Protein AF-0000000083597968 (afdb_homodimer)

Nearest PDB structures (foldseek):
  4hes-assembly3_E  TM=9.213E-01  e=9.669E-23  Veillonella parvula DSM 2008
  2j7v-assembly1_A  TM=9.230E-01  e=4.876E-22  Synechococcus elongatus
  2jbf-assembly1_A  TM=9.226E-01  e=5.523E-21  Synechococcus elongatus
  4ewf-assembly3_C  TM=8.899E-01  e=1.859E-20  Sphaerobacter thermophilus DSM 20745
  5gla-assembly2_B  TM=8.780E-01  e=5.356E-18  Burkholderia thailandensis

Structure (mmCIF, N/CA/C/O backbone):
data_AF-0000000083597968-model_v1
#
loop_
_entity.id
_entity.type
_entity.pdbx_description
1 polymer 'Serine hydrolase'
#
loop_
_atom_site.group_PDB
_atom_site.id
_atom_site.type_symbol
_atom_site.label_atom_id
_atom_site.label_alt_id
_atom_site.label_comp_id
_atom_site.label_asym_id
_atom_site.label_entity_id
_atom_site.label_seq_id
_atom_site.pdbx_PDB_ins_code
_atom_site.Cartn_x
_atom_site.Cartn_y
_atom_site.Cartn_z
_atom_site.occupancy
_atom_site.B_iso_or_equiv
_atom_site.auth_seq_id
_atom_site.auth_comp_id
_atom_site.auth_asym_id
_atom_site.auth_atom_id
_atom_site.pdbx_PDB_model_num
ATOM 1 N N . MET A 1 1 ? -32.344 -10.227 7.578 1 42.09 1 MET A N 1
ATOM 2 C CA . MET A 1 1 ? -30.906 -9.992 7.363 1 42.09 1 MET A CA 1
ATOM 3 C C . MET A 1 1 ? -30.484 -10.469 5.977 1 42.09 1 MET A C 1
ATOM 5 O O . MET A 1 1 ? -30.688 -11.633 5.625 1 42.09 1 MET A O 1
ATOM 9 N N . GLU A 1 2 ? -30.406 -9.609 5.129 1 62 2 GLU A N 1
ATOM 10 C CA . GLU A 1 2 ? -30.141 -10.039 3.76 1 62 2 GLU A CA 1
ATOM 11 C C . GLU A 1 2 ? -28.969 -11.008 3.705 1 62 2 GLU A C 1
ATOM 13 O O . GLU A 1 2 ? -27.969 -10.828 4.406 1 62 2 GLU A O 1
ATOM 18 N N . TYR A 1 3 ? -29.141 -12.18 3.092 1 85.06 3 TYR A N 1
ATOM 19 C CA . TYR A 1 3 ? -28.156 -13.25 2.932 1 85.06 3 TYR A CA 1
ATOM 20 C C . TYR A 1 3 ? -26.922 -12.75 2.197 1 85.06 3 TYR A C 1
ATOM 22 O O . TYR A 1 3 ? -27.016 -11.859 1.347 1 85.06 3 TYR A O 1
ATOM 30 N N . LEU A 1 4 ? -25.797 -13.07 2.734 1 93.44 4 LEU A N 1
ATOM 31 C CA . LEU A 1 4 ? -24.516 -12.75 2.117 1 93.44 4 LEU A CA 1
ATOM 32 C C . LEU A 1 4 ? -24.578 -12.891 0.601 1 93.44 4 LEU A C 1
ATOM 34 O O . LEU A 1 4 ? -24.109 -12.023 -0.13 1 93.44 4 LEU A O 1
ATOM 38 N N . GLN A 1 5 ? -25.297 -13.875 0.113 1 95 5 GLN A N 1
ATOM 39 C CA . GLN A 1 5 ? -25.422 -14.164 -1.312 1 95 5 GLN A CA 1
ATOM 40 C C . GLN A 1 5 ? -26.156 -13.039 -2.039 1 95 5 GLN A C 1
ATOM 42 O O . GLN A 1 5 ? -25.734 -12.617 -3.117 1 95 5 GLN A O 1
ATOM 47 N N . ASP A 1 6 ? -27.25 -12.594 -1.46 1 95.69 6 ASP A N 1
ATOM 48 C CA . ASP A 1 6 ? -28.031 -11.539 -2.082 1 95.69 6 ASP A CA 1
ATOM 49 C C . ASP A 1 6 ? -27.266 -10.227 -2.123 1 95.69 6 ASP A C 1
ATOM 51 O O . ASP A 1 6 ? -27.328 -9.484 -3.109 1 95.69 6 ASP A O 1
ATOM 55 N N . ARG A 1 7 ? -26.547 -9.977 -1.073 1 96.38 7 ARG A N 1
ATOM 56 C CA . ARG A 1 7 ? -25.797 -8.734 -0.992 1 96.38 7 ARG A CA 1
ATOM 57 C C . ARG A 1 7 ? -24.672 -8.703 -2.021 1 96.38 7 ARG A C 1
ATOM 59 O O . ARG A 1 7 ? -24.484 -7.699 -2.711 1 96.38 7 ARG A O 1
ATOM 66 N N . ILE A 1 8 ? -23.938 -9.797 -2.141 1 98 8 ILE A N 1
ATOM 67 C CA . ILE A 1 8 ? -22.844 -9.867 -3.104 1 98 8 ILE A CA 1
ATOM 68 C C . ILE A 1 8 ? -23.391 -9.797 -4.523 1 98 8 ILE A C 1
ATOM 70 O O . ILE A 1 8 ? -22.859 -9.07 -5.367 1 98 8 ILE A O 1
ATOM 74 N N . SER A 1 9 ? -24.5 -10.5 -4.785 1 97.25 9 SER A N 1
ATOM 75 C CA . SER A 1 9 ? -25.094 -10.531 -6.121 1 97.25 9 SER A CA 1
ATOM 76 C C . SER A 1 9 ? -25.578 -9.141 -6.539 1 97.25 9 SER A C 1
ATOM 78 O O . SER A 1 9 ? -25.453 -8.766 -7.707 1 97.25 9 SER A O 1
ATOM 80 N N . ARG A 1 10 ? -26.125 -8.414 -5.625 1 96.88 10 ARG A N 1
ATOM 81 C CA . ARG A 1 10 ? -26.578 -7.062 -5.918 1 96.88 10 ARG A CA 1
ATOM 82 C C . ARG A 1 10 ? -25.406 -6.164 -6.324 1 96.88 10 ARG A C 1
ATOM 84 O O . ARG A 1 10 ? -25.516 -5.379 -7.266 1 96.88 10 ARG A O 1
ATOM 91 N N . LEU A 1 11 ? -24.344 -6.273 -5.586 1 97.88 11 LEU A N 1
ATOM 92 C CA . LEU A 1 11 ? -23.156 -5.48 -5.914 1 97.88 11 LEU A CA 1
ATOM 93 C C . LEU A 1 11 ? -22.656 -5.809 -7.316 1 97.88 11 LEU A C 1
ATOM 95 O O . LEU A 1 11 ? -22.312 -4.906 -8.078 1 97.88 11 LEU A O 1
ATOM 99 N N . ILE A 1 12 ? -22.594 -7.082 -7.645 1 97.94 12 ILE A N 1
ATOM 100 C CA . ILE A 1 12 ? -22.109 -7.531 -8.945 1 97.94 12 ILE A CA 1
ATOM 101 C C . ILE A 1 12 ? -23.016 -6.996 -10.047 1 97.94 12 ILE A C 1
ATOM 103 O O . ILE A 1 12 ? -22.531 -6.551 -11.094 1 97.94 12 ILE A O 1
ATOM 107 N N . ASP A 1 13 ? -24.297 -6.922 -9.805 1 96.75 13 ASP A N 1
ATOM 108 C CA . ASP A 1 13 ? -25.281 -6.539 -10.797 1 96.75 13 ASP A CA 1
ATOM 109 C C . ASP A 1 13 ? -25.266 -5.031 -11.047 1 96.75 13 ASP A C 1
ATOM 111 O O . ASP A 1 13 ? -25.812 -4.555 -12.039 1 96.75 13 ASP A O 1
ATOM 115 N N . GLU A 1 14 ? -24.672 -4.328 -10.18 1 95.56 14 GLU A N 1
ATOM 116 C CA . GLU A 1 14 ? -24.578 -2.881 -10.336 1 95.56 14 GLU A CA 1
ATOM 117 C C . GLU A 1 14 ? -23.594 -2.506 -11.438 1 95.56 14 GLU A C 1
ATOM 119 O O . GLU A 1 14 ? -23.578 -1.366 -11.906 1 95.56 14 GLU A O 1
ATOM 124 N N . GLU A 1 15 ? -22.75 -3.459 -11.828 1 95.69 15 GLU A N 1
ATOM 125 C CA . GLU A 1 15 ? 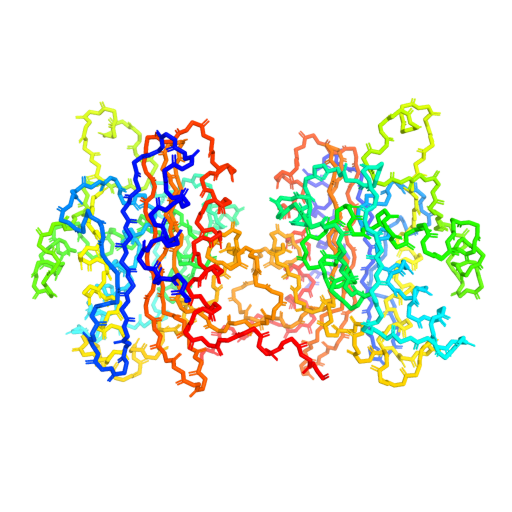-21.75 -3.209 -12.852 1 95.69 15 GLU A CA 1
ATOM 126 C C . GLU A 1 15 ? -21.953 -4.121 -14.062 1 95.69 15 GLU A C 1
ATOM 128 O O . GLU A 1 15 ? -22.594 -5.164 -13.953 1 95.69 15 GLU A O 1
ATOM 133 N N . SER A 1 16 ? -21.406 -3.691 -15.172 1 95.44 16 SER A N 1
ATOM 134 C CA . SER A 1 16 ? -21.484 -4.496 -16.391 1 95.44 16 SER A CA 1
ATOM 135 C C . SER A 1 16 ? -20.203 -5.293 -16.609 1 95.44 16 SER A C 1
ATOM 137 O O . SER A 1 16 ? -19.797 -5.531 -17.75 1 95.44 16 SER A O 1
ATOM 139 N N . PHE A 1 17 ? -19.547 -5.656 -15.57 1 97.75 17 PHE A N 1
ATOM 140 C CA . PHE A 1 17 ? -18.297 -6.41 -15.609 1 97.75 17 PHE A CA 1
ATOM 141 C C . PHE A 1 17 ? -18.562 -7.906 -15.523 1 97.75 17 PHE A C 1
ATOM 143 O O . PHE A 1 17 ? -19.656 -8.32 -15.117 1 97.75 17 PHE A O 1
ATOM 150 N N . ASP A 1 18 ? -17.688 -8.75 -16.016 1 98.44 18 ASP A N 1
ATOM 151 C CA . ASP A 1 18 ? -17.688 -10.18 -15.703 1 98.44 18 ASP A CA 1
ATOM 152 C C . ASP A 1 18 ? -16.984 -10.453 -14.375 1 98.44 18 ASP A C 1
ATOM 154 O O . ASP A 1 18 ? -15.781 -10.203 -14.234 1 98.44 18 ASP A O 1
ATOM 158 N N . VAL A 1 19 ? -17.734 -10.945 -13.414 1 98.81 19 VAL A N 1
ATOM 159 C CA . VAL A 1 19 ? -17.203 -11.055 -12.055 1 98.81 19 VAL A CA 1
ATOM 160 C C . VAL A 1 19 ? -17.312 -12.5 -11.578 1 98.81 19 VAL A C 1
ATOM 162 O O . VAL A 1 19 ? -18.359 -13.125 -11.695 1 98.81 19 VAL A O 1
ATOM 165 N N . LYS A 1 20 ? -16.25 -13.102 -11.148 1 98.88 20 LYS A N 1
ATOM 166 C CA . LYS A 1 20 ? -16.203 -14.367 -10.43 1 98.88 20 LYS A CA 1
ATOM 167 C C . LYS A 1 20 ? -15.82 -14.148 -8.961 1 98.88 20 LYS A C 1
ATOM 169 O O . LYS A 1 20 ? -15.008 -13.281 -8.648 1 98.88 20 LYS A O 1
ATOM 174 N N . VAL A 1 21 ? -16.453 -14.898 -8.07 1 98.88 21 VAL A N 1
ATOM 175 C CA . VAL A 1 21 ? -16.219 -14.711 -6.641 1 98.88 21 VAL A CA 1
ATOM 176 C C . VAL A 1 21 ? -16.172 -16.062 -5.949 1 98.88 21 VAL A C 1
ATOM 178 O O . VAL A 1 21 ? -16.922 -16.969 -6.289 1 98.88 21 VAL A O 1
ATOM 181 N N . VAL A 1 22 ? -15.305 -16.203 -5.062 1 98.88 22 VAL A N 1
ATOM 182 C CA . VAL A 1 22 ? -15.297 -17.359 -4.16 1 98.88 22 VAL A CA 1
ATOM 183 C C . VAL A 1 22 ? -15.039 -16.891 -2.73 1 98.88 22 VAL A C 1
ATOM 185 O O . VAL A 1 22 ? -14.172 -16.047 -2.496 1 98.88 22 VAL A O 1
ATOM 188 N N . VAL A 1 23 ? -15.828 -17.25 -1.798 1 98.81 23 VAL A N 1
ATOM 189 C CA . VAL A 1 23 ? -15.664 -17.047 -0.363 1 98.81 23 VAL A CA 1
ATOM 190 C C . VAL A 1 23 ? -15.742 -18.391 0.36 1 98.81 23 VAL A C 1
ATOM 192 O O . VAL A 1 23 ? -16.688 -19.156 0.16 1 98.81 23 VAL A O 1
ATOM 195 N N . LYS A 1 24 ? -14.781 -18.641 1.146 1 98.69 24 LYS A N 1
ATOM 196 C CA . LYS A 1 24 ? -14.68 -19.938 1.81 1 98.69 24 LYS A CA 1
ATOM 197 C C . LYS A 1 24 ? -14.297 -19.781 3.277 1 98.69 24 LYS A C 1
ATOM 199 O O . LYS A 1 24 ? -13.406 -18.984 3.605 1 98.69 24 LYS A O 1
ATOM 204 N N . ASP A 1 25 ? -14.977 -20.484 4.156 1 98.06 25 ASP A N 1
ATOM 205 C CA . ASP A 1 25 ? -14.57 -20.609 5.551 1 98.06 25 ASP A CA 1
ATOM 206 C C . ASP A 1 25 ? -13.359 -21.531 5.691 1 98.06 25 ASP A C 1
ATOM 208 O O . ASP A 1 25 ? -13.453 -22.734 5.422 1 98.06 25 ASP A O 1
ATOM 212 N N . MET A 1 26 ? -12.289 -21 6.172 1 98 26 MET A N 1
ATOM 213 C CA . MET A 1 26 ? -11.055 -21.781 6.172 1 98 26 MET A CA 1
ATOM 214 C C . MET A 1 26 ? -10.977 -22.672 7.402 1 98 26 MET A C 1
ATOM 216 O O . MET A 1 26 ? -10.164 -23.609 7.449 1 98 26 MET A O 1
ATOM 220 N N . ASP A 1 27 ? -11.805 -22.422 8.367 1 95.06 27 ASP A N 1
ATOM 221 C CA . ASP A 1 27 ? -11.852 -23.266 9.562 1 95.06 27 ASP A CA 1
ATOM 222 C C . ASP A 1 27 ? -12.672 -24.531 9.312 1 95.06 27 ASP A C 1
ATOM 224 O O . ASP A 1 27 ? -12.297 -25.609 9.758 1 95.06 27 ASP A O 1
ATOM 228 N N . THR A 1 28 ? -13.711 -24.438 8.555 1 95.19 28 THR A N 1
ATOM 229 C CA . THR A 1 28 ? -14.609 -25.562 8.32 1 95.19 28 THR A CA 1
ATOM 230 C C . THR A 1 28 ? -14.469 -26.062 6.891 1 95.19 28 THR A C 1
ATOM 232 O O . THR A 1 28 ? -14.961 -27.141 6.555 1 95.19 28 THR A O 1
ATOM 235 N N . ASP A 1 29 ? -13.93 -25.312 6.02 1 95 29 ASP A N 1
ATOM 236 C CA . ASP A 1 29 ? -13.734 -25.609 4.605 1 95 29 ASP A CA 1
ATOM 237 C C . ASP A 1 29 ? -15.047 -25.484 3.83 1 95 29 ASP A C 1
ATOM 239 O O . ASP A 1 29 ? -15.141 -25.922 2.682 1 95 29 ASP A O 1
ATOM 243 N N . ASN A 1 30 ? -16 -24.828 4.387 1 96.62 30 ASN A N 1
ATOM 244 C CA . ASN A 1 30 ? -17.266 -24.609 3.711 1 96.62 30 ASN A CA 1
ATOM 245 C C . ASN A 1 30 ? -17.203 -23.438 2.738 1 96.62 30 ASN A C 1
ATOM 247 O O . ASN A 1 30 ? -16.656 -22.391 3.068 1 96.62 30 ASN A O 1
ATOM 251 N N . ILE A 1 31 ? -17.734 -23.688 1.584 1 97.5 31 ILE A N 1
ATOM 252 C CA . ILE A 1 31 ? -17.891 -22.594 0.635 1 97.5 31 ILE A CA 1
ATOM 253 C C . ILE A 1 31 ? -19.094 -21.734 1.036 1 97.5 31 ILE A C 1
ATOM 255 O O . ILE A 1 31 ? -20.219 -22.25 1.156 1 97.5 31 ILE A O 1
ATOM 259 N N . LEU A 1 32 ? -18.875 -20.453 1.203 1 97.44 32 LEU A N 1
ATOM 260 C CA . LEU A 1 32 ? -19.922 -19.547 1.671 1 97.44 32 LEU A CA 1
ATOM 261 C C . LEU A 1 32 ? -20.578 -18.812 0.501 1 97.44 32 LEU A C 1
ATOM 263 O O . LEU A 1 32 ? -21.734 -18.391 0.592 1 97.44 32 LEU A O 1
ATOM 267 N N . PHE A 1 33 ? -19.859 -18.578 -0.57 1 97.94 33 PHE A N 1
ATOM 268 C CA . PHE A 1 33 ? -20.359 -17.969 -1.796 1 97.94 33 PHE A CA 1
ATOM 269 C C . PHE A 1 33 ? -19.484 -18.359 -2.984 1 97.94 33 PHE A C 1
ATOM 271 O O . PHE A 1 33 ? -18.266 -18.422 -2.867 1 97.94 33 PHE A O 1
ATOM 278 N N . GLU A 1 34 ? -20.016 -18.688 -4.062 1 98.12 34 GLU A N 1
ATOM 279 C CA . GLU A 1 34 ? -19.281 -18.938 -5.297 1 98.12 34 GLU A CA 1
ATOM 280 C C . GLU A 1 34 ? -20.062 -18.453 -6.512 1 98.12 34 GLU A C 1
ATOM 282 O O . GLU A 1 34 ? -21.297 -18.578 -6.551 1 98.12 34 GLU A O 1
ATOM 287 N N . LYS A 1 35 ? -19.422 -17.906 -7.383 1 98.31 35 LYS A N 1
ATOM 288 C CA . LYS A 1 35 ? -19.938 -17.5 -8.688 1 98.31 35 LYS A CA 1
ATOM 289 C C . LYS A 1 35 ? -18.891 -17.656 -9.773 1 98.31 35 LYS A C 1
ATOM 291 O O . LYS A 1 35 ? -17.781 -17.125 -9.641 1 98.31 35 LYS A O 1
ATOM 296 N N . GLY A 1 36 ? -19.188 -18.422 -10.773 1 98.31 36 GLY A N 1
ATOM 297 C CA . GLY A 1 36 ? -18.312 -18.531 -11.938 1 98.31 36 GLY A CA 1
ATOM 298 C C . GLY A 1 36 ? -16.969 -19.156 -11.617 1 98.31 36 GLY A C 1
ATOM 299 O O . GLY A 1 36 ? -15.953 -18.781 -12.211 1 98.31 36 GLY A O 1
ATOM 300 N N . ILE A 1 37 ? -16.906 -20.078 -10.742 1 98.12 37 ILE A N 1
ATOM 301 C CA . ILE A 1 37 ? -15.625 -20.5 -10.164 1 98.12 37 ILE A CA 1
ATOM 302 C C . ILE A 1 37 ? -14.875 -21.391 -11.156 1 98.12 37 ILE A C 1
ATOM 304 O O . ILE A 1 37 ? -13.664 -21.578 -11.039 1 98.12 37 ILE A O 1
ATOM 308 N N . TYR A 1 38 ? -15.555 -21.922 -12.25 1 98.5 38 TYR A N 1
ATOM 309 C CA . TYR A 1 38 ? -14.906 -22.844 -13.188 1 98.5 38 TYR A CA 1
ATOM 310 C C . TYR A 1 38 ? -14.469 -22.109 -14.445 1 98.5 38 TYR A C 1
ATOM 312 O O . TYR A 1 38 ? -13.789 -22.672 -15.297 1 98.5 38 TYR A O 1
ATOM 320 N N . ASP A 1 39 ? -14.852 -20.844 -14.625 1 98.69 39 ASP A N 1
ATOM 321 C CA . ASP A 1 39 ? -14.484 -20.062 -15.805 1 98.69 39 ASP A CA 1
ATOM 322 C C . ASP A 1 39 ? -12.969 -19.844 -15.875 1 98.69 39 ASP A C 1
ATOM 324 O O . ASP A 1 39 ? -12.344 -19.5 -14.875 1 98.69 39 ASP A O 1
ATOM 328 N N . VAL A 1 40 ? -12.414 -20.109 -17.031 1 98.69 40 VAL A N 1
ATOM 329 C CA . VAL A 1 40 ? -11.008 -19.812 -17.266 1 98.69 40 VAL A CA 1
ATOM 330 C C . VAL A 1 40 ? -10.844 -18.359 -17.703 1 98.69 40 VAL A C 1
ATOM 332 O O . VAL A 1 40 ? -11.602 -17.875 -18.547 1 98.69 40 VAL A O 1
ATOM 335 N N . PHE A 1 41 ? -9.961 -17.641 -17.156 1 98.56 41 PHE A N 1
ATOM 336 C CA . PHE A 1 41 ? -9.711 -16.234 -17.484 1 98.56 41 PHE A CA 1
ATOM 337 C C . PHE A 1 41 ? -8.227 -15.914 -17.375 1 98.56 41 PHE A C 1
ATOM 339 O O . PHE A 1 41 ? -7.449 -16.719 -16.859 1 98.56 41 PHE A O 1
ATOM 346 N N . SER A 1 42 ? -7.82 -14.727 -17.906 1 98.19 42 SER A N 1
ATOM 347 C CA . SER A 1 42 ? -6.449 -14.258 -17.75 1 98.19 42 SER A CA 1
ATOM 348 C C . SER A 1 42 ? -6.074 -14.109 -16.281 1 98.19 42 SER A C 1
ATOM 350 O O . SER A 1 42 ? -6.809 -13.5 -15.5 1 98.19 42 SER A O 1
ATOM 352 N N . SER A 1 43 ? -4.965 -14.648 -15.906 1 98.69 43 SER A N 1
ATOM 353 C CA . SER A 1 43 ? -4.582 -14.648 -14.492 1 98.69 43 SER A CA 1
ATOM 354 C C . SER A 1 43 ? -4.023 -13.297 -14.07 1 98.69 43 SER A C 1
ATOM 356 O O . SER A 1 43 ? -4.012 -12.969 -12.883 1 98.69 43 SER A O 1
ATOM 358 N N . ALA A 1 44 ? -3.615 -12.57 -15.117 1 98 44 ALA A N 1
ATOM 359 C CA . ALA A 1 44 ? -2.748 -11.453 -14.766 1 98 44 ALA A CA 1
ATOM 360 C C . ALA A 1 44 ? -1.679 -11.883 -13.766 1 98 44 ALA A C 1
ATOM 362 O O . ALA A 1 44 ? -1.069 -12.945 -13.914 1 98 44 ALA A O 1
ATOM 363 N N . SER A 1 45 ? -1.404 -11.109 -12.734 1 98.75 45 SER A N 1
ATOM 364 C CA . SER A 1 45 ? -0.285 -11.383 -11.836 1 98.75 45 SER A CA 1
ATOM 365 C C . SER A 1 45 ? -0.655 -12.438 -10.797 1 98.75 45 SER A C 1
ATOM 367 O O . SER A 1 45 ? 0.181 -12.828 -9.984 1 98.75 45 SER A O 1
ATOM 369 N N . LEU A 1 46 ? -1.805 -12.969 -10.805 1 98.94 46 LEU A N 1
ATOM 370 C CA . LEU A 1 46 ? -2.148 -14.047 -9.883 1 98.94 46 LEU A CA 1
ATOM 371 C C . LEU A 1 46 ? -1.294 -15.281 -10.148 1 98.94 46 LEU A C 1
ATOM 373 O O . LEU A 1 46 ? -1.075 -16.094 -9.242 1 98.94 46 LEU A O 1
ATOM 377 N N . ILE A 1 47 ? -0.821 -15.422 -11.359 1 98.94 47 ILE A N 1
ATOM 378 C CA . ILE A 1 47 ? -0.005 -16.578 -11.734 1 98.94 47 ILE A CA 1
ATOM 379 C C . ILE A 1 47 ? 1.251 -16.625 -10.867 1 98.94 47 ILE A C 1
ATOM 381 O O . ILE A 1 47 ? 1.905 -17.672 -10.773 1 98.94 47 ILE A O 1
ATOM 385 N N . LYS A 1 48 ? 1.569 -15.547 -10.234 1 98.94 48 LYS A N 1
ATOM 386 C CA . LYS A 1 48 ? 2.789 -15.453 -9.438 1 98.94 48 LYS A CA 1
ATOM 387 C C . LYS A 1 48 ? 2.66 -16.25 -8.141 1 98.94 48 LYS A C 1
ATOM 389 O O . LYS A 1 48 ? 3.666 -16.641 -7.543 1 98.94 48 LYS A O 1
ATOM 394 N N . VAL A 1 49 ? 1.453 -16.516 -7.688 1 99 49 VAL A N 1
ATOM 395 C CA . VAL A 1 49 ? 1.284 -17.266 -6.445 1 99 49 VAL A CA 1
ATOM 396 C C . VAL A 1 49 ? 1.641 -18.734 -6.672 1 99 49 VAL A C 1
ATOM 398 O O . VAL A 1 49 ? 2.449 -19.312 -5.938 1 99 49 VAL A O 1
ATOM 401 N N . PRO A 1 50 ? 1.072 -19.406 -7.699 1 98.94 50 PRO A N 1
ATOM 402 C CA . PRO A 1 50 ? 1.524 -20.781 -7.906 1 98.94 50 PRO A CA 1
ATOM 403 C C . PRO A 1 50 ? 3.002 -20.859 -8.281 1 98.94 50 PRO A C 1
ATOM 405 O O . PRO A 1 50 ? 3.672 -21.844 -7.945 1 98.94 50 PRO A O 1
ATOM 408 N N . ILE A 1 51 ? 3.541 -19.859 -8.922 1 99 51 ILE A N 1
ATOM 409 C CA . ILE A 1 51 ? 4.973 -19.844 -9.203 1 99 51 ILE A CA 1
ATOM 410 C C . ILE A 1 51 ? 5.754 -19.781 -7.891 1 99 51 ILE A C 1
ATOM 412 O O . ILE A 1 51 ? 6.746 -20.484 -7.719 1 99 51 ILE A O 1
ATOM 416 N N . LEU A 1 52 ? 5.312 -18.938 -6.957 1 99 52 LEU A N 1
ATOM 417 C CA . LEU A 1 52 ? 5.938 -18.859 -5.637 1 99 52 LEU A CA 1
ATOM 418 C C . LEU A 1 52 ? 6.031 -20.25 -5.004 1 99 52 LEU A C 1
ATOM 420 O O . LEU A 1 52 ? 7.109 -20.656 -4.574 1 99 52 LEU A O 1
ATOM 424 N N . ILE A 1 53 ? 4.949 -20.984 -5 1 99 53 ILE A N 1
ATOM 425 C CA . ILE A 1 53 ? 4.887 -22.297 -4.359 1 99 53 ILE A CA 1
ATOM 426 C C . ILE A 1 53 ? 5.738 -23.297 -5.137 1 99 53 ILE A C 1
ATOM 428 O O . ILE A 1 53 ? 6.465 -24.094 -4.543 1 99 53 ILE A O 1
ATOM 432 N N . ALA A 1 54 ? 5.676 -23.25 -6.434 1 98.94 54 ALA A N 1
ATOM 433 C CA . ALA A 1 54 ? 6.441 -24.156 -7.277 1 98.94 54 ALA A CA 1
ATOM 434 C C . ALA A 1 54 ? 7.941 -23.969 -7.07 1 98.94 54 ALA A C 1
ATOM 436 O O . ALA A 1 54 ? 8.695 -24.938 -6.996 1 98.94 54 ALA A O 1
ATOM 437 N N . VAL A 1 55 ? 8.414 -22.75 -7.016 1 98.94 55 VAL A N 1
ATOM 438 C CA . VAL A 1 55 ? 9.836 -22.469 -6.836 1 98.94 55 VAL A CA 1
ATOM 439 C C . VAL A 1 55 ? 10.297 -22.984 -5.473 1 98.94 55 VAL A C 1
ATOM 441 O O . VAL A 1 55 ? 11.359 -23.594 -5.363 1 98.94 55 VAL A O 1
ATOM 444 N N . LEU A 1 56 ? 9.516 -22.75 -4.461 1 98.88 56 LEU A N 1
ATOM 445 C CA . LEU A 1 56 ? 9.867 -23.219 -3.127 1 98.88 56 LEU A CA 1
ATOM 446 C C . LEU A 1 56 ? 9.906 -24.75 -3.086 1 98.88 56 LEU A C 1
ATOM 448 O O . LEU A 1 56 ? 10.805 -25.328 -2.484 1 98.88 56 LEU A O 1
ATOM 452 N N . ASP A 1 57 ? 8.93 -25.375 -3.727 1 98.75 57 ASP A N 1
ATOM 453 C CA . ASP A 1 57 ? 8.945 -26.828 -3.824 1 98.75 57 ASP A CA 1
ATOM 454 C C . ASP A 1 57 ? 10.18 -27.328 -4.578 1 98.75 57 ASP A C 1
ATOM 456 O O . ASP A 1 57 ? 10.805 -28.312 -4.18 1 98.75 57 ASP A O 1
ATOM 460 N N . TYR A 1 58 ? 10.492 -26.672 -5.633 1 98.44 58 TYR A N 1
ATOM 461 C CA . TYR A 1 58 ? 11.617 -27.016 -6.492 1 98.44 58 TYR A CA 1
ATOM 462 C C . TYR A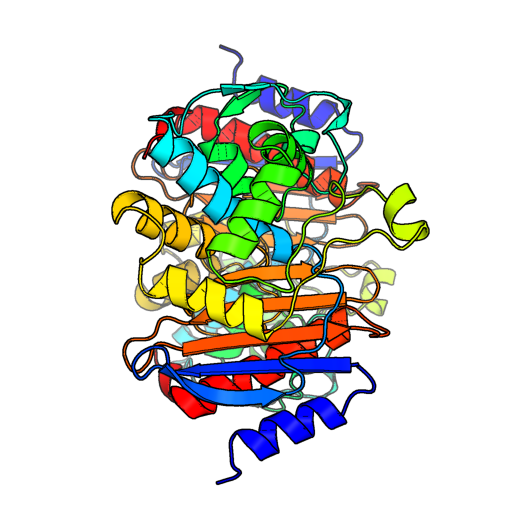 1 58 ? 12.922 -27.016 -5.707 1 98.44 58 TYR A C 1
ATOM 464 O O . TYR A 1 58 ? 13.719 -27.953 -5.82 1 98.44 58 TYR A O 1
ATOM 472 N N . ILE A 1 59 ? 13.172 -26.062 -4.883 1 97.44 59 ILE A N 1
ATOM 473 C CA . ILE A 1 59 ? 14.43 -25.984 -4.156 1 97.44 59 ILE A CA 1
ATOM 474 C C . ILE A 1 59 ? 14.398 -26.938 -2.967 1 97.44 59 ILE A C 1
ATOM 476 O O . ILE A 1 59 ? 15.43 -27.5 -2.586 1 97.44 59 ILE A O 1
ATOM 480 N N . GLU A 1 60 ? 13.25 -27.094 -2.418 1 96.38 60 GLU A N 1
ATOM 481 C CA . GLU A 1 60 ? 13.141 -28.047 -1.314 1 96.38 60 GLU A CA 1
ATOM 482 C C . GLU A 1 60 ? 13.453 -29.469 -1.773 1 96.38 60 GLU A C 1
ATOM 484 O O . GLU A 1 60 ? 14.133 -30.219 -1.067 1 96.38 60 GLU A O 1
ATOM 489 N N . GLN A 1 61 ? 13.062 -29.828 -2.932 1 96.25 61 GLN A N 1
ATOM 490 C CA . GLN A 1 61 ? 13.25 -31.172 -3.465 1 96.25 61 GLN A CA 1
ATOM 491 C C . GLN A 1 61 ? 14.68 -31.375 -3.939 1 96.25 61 GLN A C 1
ATOM 493 O O . GLN A 1 61 ? 15.141 -32.5 -4.082 1 96.25 61 GLN A O 1
ATOM 498 N N . ARG A 1 62 ? 15.383 -30.375 -4.129 1 96 62 ARG A N 1
ATOM 499 C CA . ARG A 1 62 ? 16.719 -30.469 -4.703 1 96 62 ARG A CA 1
ATOM 500 C C . ARG A 1 62 ? 17.781 -29.953 -3.729 1 96 62 ARG A C 1
ATOM 502 O O . ARG A 1 62 ? 18.922 -29.719 -4.113 1 96 62 ARG A O 1
ATOM 509 N N . ASP A 1 63 ? 17.344 -29.703 -2.52 1 93.12 63 ASP A N 1
ATOM 510 C CA . ASP A 1 63 ? 18.203 -29.172 -1.464 1 93.12 63 ASP A CA 1
ATOM 511 C C . ASP A 1 63 ? 18.875 -27.875 -1.902 1 93.12 63 ASP A C 1
ATOM 513 O O . ASP A 1 63 ? 20.078 -27.688 -1.686 1 93.12 63 ASP A O 1
ATOM 517 N N . GLY A 1 64 ? 18.125 -27.141 -2.609 1 92.5 64 GLY A N 1
ATOM 518 C CA . GLY A 1 64 ? 18.594 -25.844 -3.029 1 92.5 64 GLY A CA 1
ATOM 519 C C . GLY A 1 64 ? 18.594 -24.812 -1.911 1 92.5 64 GLY A C 1
ATOM 520 O O . GLY A 1 64 ? 17.969 -25.016 -0.869 1 92.5 64 GLY A O 1
ATOM 521 N N . LEU A 1 65 ? 19.312 -23.672 -2.229 1 94.38 65 LEU A N 1
ATOM 522 C CA . LEU A 1 65 ? 19.453 -22.641 -1.212 1 94.38 65 LEU A CA 1
ATOM 523 C C . LEU A 1 65 ? 18.594 -21.422 -1.545 1 94.38 65 LEU A C 1
ATOM 525 O O . LEU A 1 65 ? 18.609 -20.938 -2.68 1 94.38 65 LEU A O 1
ATOM 529 N N . LEU A 1 66 ? 17.891 -20.984 -0.559 1 96.38 66 LEU A N 1
ATOM 530 C CA . LEU A 1 66 ? 17.031 -19.812 -0.683 1 96.38 66 LEU A CA 1
ATOM 531 C C . LEU A 1 66 ? 17.859 -18.562 -0.998 1 96.38 66 LEU A C 1
ATOM 533 O O . LEU A 1 66 ? 17.375 -17.656 -1.669 1 96.38 66 LEU A O 1
ATOM 537 N N . TYR A 1 67 ? 19.109 -18.578 -0.611 1 96.31 67 TYR A N 1
ATOM 538 C CA . TYR A 1 67 ? 19.906 -17.375 -0.76 1 96.31 67 TYR A CA 1
ATOM 539 C C . TYR A 1 67 ? 20.953 -17.547 -1.847 1 96.31 67 TYR A C 1
ATOM 541 O O . TYR A 1 67 ? 21.906 -16.75 -1.942 1 96.31 67 TYR A O 1
ATOM 549 N N . GLN A 1 68 ? 20.766 -18.578 -2.686 1 97.19 68 GLN A N 1
ATOM 550 C CA . GLN A 1 68 ? 21.625 -18.672 -3.869 1 97.19 68 GLN A CA 1
ATOM 551 C C . GLN A 1 68 ? 21.391 -17.5 -4.812 1 97.19 68 GLN A C 1
ATOM 553 O O . GLN A 1 68 ? 20.266 -17 -4.93 1 97.19 68 GLN A O 1
ATOM 558 N N . GLU A 1 69 ? 22.453 -17.094 -5.496 1 97.38 69 GLU A N 1
ATOM 559 C CA . GLU A 1 69 ? 22.359 -15.969 -6.422 1 97.38 69 GLU A CA 1
ATOM 560 C C . GLU A 1 69 ? 22 -16.438 -7.828 1 97.38 69 GLU A C 1
ATOM 562 O O . GLU A 1 69 ? 22.516 -17.453 -8.305 1 97.38 69 GLU A O 1
ATOM 567 N N . LEU A 1 70 ? 21.094 -15.773 -8.406 1 98.19 70 LEU A N 1
ATOM 568 C CA . LEU A 1 70 ? 20.719 -15.984 -9.797 1 98.19 70 LEU A CA 1
ATOM 569 C C . LEU A 1 70 ? 21.078 -14.766 -10.648 1 98.19 70 LEU A C 1
ATOM 571 O O . LEU A 1 70 ? 20.953 -13.633 -10.188 1 98.19 70 LEU A O 1
ATOM 575 N N . THR A 1 71 ? 21.484 -15.039 -11.844 1 98.31 71 THR A N 1
ATOM 576 C CA . THR A 1 71 ? 21.781 -13.977 -12.797 1 98.31 71 THR A CA 1
ATOM 577 C C . THR A 1 71 ? 20.5 -13.422 -13.406 1 98.31 71 THR A C 1
ATOM 579 O O . THR A 1 71 ? 19.578 -14.18 -13.734 1 98.31 71 THR A O 1
ATOM 582 N N . ILE A 1 72 ? 20.469 -12.172 -13.539 1 98.56 72 ILE A N 1
ATOM 583 C CA . ILE A 1 72 ? 19.359 -11.5 -14.219 1 98.56 72 ILE A CA 1
ATOM 584 C C . ILE A 1 72 ? 19.797 -11.109 -15.633 1 98.56 72 ILE A C 1
ATOM 586 O O . ILE A 1 72 ? 20.5 -10.117 -15.82 1 98.56 72 ILE A O 1
ATOM 590 N N . THR A 1 73 ? 19.312 -11.836 -16.562 1 98.06 73 THR A N 1
ATOM 591 C CA . THR A 1 73 ? 19.672 -11.562 -17.938 1 98.06 73 THR A CA 1
ATOM 592 C C . THR A 1 73 ? 18.875 -10.383 -18.484 1 98.06 73 THR A C 1
ATOM 594 O O . THR A 1 73 ? 17.766 -10.109 -18.031 1 98.06 73 THR A O 1
ATOM 597 N N . LYS A 1 74 ? 19.391 -9.734 -19.484 1 97.25 74 LYS A N 1
ATOM 598 C CA . LYS A 1 74 ? 18.75 -8.57 -20.094 1 97.25 74 LYS A CA 1
ATOM 599 C C . LYS A 1 74 ? 17.375 -8.938 -20.641 1 97.25 74 LYS A C 1
ATOM 601 O O . LYS A 1 74 ? 16.453 -8.117 -20.609 1 97.25 74 LYS A O 1
ATOM 606 N N . GLY A 1 75 ? 17.25 -10.102 -21.172 1 97.19 75 GLY A N 1
ATOM 607 C CA . GLY A 1 75 ? 16 -10.555 -21.766 1 97.19 75 GLY A CA 1
ATOM 608 C C . GLY A 1 75 ? 14.883 -10.688 -20.75 1 97.19 75 GLY A C 1
ATOM 609 O O . GLY A 1 75 ? 13.703 -10.688 -21.125 1 97.19 75 GLY A O 1
ATOM 610 N N . ASN A 1 76 ? 15.242 -10.789 -19.484 1 98.19 76 ASN A N 1
ATOM 611 C CA . ASN A 1 76 ? 14.25 -10.938 -18.422 1 98.19 76 ASN A CA 1
ATOM 612 C C . ASN A 1 76 ? 13.82 -9.586 -17.875 1 98.19 76 ASN A C 1
ATOM 614 O O . ASN A 1 76 ? 12.828 -9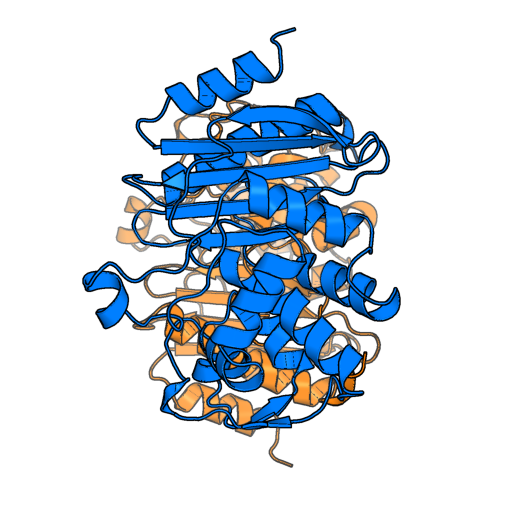.492 -17.141 1 98.19 76 ASN A O 1
ATOM 618 N N . CYS A 1 77 ? 14.57 -8.516 -18.141 1 98.31 77 CYS A N 1
ATOM 619 C CA . CYS A 1 77 ? 14.312 -7.195 -17.578 1 98.31 77 CYS A CA 1
ATOM 620 C C . CYS A 1 77 ? 13.156 -6.512 -18.297 1 98.31 77 CYS A C 1
ATOM 622 O O . CYS A 1 77 ? 13.219 -6.293 -19.516 1 98.31 77 CYS A O 1
ATOM 624 N N . VAL A 1 78 ? 12.164 -6.234 -17.625 1 98.06 78 VAL A N 1
ATOM 625 C CA . VAL A 1 78 ? 10.984 -5.574 -18.188 1 98.06 78 VAL A CA 1
ATOM 626 C C . VAL A 1 78 ? 10.508 -4.484 -17.234 1 98.06 78 VAL A C 1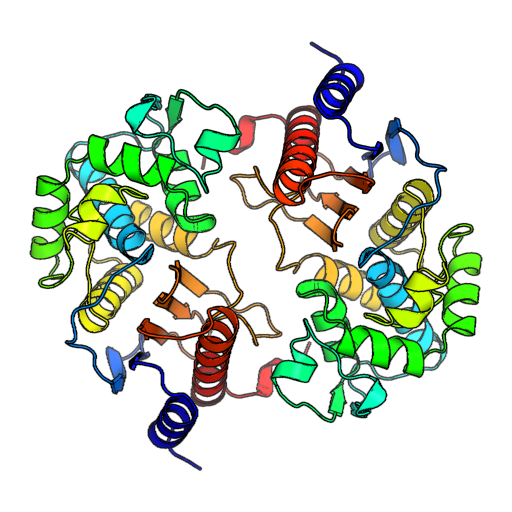
ATOM 628 O O . VAL A 1 78 ? 11.047 -4.332 -16.125 1 98.06 78 VAL A O 1
ATOM 631 N N . ASP A 1 79 ? 9.5 -3.678 -17.672 1 94.44 79 ASP A N 1
ATOM 632 C CA . ASP A 1 79 ? 8.953 -2.584 -16.875 1 94.44 79 ASP A CA 1
ATOM 633 C C . ASP A 1 79 ? 8.172 -3.115 -15.672 1 94.44 79 ASP A C 1
ATOM 635 O O . ASP A 1 79 ? 7.918 -4.316 -15.57 1 94.44 79 ASP A O 1
ATOM 639 N N . PHE A 1 80 ? 7.82 -2.158 -14.727 1 93.5 80 PHE A N 1
ATOM 640 C CA . PHE A 1 80 ? 7.039 -2.461 -13.539 1 93.5 80 PHE A CA 1
ATOM 641 C C . PHE A 1 80 ? 7.75 -3.49 -12.672 1 93.5 80 PHE A C 1
ATOM 643 O O . PHE A 1 80 ? 7.152 -4.496 -12.273 1 93.5 80 PHE A O 1
ATOM 650 N N . SER A 1 81 ? 9.023 -3.207 -12.516 1 98.12 81 SER A N 1
ATOM 651 C CA . SER A 1 81 ? 9.883 -4.109 -11.758 1 98.12 81 SER A CA 1
ATOM 652 C C . SER A 1 81 ? 10.938 -3.336 -10.977 1 98.12 81 SER A C 1
ATOM 654 O O . SER A 1 81 ? 11.766 -2.635 -11.562 1 98.12 81 SER A O 1
ATOM 656 N N . VAL A 1 82 ? 10.922 -3.553 -9.719 1 97.44 82 VAL A N 1
ATOM 657 C CA . VAL A 1 82 ? 11.914 -2.953 -8.836 1 97.44 82 VAL A CA 1
ATOM 658 C C . VAL A 1 82 ? 13.312 -3.414 -9.242 1 97.44 82 VAL A C 1
ATOM 660 O O . VAL A 1 82 ? 14.258 -2.623 -9.242 1 97.44 82 VAL A O 1
ATOM 663 N N . ILE A 1 83 ? 13.445 -4.625 -9.594 1 97.88 83 ILE A N 1
ATOM 664 C CA . ILE A 1 83 ? 14.711 -5.223 -10 1 97.88 83 ILE A CA 1
ATOM 665 C C . ILE A 1 83 ? 15.281 -4.461 -11.195 1 97.88 83 ILE A C 1
ATOM 667 O O . ILE A 1 83 ? 16.453 -4.105 -11.211 1 97.88 83 ILE A O 1
ATOM 671 N N . THR A 1 84 ? 14.477 -4.242 -12.172 1 98.25 84 THR A N 1
ATOM 672 C CA . THR A 1 84 ? 14.891 -3.508 -13.367 1 98.25 84 THR A CA 1
ATOM 673 C C . THR A 1 84 ? 15.227 -2.061 -13.023 1 98.25 84 THR A C 1
ATOM 675 O O . THR A 1 84 ? 16.234 -1.526 -13.484 1 98.25 84 THR A O 1
ATOM 678 N N . GLU A 1 85 ? 14.398 -1.439 -12.18 1 97.31 85 GLU A N 1
ATOM 679 C CA . GLU A 1 85 ? 14.594 -0.048 -11.789 1 97.31 85 GLU A CA 1
ATOM 680 C C . GLU A 1 85 ? 15.969 0.155 -11.148 1 97.31 85 GLU A C 1
ATOM 682 O O . GLU A 1 85 ? 16.578 1.21 -11.312 1 97.31 85 GLU A O 1
ATOM 687 N N . GLN A 1 86 ? 16.391 -0.863 -10.461 1 95.81 86 GLN A N 1
ATOM 688 C CA . GLN A 1 86 ? 17.625 -0.739 -9.688 1 95.81 86 GLN A CA 1
ATOM 689 C C . GLN A 1 86 ? 18.844 -1.194 -10.508 1 95.81 86 GLN A C 1
ATOM 691 O O . GLN A 1 86 ? 19.969 -1.156 -10.031 1 95.81 86 GLN A O 1
ATOM 696 N N . GLY A 1 87 ? 18.594 -1.688 -11.664 1 96.75 87 GLY A N 1
ATOM 697 C CA . GLY A 1 87 ? 19.672 -2.143 -12.523 1 96.75 87 GLY A CA 1
ATOM 698 C C . GLY A 1 87 ? 20.406 -3.344 -11.961 1 96.75 87 GLY A C 1
ATOM 699 O O . GLY A 1 87 ? 21.625 -3.486 -12.164 1 96.75 87 GLY A O 1
ATOM 700 N N . GLN A 1 88 ? 19.672 -4.164 -11.289 1 96.81 88 GLN A N 1
ATOM 701 C CA . GLN A 1 88 ? 20.297 -5.332 -10.688 1 96.81 88 GLN A CA 1
ATOM 702 C C . GLN A 1 88 ? 20.656 -6.371 -11.75 1 96.81 88 GLN A C 1
ATOM 704 O O . GLN A 1 88 ? 19.875 -6.602 -12.68 1 96.81 88 GLN A O 1
ATOM 709 N N . THR A 1 89 ? 21.828 -6.965 -11.602 1 97.88 89 THR A N 1
ATOM 710 C CA . THR A 1 89 ? 22.234 -8 -12.539 1 97.88 89 THR A CA 1
ATOM 711 C C . THR A 1 89 ? 22.281 -9.359 -11.859 1 97.88 89 THR A C 1
ATOM 713 O O . THR A 1 89 ? 22.422 -10.391 -12.523 1 97.88 89 THR A O 1
ATOM 716 N N . LYS A 1 90 ? 22.219 -9.391 -10.586 1 98.25 90 LYS A N 1
ATOM 717 C CA . LYS A 1 90 ? 22.125 -10.594 -9.766 1 98.25 90 LYS A CA 1
ATOM 718 C C . LYS A 1 90 ? 21.188 -10.375 -8.578 1 98.25 90 LYS A C 1
ATOM 720 O O . LYS A 1 90 ? 20.938 -9.234 -8.172 1 98.25 90 LYS A O 1
ATOM 725 N N . SER A 1 91 ? 20.656 -11.406 -8.086 1 98 91 SER A N 1
ATOM 726 C CA . SER A 1 91 ? 19.781 -11.367 -6.914 1 98 91 SER A CA 1
ATOM 727 C C . SER A 1 91 ? 19.672 -12.75 -6.273 1 98 91 SER A C 1
ATOM 729 O O . SER A 1 91 ? 19.844 -13.766 -6.949 1 98 91 SER A O 1
ATOM 731 N N . THR A 1 92 ? 19.391 -12.773 -4.984 1 98.19 92 THR A N 1
ATOM 732 C CA . THR A 1 92 ? 19.125 -14.062 -4.348 1 98.19 92 THR A CA 1
ATOM 733 C C . THR A 1 92 ? 17.734 -14.57 -4.719 1 98.19 92 THR A C 1
ATOM 735 O O . THR A 1 92 ? 16.859 -13.789 -5.102 1 98.19 92 THR A O 1
ATOM 738 N N . LEU A 1 93 ? 17.609 -15.836 -4.645 1 98.56 93 LEU A N 1
ATOM 739 C CA . LEU A 1 93 ? 16.312 -16.438 -4.875 1 98.56 93 LEU A CA 1
ATOM 740 C C . LEU A 1 93 ? 15.266 -15.852 -3.922 1 98.56 93 LEU A C 1
ATOM 742 O O . LEU A 1 93 ? 14.141 -15.555 -4.328 1 98.56 93 LEU A O 1
ATOM 746 N N . TYR A 1 94 ? 15.602 -15.656 -2.686 1 98.5 94 TYR A N 1
ATOM 747 C CA . TYR A 1 94 ? 14.711 -15.07 -1.687 1 98.5 94 TYR A CA 1
ATOM 748 C C . TYR A 1 94 ? 14.219 -13.703 -2.131 1 98.5 94 TYR A C 1
ATOM 750 O O . TYR A 1 94 ? 13.016 -13.43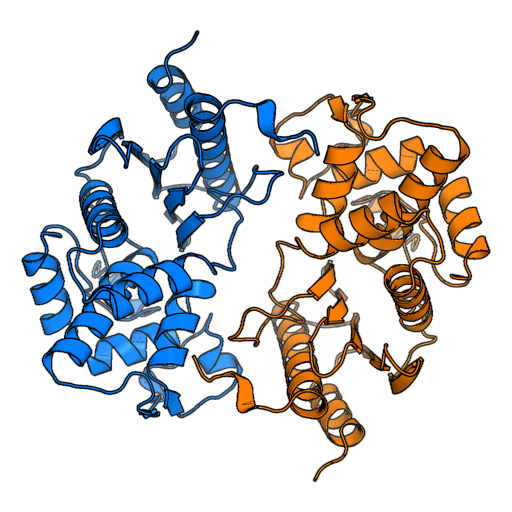 -2.105 1 98.5 94 TYR A O 1
ATOM 758 N N . GLU A 1 95 ? 15.125 -12.867 -2.49 1 98.19 95 GLU A N 1
ATOM 759 C CA . GLU A 1 95 ? 14.781 -11.508 -2.902 1 98.19 95 GLU A CA 1
ATOM 760 C C . GLU A 1 95 ? 13.844 -11.523 -4.105 1 98.19 95 GLU A C 1
ATOM 762 O O . GLU A 1 95 ? 12.891 -10.742 -4.164 1 98.19 95 GLU A O 1
ATOM 767 N N . LEU A 1 96 ? 14.133 -12.398 -5.066 1 98.88 96 LEU A N 1
ATOM 768 C CA . LEU A 1 96 ? 13.289 -12.508 -6.25 1 98.88 96 LEU A CA 1
ATOM 769 C C . LEU A 1 96 ? 11.867 -12.914 -5.863 1 98.88 96 LEU A C 1
ATOM 771 O O . LEU A 1 96 ? 10.898 -12.344 -6.367 1 98.88 96 LEU A O 1
ATOM 775 N N . LEU A 1 97 ? 11.75 -13.883 -4.953 1 98.88 97 LEU A N 1
ATOM 776 C CA . LEU A 1 97 ? 10.438 -14.344 -4.52 1 98.88 97 LEU A CA 1
ATOM 777 C C . LEU A 1 97 ? 9.664 -13.227 -3.832 1 98.88 97 LEU A C 1
ATOM 779 O O . LEU A 1 97 ? 8.477 -13.031 -4.094 1 98.88 97 LEU A O 1
ATOM 783 N N . VAL A 1 98 ? 10.312 -12.484 -2.982 1 98.75 98 VAL A N 1
ATOM 784 C CA . VAL A 1 98 ? 9.664 -11.422 -2.223 1 98.75 98 VAL A CA 1
ATOM 785 C C . VAL A 1 98 ? 9.195 -10.328 -3.174 1 98.75 98 VAL A C 1
ATOM 787 O O . VAL A 1 98 ? 8.016 -9.953 -3.164 1 98.75 98 VAL A O 1
ATOM 790 N N . TRP A 1 99 ? 10.031 -9.836 -4.051 1 98.69 99 TRP A N 1
ATOM 791 C CA . TRP A 1 99 ? 9.672 -8.758 -4.969 1 98.69 99 TRP A CA 1
ATOM 792 C C . TRP A 1 99 ? 8.562 -9.195 -5.918 1 98.69 99 TRP A C 1
ATOM 794 O O . TRP A 1 99 ? 7.676 -8.406 -6.25 1 98.69 99 TRP A O 1
ATOM 804 N N . MET A 1 100 ? 8.633 -10.477 -6.371 1 98.94 100 MET A N 1
ATOM 805 C CA . MET A 1 100 ? 7.594 -11.008 -7.25 1 98.94 100 MET A CA 1
ATOM 806 C C . MET A 1 100 ? 6.211 -10.836 -6.625 1 98.94 100 MET A C 1
ATOM 808 O O . MET A 1 100 ? 5.254 -10.484 -7.316 1 98.94 100 MET A O 1
ATOM 812 N N . ILE A 1 101 ? 6.207 -11.008 -5.359 1 98.88 101 ILE A N 1
ATOM 813 C CA . ILE A 1 101 ? 4.895 -11.07 -4.723 1 98.88 101 ILE A CA 1
ATOM 814 C C . ILE A 1 101 ? 4.516 -9.688 -4.195 1 98.88 101 ILE A C 1
ATOM 816 O O . ILE A 1 101 ? 3.439 -9.172 -4.504 1 98.88 101 ILE A O 1
ATOM 820 N N . ILE A 1 102 ? 5.371 -8.977 -3.486 1 98.31 102 ILE A N 1
ATOM 821 C CA . ILE A 1 102 ? 4.926 -7.852 -2.67 1 98.31 102 ILE A CA 1
ATOM 822 C C . ILE A 1 102 ? 4.727 -6.621 -3.551 1 98.31 102 ILE A C 1
ATOM 824 O O . ILE A 1 102 ? 3.969 -5.715 -3.201 1 98.31 102 ILE A O 1
ATOM 828 N N . THR A 1 103 ? 5.43 -6.559 -4.688 1 98.06 103 THR A N 1
ATOM 829 C CA . THR A 1 103 ? 5.254 -5.445 -5.613 1 98.06 103 THR A CA 1
ATOM 830 C C . THR A 1 103 ? 4.914 -5.953 -7.012 1 98.06 103 THR A C 1
ATOM 832 O O . THR A 1 103 ? 4.992 -5.199 -7.984 1 98.06 103 THR A O 1
ATOM 835 N N . SER A 1 104 ? 4.676 -7.262 -7.109 1 98.56 104 SER A N 1
ATOM 836 C CA . SER A 1 104 ? 4.336 -7.887 -8.383 1 98.56 104 SER A CA 1
ATOM 837 C C . SER A 1 104 ? 5.449 -7.684 -9.406 1 98.56 104 SER A C 1
ATOM 839 O O . SER A 1 104 ? 5.176 -7.477 -10.594 1 98.56 104 SER A O 1
ATOM 841 N N . ASP A 1 105 ? 6.652 -7.809 -9.094 1 98.81 105 ASP A N 1
ATOM 842 C CA . ASP A 1 105 ? 7.812 -7.57 -9.945 1 98.81 105 ASP A CA 1
ATOM 843 C C . ASP A 1 105 ? 7.848 -8.547 -11.117 1 98.81 105 ASP A C 1
ATOM 845 O O . ASP A 1 105 ? 7.992 -9.758 -10.914 1 98.81 105 ASP A O 1
ATOM 849 N N . ASN A 1 106 ? 7.812 -8.023 -12.312 1 98.81 106 ASN A N 1
ATOM 850 C CA . ASN A 1 106 ? 7.754 -8.844 -13.516 1 98.81 106 ASN A CA 1
ATOM 851 C C . ASN A 1 106 ? 9.125 -9.422 -13.867 1 98.81 106 ASN A C 1
ATOM 853 O O . ASN A 1 106 ? 9.227 -10.562 -14.32 1 98.81 106 ASN A O 1
ATOM 857 N N . THR A 1 107 ? 10.156 -8.664 -13.711 1 98.88 107 THR A N 1
ATOM 858 C CA . THR A 1 107 ? 11.508 -9.148 -13.969 1 98.88 107 THR A CA 1
ATOM 859 C C . THR A 1 107 ? 11.852 -10.32 -13.047 1 98.88 107 THR A C 1
ATOM 861 O O . THR A 1 107 ? 12.336 -11.359 -13.5 1 98.88 107 THR A O 1
ATOM 864 N N . ALA A 1 108 ? 11.555 -10.148 -11.773 1 98.94 108 ALA A N 1
ATOM 865 C CA . ALA A 1 108 ? 11.766 -11.25 -10.828 1 98.94 108 ALA A CA 1
ATOM 866 C C . ALA A 1 108 ? 11.031 -12.508 -11.281 1 98.94 108 ALA A C 1
ATOM 868 O O . ALA A 1 108 ? 11.586 -13.609 -11.234 1 98.94 108 ALA A O 1
ATOM 869 N N . THR A 1 109 ? 9.828 -12.32 -11.734 1 98.94 109 THR A N 1
ATOM 870 C CA . THR A 1 109 ? 9.008 -13.438 -12.18 1 98.94 109 THR A CA 1
ATOM 871 C C . THR A 1 109 ? 9.648 -14.141 -13.375 1 98.94 109 THR A C 1
ATOM 873 O O . THR A 1 109 ? 9.742 -15.367 -13.398 1 98.94 109 THR A O 1
ATOM 876 N N . ASN A 1 110 ? 10.055 -13.352 -14.328 1 98.94 110 ASN A N 1
ATOM 877 C CA . ASN A 1 110 ? 10.68 -13.914 -15.516 1 98.94 110 ASN A CA 1
ATOM 878 C C . ASN A 1 110 ? 11.922 -14.727 -15.164 1 98.94 110 ASN A C 1
ATOM 880 O O . ASN A 1 110 ? 12.148 -15.805 -15.719 1 98.94 110 ASN A O 1
ATOM 884 N N . VAL A 1 111 ? 12.742 -14.242 -14.266 1 98.94 111 VAL A N 1
ATOM 885 C CA . VAL A 1 111 ? 13.938 -14.945 -13.82 1 98.94 111 VAL A CA 1
ATOM 886 C C . VAL A 1 111 ? 13.547 -16.281 -13.172 1 98.94 111 VAL A C 1
ATOM 888 O O . VAL A 1 111 ? 14.18 -17.312 -13.43 1 98.94 111 VAL A O 1
ATOM 891 N N . LEU A 1 112 ? 12.484 -16.266 -12.406 1 98.94 112 LEU A N 1
ATOM 892 C CA . LEU A 1 112 ? 12.055 -17.469 -11.688 1 98.94 112 LEU A CA 1
ATOM 893 C C . LEU A 1 112 ? 11.445 -18.484 -12.641 1 98.94 112 LEU A C 1
ATOM 895 O O . LEU A 1 112 ? 11.586 -19.688 -12.438 1 98.94 112 LEU A O 1
ATOM 899 N N . ILE A 1 113 ? 10.75 -17.984 -13.672 1 98.94 113 ILE A N 1
ATOM 900 C CA . ILE A 1 113 ? 10.25 -18.875 -14.719 1 98.94 113 ILE A CA 1
ATOM 901 C C . ILE A 1 113 ? 11.414 -19.594 -15.398 1 98.94 113 ILE A C 1
ATOM 903 O O . ILE A 1 113 ? 11.367 -20.797 -15.625 1 98.94 113 ILE A O 1
ATOM 907 N N . ASP A 1 114 ? 12.477 -18.891 -15.688 1 98.75 114 ASP A N 1
ATOM 908 C CA . ASP A 1 114 ? 13.664 -19.484 -16.297 1 98.75 114 ASP A CA 1
ATOM 909 C C . ASP A 1 114 ? 14.328 -20.469 -15.344 1 98.75 114 ASP A C 1
ATOM 911 O O . ASP A 1 114 ? 14.812 -21.531 -15.773 1 98.75 114 ASP A O 1
ATOM 915 N N . PHE A 1 115 ? 14.383 -20.172 -14.125 1 98.69 115 PHE A N 1
ATOM 916 C CA . PHE A 1 115 ? 15.062 -20.969 -13.109 1 98.69 115 PHE A CA 1
ATOM 917 C C . PHE A 1 115 ? 14.43 -22.359 -13.008 1 98.69 115 PHE A C 1
ATOM 919 O O . PHE A 1 115 ? 15.141 -23.359 -12.945 1 98.69 115 PHE A O 1
ATOM 926 N N . VAL A 1 116 ? 13.086 -22.469 -13.062 1 98.56 116 VAL A N 1
ATOM 927 C CA . VAL A 1 116 ? 12.383 -23.734 -12.867 1 98.56 116 VAL A CA 1
ATOM 928 C C . VAL A 1 116 ? 12.055 -24.344 -14.227 1 98.56 116 VAL A C 1
ATOM 930 O O . VAL A 1 116 ? 12.047 -25.578 -14.367 1 98.56 116 VAL A O 1
ATOM 933 N N . GLY A 1 117 ? 11.797 -23.5 -15.203 1 98.62 117 GLY A N 1
ATOM 934 C CA . GLY A 1 117 ? 11.273 -23.938 -16.484 1 98.62 117 GLY A CA 1
ATOM 935 C C . GLY A 1 117 ? 9.758 -23.938 -16.547 1 98.62 117 GLY A C 1
ATOM 936 O O . GLY A 1 117 ? 9.102 -24.453 -15.641 1 98.62 117 GLY A O 1
ATOM 937 N N . MET A 1 118 ? 9.242 -23.406 -17.641 1 98.44 118 MET A N 1
ATOM 938 C CA . MET A 1 118 ? 7.801 -23.234 -17.797 1 98.44 118 MET A CA 1
ATOM 939 C C . MET A 1 118 ? 7.094 -24.578 -17.766 1 98.44 118 MET A C 1
ATOM 941 O O . MET A 1 118 ? 6.051 -24.734 -17.125 1 98.44 118 MET A O 1
ATOM 945 N N . ASP A 1 119 ? 7.641 -25.578 -18.422 1 98.56 119 ASP A N 1
ATOM 946 C CA . ASP A 1 119 ? 7.043 -26.922 -18.453 1 98.56 119 ASP A CA 1
ATOM 947 C C . ASP A 1 119 ? 6.992 -27.516 -17.047 1 98.56 119 ASP A C 1
ATOM 949 O O . ASP A 1 119 ? 5.996 -28.141 -16.672 1 98.56 119 ASP A O 1
ATOM 953 N N . ASN A 1 120 ? 8.062 -27.359 -16.359 1 98.69 120 ASN A N 1
ATOM 954 C CA . ASN A 1 120 ? 8.109 -27.875 -14.992 1 98.69 120 ASN A CA 1
ATOM 955 C C . ASN A 1 120 ? 7.09 -27.172 -14.094 1 98.69 120 ASN A C 1
ATOM 957 O O . ASN A 1 120 ? 6.473 -27.812 -13.234 1 98.69 120 ASN A O 1
ATOM 961 N N . LEU A 1 121 ? 6.953 -25.891 -14.273 1 98.94 121 LEU A N 1
ATOM 962 C CA . LEU A 1 121 ? 5.941 -25.156 -13.523 1 98.94 121 LEU A CA 1
ATOM 963 C C . LEU A 1 121 ? 4.551 -25.719 -13.789 1 98.94 121 LEU A C 1
ATOM 965 O O . LEU A 1 121 ? 3.812 -26.031 -12.852 1 98.94 121 LEU A O 1
ATOM 969 N N . ASN A 1 122 ? 4.23 -25.859 -15.008 1 98.88 122 ASN A N 1
ATOM 970 C CA . ASN A 1 122 ? 2.902 -26.344 -15.383 1 98.88 122 ASN A CA 1
ATOM 971 C C . ASN A 1 122 ? 2.664 -27.766 -14.914 1 98.88 122 ASN A C 1
ATOM 973 O O . ASN A 1 122 ? 1.553 -28.125 -14.516 1 98.88 122 ASN A O 1
ATOM 977 N N . ARG A 1 123 ? 3.68 -28.578 -15 1 98.69 123 ARG A N 1
ATOM 978 C CA . ARG A 1 123 ? 3.561 -29.938 -14.461 1 98.69 123 ARG A CA 1
ATOM 979 C C . ARG A 1 123 ? 3.264 -29.906 -12.961 1 98.69 123 ARG A C 1
ATOM 981 O O . ARG A 1 123 ? 2.443 -30.688 -12.477 1 98.69 123 ARG A O 1
ATOM 988 N N . TYR A 1 124 ? 3.943 -29.062 -12.289 1 98.88 124 TYR A N 1
ATOM 989 C CA . TYR A 1 124 ? 3.713 -28.938 -10.859 1 98.88 124 TYR A CA 1
ATOM 990 C C . TYR A 1 124 ? 2.299 -28.438 -10.578 1 98.88 124 TYR A C 1
ATOM 992 O O . TYR A 1 124 ? 1.635 -28.938 -9.656 1 98.88 124 TYR A O 1
ATOM 1000 N N . PHE A 1 125 ? 1.849 -27.375 -11.328 1 98.94 125 PHE A N 1
ATOM 1001 C CA . PHE A 1 125 ? 0.488 -26.875 -11.164 1 98.94 125 PHE A CA 1
ATOM 1002 C C . PHE A 1 125 ? -0.521 -28.016 -11.242 1 98.94 125 PHE A C 1
ATOM 1004 O O . PHE A 1 125 ? -1.384 -28.156 -10.375 1 98.94 125 PHE A O 1
ATOM 1011 N N . LYS A 1 126 ? -0.365 -28.844 -12.203 1 98.75 126 LYS A N 1
ATOM 1012 C CA . LYS A 1 126 ? -1.265 -29.969 -12.391 1 98.75 126 LYS A CA 1
ATOM 1013 C C . LYS A 1 126 ? -1.149 -30.953 -11.227 1 98.75 126 LYS A C 1
ATOM 1015 O O . LYS A 1 126 ? -2.158 -31.469 -10.734 1 98.75 126 LYS A O 1
ATOM 1020 N N . LYS A 1 127 ? 0.038 -31.219 -10.852 1 98.62 127 LYS A N 1
ATOM 1021 C CA . LYS A 1 127 ? 0.309 -32.156 -9.773 1 98.62 127 LYS A CA 1
ATOM 1022 C C . LYS A 1 127 ? -0.428 -31.766 -8.492 1 98.62 127 LYS A C 1
ATOM 1024 O O . LYS A 1 127 ? -0.916 -32.625 -7.762 1 98.62 127 LYS A O 1
ATOM 1029 N N . ILE A 1 128 ? -0.535 -30.516 -8.242 1 98.69 128 ILE A N 1
ATOM 1030 C CA . ILE A 1 128 ? -1.108 -30.094 -6.973 1 98.69 128 ILE A CA 1
ATOM 1031 C C . ILE A 1 128 ? -2.586 -29.75 -7.156 1 98.69 128 ILE A C 1
ATOM 1033 O O . ILE A 1 128 ? -3.205 -29.141 -6.281 1 98.69 128 ILE A O 1
ATOM 1037 N N . GLY A 1 129 ? -3.113 -30 -8.32 1 98.69 129 GLY A N 1
ATOM 1038 C CA . GLY A 1 129 ? -4.555 -29.953 -8.5 1 98.69 129 GLY A CA 1
ATOM 1039 C C . GLY A 1 129 ? -5.027 -28.688 -9.203 1 98.69 129 GLY A C 1
ATOM 1040 O O . GLY A 1 129 ? -6.23 -28.438 -9.289 1 98.69 129 GLY A O 1
ATOM 1041 N N . LEU A 1 130 ? -4.133 -27.844 -9.68 1 98.88 130 LEU A N 1
ATOM 1042 C CA . LEU A 1 130 ? -4.516 -26.672 -10.445 1 98.88 130 LEU A CA 1
ATOM 1043 C C . LEU A 1 130 ? -4.66 -27 -11.93 1 98.88 130 LEU A C 1
ATOM 1045 O O . LEU A 1 130 ? -3.836 -26.594 -12.742 1 98.88 130 LEU A O 1
ATOM 1049 N N . THR A 1 131 ? -5.746 -27.609 -12.273 1 97.94 131 THR A N 1
ATOM 1050 C CA . THR A 1 131 ? -5.867 -28.266 -13.57 1 97.94 131 THR A CA 1
ATOM 1051 C C . THR A 1 131 ? -6.199 -27.25 -14.664 1 97.94 131 THR A C 1
ATOM 1053 O O . THR A 1 131 ? -6.062 -27.547 -15.852 1 97.94 131 THR A O 1
ATOM 1056 N N . GLU A 1 132 ? -6.633 -26.047 -14.273 1 98.81 132 GLU A N 1
ATOM 1057 C CA . GLU A 1 132 ? -6.965 -25.031 -15.266 1 98.81 132 GLU A CA 1
ATOM 1058 C C . GLU A 1 132 ? -6.066 -23.797 -15.125 1 98.81 132 GLU A C 1
ATOM 1060 O O . GLU A 1 132 ? -6.414 -22.719 -15.594 1 98.81 132 GLU A O 1
ATOM 1065 N N . THR A 1 133 ? -4.992 -23.938 -14.43 1 98.94 133 THR A N 1
ATOM 1066 C CA . THR A 1 133 ? -3.977 -22.891 -14.297 1 98.94 133 THR A CA 1
ATOM 1067 C C . THR A 1 133 ? -2.736 -23.234 -15.109 1 98.94 133 THR A C 1
ATOM 1069 O O . THR A 1 133 ? -2.234 -24.359 -15.039 1 98.94 133 THR A O 1
ATOM 1072 N N . SER A 1 134 ? -2.297 -22.312 -15.906 1 98.81 134 SER A N 1
ATOM 1073 C CA . SER A 1 134 ? -1.092 -22.547 -16.688 1 98.81 134 SER A CA 1
ATOM 1074 C C . SER A 1 134 ? -0.333 -21.25 -16.953 1 98.81 134 SER A C 1
ATOM 1076 O O . SER A 1 134 ? -0.942 -20.203 -17.141 1 98.81 134 SER A O 1
ATOM 1078 N N . VAL A 1 135 ? 0.91 -21.328 -16.875 1 98.81 135 VAL A N 1
ATOM 1079 C CA . VAL A 1 135 ? 1.803 -20.266 -17.328 1 98.81 135 VAL A CA 1
ATOM 1080 C C . VAL A 1 135 ? 2.279 -20.562 -18.75 1 98.81 135 VAL A C 1
ATOM 1082 O O . VAL A 1 135 ? 2.859 -21.625 -19 1 98.81 135 VAL A O 1
ATOM 1085 N N . ASN A 1 136 ? 2.02 -19.656 -19.656 1 98.44 136 ASN A N 1
ATOM 1086 C CA . ASN A 1 136 ? 2.266 -19.922 -21.062 1 98.44 136 ASN A CA 1
ATOM 1087 C C . ASN A 1 136 ? 3.152 -18.859 -21.703 1 98.44 136 ASN A C 1
ATOM 1089 O O . ASN A 1 136 ? 3.523 -18.969 -22.875 1 98.44 136 ASN A O 1
ATOM 1093 N N . ARG A 1 137 ? 3.482 -17.859 -20.969 1 98.06 137 ARG A N 1
ATOM 1094 C CA . ARG A 1 137 ? 4.352 -16.766 -21.406 1 98.06 137 ARG A CA 1
ATOM 1095 C C . ARG A 1 137 ? 5.031 -16.109 -20.219 1 98.06 137 ARG A C 1
ATOM 1097 O O . ARG A 1 137 ? 4.559 -16.203 -19.094 1 98.06 137 ARG A O 1
ATOM 1104 N N . LYS A 1 138 ? 6.113 -15.469 -20.547 1 98.19 138 LYS A N 1
ATOM 1105 C CA . LYS A 1 138 ? 6.734 -14.586 -19.562 1 98.19 138 LYS A CA 1
ATOM 1106 C C . LYS A 1 138 ? 5.926 -13.305 -19.391 1 98.19 138 LYS A C 1
ATOM 1108 O O . LYS A 1 138 ? 5.008 -13.031 -20.172 1 98.19 138 LYS A O 1
ATOM 1113 N N . MET A 1 139 ? 6.234 -12.641 -18.297 1 98.06 139 MET A N 1
ATOM 1114 C CA . MET A 1 139 ? 5.57 -11.367 -18.031 1 98.06 139 MET A CA 1
ATOM 1115 C C . MET A 1 139 ? 5.926 -10.344 -19.109 1 98.06 139 MET A C 1
ATOM 1117 O O . MET A 1 139 ? 7.059 -10.305 -19.594 1 98.06 139 MET A O 1
ATOM 1121 N N . MET A 1 140 ? 4.945 -9.547 -19.484 1 95.75 140 MET A N 1
ATOM 1122 C CA . MET A 1 140 ? 5.07 -8.422 -20.391 1 95.75 140 MET A CA 1
ATOM 1123 C C . MET A 1 140 ? 5.422 -8.898 -21.797 1 95.75 140 MET A C 1
ATOM 1125 O O . MET A 1 140 ? 5.949 -8.133 -22.609 1 95.75 140 MET A O 1
ATOM 1129 N N . ASP A 1 141 ? 5.227 -10.188 -22.047 1 95.81 141 ASP A N 1
ATOM 1130 C CA . ASP A 1 141 ? 5.316 -10.688 -23.422 1 95.81 141 ASP A CA 1
ATOM 1131 C C . ASP A 1 141 ? 4.035 -10.383 -24.203 1 95.81 141 ASP A C 1
ATOM 1133 O O . ASP A 1 141 ? 3.176 -11.258 -24.344 1 95.81 141 ASP A O 1
ATOM 1137 N N . PHE A 1 142 ? 3.963 -9.266 -24.734 1 89.5 142 PHE A N 1
ATOM 1138 C CA . PHE A 1 142 ? 2.75 -8.773 -25.375 1 89.5 142 PHE A CA 1
ATOM 1139 C C . PHE A 1 142 ? 2.576 -9.414 -26.75 1 89.5 142 PHE A C 1
ATOM 1141 O O . PHE A 1 142 ? 1.456 -9.508 -27.25 1 89.5 142 PHE A O 1
ATOM 1148 N N . ILE A 1 143 ? 3.666 -9.812 -27.297 1 92.44 143 ILE A N 1
ATOM 1149 C CA . ILE A 1 143 ? 3.602 -10.469 -28.594 1 92.44 143 ILE A CA 1
ATOM 1150 C C . ILE A 1 143 ? 2.812 -11.773 -28.484 1 92.44 143 ILE A C 1
ATOM 1152 O O . ILE A 1 143 ? 1.893 -12.023 -29.266 1 92.44 143 ILE A O 1
ATOM 1156 N N . ARG A 1 144 ? 3.145 -12.516 -27.516 1 92.88 144 ARG A N 1
ATOM 1157 C CA . ARG A 1 144 ? 2.42 -13.766 -27.312 1 92.88 144 ARG A CA 1
ATOM 1158 C C . AR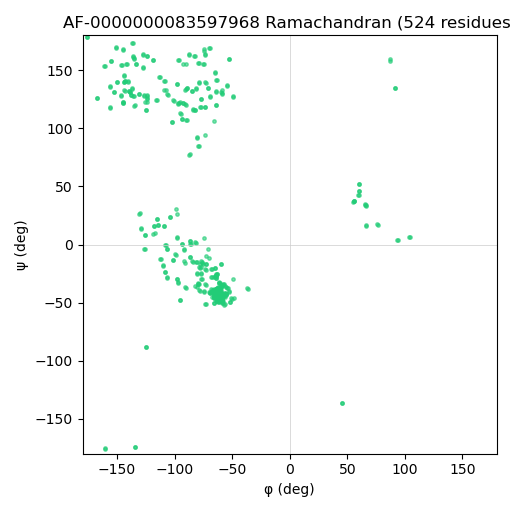G A 1 144 ? 0.979 -13.5 -26.891 1 92.88 144 ARG A C 1
ATOM 1160 O O . ARG A 1 144 ? 0.062 -14.195 -27.312 1 92.88 144 ARG A O 1
ATOM 1167 N N . MET A 1 145 ? 0.787 -12.547 -26.094 1 90.62 145 MET A N 1
ATOM 1168 C CA . MET A 1 145 ? -0.56 -12.211 -25.641 1 90.62 145 MET A CA 1
ATOM 1169 C C . MET A 1 145 ? -1.458 -11.852 -26.828 1 90.62 145 MET A C 1
ATOM 1171 O O . MET A 1 145 ? -2.631 -12.227 -26.859 1 90.62 145 MET A O 1
ATOM 1175 N N . GLU A 1 146 ? -0.92 -11.125 -27.719 1 91.62 146 GLU A N 1
ATOM 1176 C CA . GLU A 1 146 ? -1.673 -10.711 -28.906 1 91.62 146 GLU A CA 1
ATOM 1177 C C . GLU A 1 146 ? -2.062 -11.914 -29.766 1 91.62 146 GLU A C 1
ATOM 1179 O O . GLU A 1 146 ? -3.053 -11.867 -30.5 1 91.62 146 GLU A O 1
ATOM 1184 N N . LYS A 1 147 ? -1.265 -12.945 -29.656 1 94.94 147 LYS A N 1
ATOM 1185 C CA . LYS A 1 147 ? -1.547 -14.156 -30.406 1 94.94 147 LYS A CA 1
ATOM 1186 C C . LYS A 1 147 ? -2.502 -15.07 -29.656 1 94.94 147 LYS A C 1
ATOM 1188 O O . LYS A 1 147 ? -2.734 -16.219 -30.047 1 94.94 147 LYS A O 1
ATOM 1193 N N . GLY A 1 148 ? -2.932 -14.625 -28.469 1 93.5 148 GLY A N 1
ATOM 1194 C CA . GLY A 1 148 ? -3.9 -15.383 -27.688 1 93.5 148 GLY A CA 1
ATOM 1195 C C . GLY A 1 148 ? -3.258 -16.312 -26.672 1 93.5 148 GLY A C 1
ATOM 1196 O O . GLY A 1 148 ? -3.947 -17.094 -26.016 1 93.5 148 GLY A O 1
ATOM 1197 N N . ILE A 1 149 ? -1.936 -16.266 -26.562 1 96.94 149 ILE A N 1
ATOM 1198 C CA . ILE A 1 149 ? -1.206 -17.062 -25.594 1 96.94 149 ILE A CA 1
ATOM 1199 C C . ILE A 1 149 ? -1.064 -16.297 -24.281 1 96.94 149 ILE A C 1
ATOM 1201 O O . ILE A 1 149 ? -0.277 -15.352 -24.188 1 96.94 149 ILE A O 1
ATOM 1205 N N . ASP A 1 150 ? -1.83 -16.75 -23.266 1 97.75 150 ASP A N 1
ATOM 1206 C CA . ASP A 1 150 ? -1.871 -16.016 -22 1 97.75 150 ASP A CA 1
ATOM 1207 C C . ASP A 1 150 ? -1.711 -16.953 -20.812 1 97.75 150 ASP A C 1
ATOM 1209 O O . ASP A 1 150 ? -1.768 -18.172 -20.969 1 97.75 150 ASP A O 1
ATOM 1213 N N . ASN A 1 151 ? -1.245 -16.422 -19.719 1 98.69 151 ASN A N 1
ATOM 1214 C CA . ASN A 1 151 ? -1.359 -17.109 -18.438 1 98.69 151 ASN A CA 1
ATOM 1215 C C . ASN A 1 151 ? -2.799 -17.125 -17.938 1 98.69 151 ASN A C 1
ATOM 1217 O O . ASN A 1 151 ? -3.475 -16.094 -17.953 1 98.69 151 ASN A O 1
ATOM 1221 N N . VAL A 1 152 ? -3.266 -18.312 -17.453 1 98.88 152 VAL A N 1
ATOM 1222 C CA . VAL A 1 152 ? -4.688 -18.406 -17.141 1 98.88 152 VAL A CA 1
ATOM 1223 C C . VAL A 1 152 ? -4.871 -19.125 -15.805 1 98.88 152 VAL A C 1
ATOM 1225 O O . VAL A 1 152 ? -3.963 -19.828 -15.336 1 98.88 152 VAL A O 1
ATOM 1228 N N . THR A 1 153 ? -5.988 -18.984 -15.234 1 98.94 153 THR A N 1
ATOM 1229 C CA . THR A 1 153 ? -6.406 -19.672 -14.016 1 98.94 153 THR A CA 1
ATOM 1230 C C . THR A 1 153 ? -7.926 -19.656 -13.883 1 98.94 153 THR A C 1
ATOM 1232 O O . THR A 1 153 ? -8.633 -19.312 -14.828 1 98.94 153 THR A O 1
ATOM 1235 N N . THR A 1 154 ? -8.438 -20.172 -12.766 1 98.94 154 THR A N 1
ATOM 1236 C CA . THR A 1 154 ? -9.836 -20.094 -12.359 1 98.94 154 THR A CA 1
ATOM 1237 C C . THR A 1 154 ? -9.953 -19.719 -10.883 1 98.94 154 THR A C 1
ATOM 1239 O O . THR A 1 154 ? -8.984 -19.828 -10.133 1 98.94 154 THR A O 1
ATOM 1242 N N . ALA A 1 155 ? -11.133 -19.234 -10.555 1 98.94 155 ALA A N 1
ATOM 1243 C CA . ALA A 1 155 ? -11.383 -18.969 -9.148 1 98.94 155 ALA A CA 1
ATOM 1244 C C . ALA A 1 155 ? -11.258 -20.234 -8.305 1 98.94 155 ALA A C 1
ATOM 1246 O O . ALA A 1 155 ? -10.75 -20.188 -7.184 1 98.94 155 ALA A O 1
ATOM 1247 N N . LYS A 1 156 ? -11.68 -21.328 -8.883 1 98.81 156 LYS A N 1
ATOM 1248 C CA . LYS A 1 156 ? -11.594 -22.609 -8.195 1 98.81 156 LYS A CA 1
ATOM 1249 C C . LYS A 1 156 ? -10.141 -23 -7.93 1 98.81 156 LYS A C 1
ATOM 1251 O O . LYS A 1 156 ? -9.797 -23.406 -6.812 1 98.81 156 LYS A O 1
ATOM 1256 N N . ASP A 1 157 ? -9.297 -22.906 -8.945 1 98.94 157 ASP A N 1
ATOM 1257 C CA . ASP A 1 157 ? -7.887 -23.25 -8.781 1 98.94 157 ASP A CA 1
ATOM 1258 C C . ASP A 1 157 ? -7.227 -22.359 -7.73 1 98.94 157 ASP A C 1
ATOM 1260 O O . ASP A 1 157 ? -6.43 -22.828 -6.918 1 98.94 157 ASP A O 1
ATOM 1264 N N . MET A 1 158 ? -7.57 -21.078 -7.758 1 98.94 158 MET A N 1
ATOM 1265 C CA . MET A 1 158 ? -6.996 -20.156 -6.781 1 98.94 158 MET A CA 1
ATOM 1266 C C . MET A 1 158 ? -7.457 -20.5 -5.371 1 98.94 158 MET A C 1
ATOM 1268 O O . MET A 1 158 ? -6.668 -20.469 -4.426 1 98.94 158 MET A O 1
ATOM 1272 N N . ALA A 1 159 ? -8.727 -20.828 -5.242 1 98.88 159 ALA A N 1
ATOM 1273 C CA . ALA A 1 159 ? -9.219 -21.25 -3.932 1 98.88 159 ALA A CA 1
ATOM 1274 C C . ALA A 1 159 ? -8.492 -22.5 -3.447 1 98.88 159 ALA A C 1
ATOM 1276 O O . ALA A 1 159 ? -8.117 -22.594 -2.275 1 98.88 159 ALA A O 1
ATOM 1277 N N . THR A 1 160 ? -8.289 -23.422 -4.34 1 98.81 160 THR A N 1
ATOM 1278 C CA . THR A 1 160 ? -7.562 -24.656 -4.02 1 98.81 160 THR A CA 1
ATOM 1279 C C . THR A 1 160 ? -6.141 -24.328 -3.564 1 98.81 160 THR A C 1
ATOM 1281 O O . THR A 1 160 ? -5.688 -24.828 -2.527 1 98.81 160 THR A O 1
ATOM 1284 N N . LEU A 1 161 ? -5.504 -23.516 -4.297 1 98.94 161 LEU A N 1
ATOM 1285 C CA . LEU A 1 161 ? -4.121 -23.156 -3.994 1 98.94 161 LEU A CA 1
ATOM 1286 C C . LEU A 1 161 ? -4.02 -22.484 -2.629 1 98.94 161 LEU A C 1
ATOM 1288 O O . LEU A 1 161 ? -3.189 -22.875 -1.804 1 98.94 161 LEU A O 1
ATOM 1292 N N . PHE A 1 162 ? -4.852 -21.5 -2.359 1 98.94 162 PHE A N 1
ATOM 1293 C CA . PHE A 1 162 ? -4.785 -20.75 -1.105 1 98.94 162 PHE A CA 1
ATOM 1294 C C . PHE A 1 162 ? -5.199 -21.641 0.066 1 98.94 162 PHE A C 1
ATOM 1296 O O . PHE A 1 162 ? -4.73 -21.453 1.189 1 98.94 162 PHE A O 1
ATOM 1303 N N . THR A 1 163 ? -6.055 -22.641 -0.188 1 98.81 163 THR A N 1
ATOM 1304 C CA . THR A 1 163 ? -6.371 -23.609 0.852 1 98.81 163 THR A CA 1
ATOM 1305 C C . THR A 1 163 ? -5.137 -24.438 1.222 1 98.81 163 THR A C 1
ATOM 1307 O O . THR A 1 163 ? -4.844 -24.625 2.404 1 98.81 163 THR A O 1
ATOM 1310 N N . HIS A 1 164 ? -4.406 -24.891 0.221 1 98.81 164 HIS A N 1
ATOM 1311 C CA . HIS A 1 164 ? -3.168 -25.609 0.472 1 98.81 164 HIS A CA 1
ATOM 1312 C C . HIS A 1 164 ? -2.17 -24.766 1.245 1 98.81 164 HIS A C 1
ATOM 1314 O O . HIS A 1 164 ? -1.478 -25.25 2.137 1 98.81 164 HIS A O 1
ATOM 1320 N N . ILE A 1 165 ? -2.084 -23.516 0.903 1 98.88 165 ILE A N 1
ATOM 1321 C CA . ILE A 1 165 ? -1.167 -22.594 1.566 1 98.88 165 ILE A CA 1
ATOM 1322 C C . ILE A 1 165 ? -1.565 -22.438 3.031 1 98.88 165 ILE A C 1
ATOM 1324 O O . ILE A 1 165 ? -0.722 -22.547 3.926 1 98.88 165 ILE A O 1
ATOM 1328 N N . TYR A 1 166 ? -2.828 -22.266 3.232 1 98.75 166 TYR A N 1
ATOM 1329 C CA . TYR A 1 166 ? -3.355 -22.094 4.582 1 98.75 166 TYR A CA 1
ATOM 1330 C C . TYR A 1 166 ? -3.098 -23.328 5.438 1 98.75 166 TYR A C 1
ATOM 1332 O O . TYR A 1 166 ? -2.693 -23.203 6.594 1 98.75 166 TYR A O 1
ATOM 1340 N N . ARG A 1 167 ? -3.275 -24.5 4.82 1 98.5 167 ARG A N 1
ATOM 1341 C CA . ARG A 1 167 ? -3.164 -25.766 5.539 1 98.5 167 ARG A CA 1
ATOM 1342 C C . ARG A 1 167 ? -1.717 -26.25 5.574 1 98.5 167 ARG A C 1
ATOM 1344 O O . ARG A 1 167 ? -1.399 -27.219 6.262 1 98.5 167 ARG A O 1
ATOM 1351 N N . LYS A 1 168 ? -0.888 -25.672 4.855 1 98.56 168 LYS A N 1
ATOM 1352 C CA . LYS A 1 168 ? 0.53 -26.016 4.801 1 98.56 168 LYS A CA 1
ATOM 1353 C C . LYS A 1 168 ? 0.731 -27.469 4.34 1 98.56 168 LYS A C 1
ATOM 1355 O O . LYS A 1 168 ? 1.497 -28.219 4.949 1 98.56 168 LYS A O 1
ATOM 1360 N N . THR A 1 169 ? 0.114 -27.766 3.232 1 98.62 169 THR A N 1
ATOM 1361 C CA . THR A 1 169 ? 0.104 -29.172 2.836 1 98.62 169 THR A CA 1
ATOM 1362 C C . THR A 1 169 ? 1.042 -29.406 1.654 1 98.62 169 THR A C 1
ATOM 1364 O O . THR A 1 169 ? 1.281 -30.547 1.263 1 98.62 169 THR A O 1
ATOM 1367 N N . LEU A 1 170 ? 1.651 -28.359 1.116 1 98.75 170 LEU A N 1
ATOM 1368 C CA . LEU A 1 170 ? 2.418 -28.531 -0.113 1 98.75 170 LEU A CA 1
ATOM 1369 C C . LEU A 1 170 ? 3.916 -28.469 0.166 1 98.75 170 LEU A C 1
ATOM 1371 O O . LEU A 1 170 ? 4.719 -29.016 -0.592 1 98.75 170 LEU A O 1
ATOM 1375 N N . LEU A 1 171 ? 4.312 -27.75 1.19 1 98.69 171 LEU A N 1
ATOM 1376 C CA . LEU A 1 171 ? 5.703 -27.484 1.523 1 98.69 171 LEU A CA 1
ATOM 1377 C C . LEU A 1 171 ? 5.996 -27.844 2.975 1 98.69 171 LEU A C 1
ATOM 1379 O O . LEU A 1 171 ? 5.078 -28.094 3.756 1 98.69 171 LEU A O 1
ATOM 1383 N N . SER A 1 172 ? 7.285 -27.969 3.314 1 98.31 172 SER A N 1
ATOM 1384 C CA . SER A 1 172 ? 7.652 -28.047 4.723 1 98.31 172 SER A CA 1
ATOM 1385 C C . SER A 1 172 ? 7.059 -26.891 5.52 1 98.31 172 SER A C 1
ATOM 1387 O O . SER A 1 172 ? 6.672 -25.875 4.941 1 98.31 172 SER A O 1
ATOM 1389 N N . GLU A 1 173 ? 6.965 -27.047 6.812 1 98.31 173 GLU A N 1
ATOM 1390 C CA . GLU A 1 173 ? 6.438 -26 7.676 1 98.31 173 GLU A CA 1
ATOM 1391 C C . GLU A 1 173 ? 7.199 -24.688 7.488 1 98.31 173 GLU A C 1
ATOM 1393 O O . GLU A 1 173 ? 6.598 -23.625 7.43 1 98.31 173 GLU A O 1
ATOM 1398 N N . THR A 1 174 ? 8.469 -24.797 7.398 1 97.88 174 THR A N 1
ATOM 1399 C CA . THR A 1 174 ? 9.328 -23.625 7.25 1 97.88 174 THR A CA 1
ATOM 1400 C C . THR A 1 174 ? 8.992 -22.859 5.969 1 97.88 174 THR A C 1
ATOM 1402 O O . THR A 1 174 ? 8.797 -21.641 5.996 1 97.88 174 THR A O 1
ATOM 1405 N N . TYR A 1 175 ? 8.891 -23.531 4.867 1 98.44 175 TYR A N 1
ATOM 1406 C CA . TYR A 1 175 ? 8.641 -22.875 3.588 1 98.44 175 TYR A CA 1
ATOM 1407 C C . TYR A 1 175 ? 7.176 -22.453 3.465 1 98.44 175 TYR A C 1
ATOM 1409 O O . TYR A 1 175 ? 6.855 -21.469 2.809 1 98.44 175 TYR A O 1
ATOM 1417 N N . SER A 1 176 ? 6.285 -23.234 4.133 1 98.81 176 SER A N 1
ATOM 1418 C CA . SER A 1 176 ? 4.895 -22.812 4.191 1 98.81 176 SER A CA 1
ATOM 1419 C C . SER A 1 176 ? 4.754 -21.469 4.922 1 98.81 176 SER A C 1
ATOM 1421 O O . SER A 1 176 ? 4.043 -20.578 4.461 1 98.81 176 SER A O 1
ATOM 1423 N N . ASP A 1 177 ? 5.438 -21.375 6.016 1 98.75 177 ASP A N 1
ATOM 1424 C CA . ASP A 1 177 ? 5.41 -20.125 6.781 1 98.75 177 ASP A CA 1
ATOM 1425 C C . ASP A 1 177 ? 6.016 -18.984 5.984 1 98.75 177 ASP A C 1
ATOM 1427 O O . ASP A 1 177 ? 5.535 -17.844 6.051 1 98.75 177 ASP A O 1
ATOM 1431 N N . LEU A 1 178 ? 7.078 -19.266 5.242 1 98.62 178 LEU A N 1
ATOM 1432 C CA . LEU A 1 178 ? 7.707 -18.25 4.406 1 98.62 178 LEU A CA 1
ATOM 1433 C C . LEU A 1 178 ? 6.746 -17.75 3.332 1 98.62 178 LEU A C 1
ATOM 1435 O O . LEU A 1 178 ? 6.637 -16.547 3.096 1 98.62 178 LEU A O 1
ATOM 1439 N N . ALA A 1 179 ? 6.047 -18.672 2.678 1 98.94 179 ALA A N 1
ATOM 1440 C CA . ALA A 1 179 ? 5.086 -18.297 1.643 1 98.94 179 ALA A CA 1
ATOM 1441 C C . ALA A 1 179 ? 3.994 -17.406 2.209 1 98.94 179 ALA A C 1
ATOM 1443 O O . ALA A 1 179 ? 3.666 -16.375 1.618 1 98.94 179 ALA A O 1
ATOM 1444 N N . ILE A 1 180 ? 3.477 -17.766 3.344 1 98.94 180 ILE A N 1
ATOM 1445 C CA . ILE A 1 180 ? 2.424 -16.984 3.982 1 98.94 180 ILE A CA 1
ATOM 1446 C C . ILE A 1 180 ? 2.967 -15.609 4.367 1 98.94 180 ILE A C 1
ATOM 1448 O O . ILE A 1 180 ? 2.295 -14.594 4.176 1 98.94 180 ILE A O 1
ATOM 1452 N N . ASN A 1 181 ? 4.133 -15.602 4.895 1 98.62 181 ASN A N 1
ATOM 1453 C CA . ASN A 1 181 ? 4.758 -14.336 5.266 1 98.62 181 ASN A CA 1
ATOM 1454 C C . ASN A 1 181 ? 4.902 -13.406 4.059 1 98.62 181 ASN A C 1
ATOM 1456 O O . ASN A 1 181 ? 4.547 -12.227 4.133 1 98.62 181 ASN A O 1
ATOM 1460 N N . ILE A 1 182 ? 5.418 -13.93 2.98 1 98.75 182 ILE A N 1
ATOM 1461 C CA . ILE A 1 182 ? 5.633 -13.125 1.78 1 98.75 182 ILE A CA 1
ATOM 1462 C C . ILE A 1 182 ? 4.297 -12.602 1.26 1 98.75 182 ILE A C 1
ATOM 1464 O O . ILE A 1 182 ? 4.156 -11.414 0.967 1 98.75 182 ILE A O 1
ATOM 1468 N N . LEU A 1 183 ? 3.299 -13.438 1.234 1 98.94 183 LEU A N 1
ATOM 1469 C CA . LEU A 1 183 ? 1.98 -13.07 0.729 1 98.94 183 LEU A CA 1
ATOM 1470 C C . LEU A 1 183 ? 1.312 -12.055 1.646 1 98.94 183 LEU A C 1
ATOM 1472 O O . LEU A 1 183 ? 0.375 -11.359 1.235 1 98.94 183 LEU A O 1
ATOM 1476 N N . SER A 1 184 ? 1.74 -11.984 2.881 1 98.56 184 SER A N 1
ATOM 1477 C CA . SER A 1 184 ? 1.146 -11.086 3.865 1 98.56 184 SER A CA 1
ATOM 1478 C C . SER A 1 184 ? 1.787 -9.703 3.807 1 98.56 184 SER A C 1
ATOM 1480 O O . SER A 1 184 ? 1.403 -8.797 4.559 1 98.56 184 SER A O 1
ATOM 1482 N N . ARG A 1 185 ? 2.691 -9.461 2.908 1 97.44 185 ARG A N 1
ATOM 1483 C CA . ARG A 1 185 ? 3.451 -8.211 2.85 1 97.44 185 ARG A CA 1
ATOM 1484 C C . ARG A 1 185 ? 3.141 -7.441 1.569 1 97.44 185 ARG A C 1
ATOM 1486 O O . ARG A 1 185 ? 3.934 -6.605 1.137 1 97.44 185 ARG A O 1
ATOM 1493 N N . GLN A 1 186 ? 2 -7.754 1.014 1 97.25 186 GLN A N 1
ATOM 1494 C CA . GLN A 1 186 ? 1.587 -7.086 -0.216 1 97.25 186 GLN A CA 1
ATOM 1495 C C . GLN A 1 186 ? 1.608 -5.57 -0.053 1 97.25 186 GLN A C 1
ATOM 1497 O O . GLN A 1 186 ? 1.146 -5.043 0.96 1 97.25 186 GLN A O 1
ATOM 1502 N N . ARG A 1 187 ? 2.117 -4.859 -1.05 1 96.56 187 ARG A N 1
ATOM 1503 C CA . ARG A 1 187 ? 2.184 -3.404 -0.974 1 96.56 187 ARG A CA 1
ATOM 1504 C C . ARG A 1 187 ? 1.065 -2.764 -1.788 1 96.56 187 ARG A C 1
ATOM 1506 O O . ARG A 1 187 ? 0.82 -1.56 -1.675 1 96.56 187 ARG A O 1
ATOM 1513 N N . ILE A 1 188 ? 0.458 -3.525 -2.582 1 96.62 188 ILE A N 1
ATOM 1514 C CA . ILE A 1 188 ? -0.734 -3.074 -3.291 1 96.62 188 ILE A CA 1
ATOM 1515 C C . ILE A 1 188 ? -1.983 -3.492 -2.518 1 96.62 188 ILE A C 1
ATOM 1517 O O . ILE A 1 188 ? -2.322 -4.676 -2.465 1 96.62 188 ILE A O 1
ATOM 1521 N N . GLN A 1 189 ? -2.693 -2.504 -1.988 1 96.56 189 GLN A N 1
ATOM 1522 C CA . GLN A 1 189 ? -3.766 -2.812 -1.049 1 96.56 189 GLN A CA 1
ATOM 1523 C C . GLN A 1 189 ? -5.055 -2.092 -1.43 1 96.56 189 GLN A C 1
ATOM 1525 O O . GLN A 1 189 ? -5.91 -1.845 -0.576 1 96.56 189 GLN A O 1
ATOM 1530 N N . ASP A 1 190 ? -5.27 -1.773 -2.664 1 97.5 190 ASP A N 1
ATOM 1531 C CA . ASP A 1 190 ? -6.367 -0.883 -3.027 1 97.5 190 ASP A CA 1
ATOM 1532 C C . ASP A 1 190 ? -7.527 -1.664 -3.641 1 97.5 190 ASP A C 1
ATOM 1534 O O . ASP A 1 190 ? -8.297 -1.118 -4.43 1 97.5 190 ASP A O 1
ATOM 1538 N N . SER A 1 191 ? -7.66 -2.998 -3.354 1 98.38 191 SER A N 1
ATOM 1539 C CA . SER A 1 191 ? -8.781 -3.826 -3.793 1 98.38 191 SER A CA 1
ATOM 1540 C C . SER A 1 191 ? -9.461 -4.508 -2.611 1 98.38 191 SER A C 1
ATOM 1542 O O . SER A 1 191 ? -10.266 -3.893 -1.914 1 98.38 191 SER A O 1
ATOM 1544 N N . LEU A 1 192 ? -9.023 -5.691 -2.199 1 98.81 192 LEU A N 1
ATOM 1545 C CA . LEU A 1 192 ? -9.688 -6.383 -1.103 1 98.81 192 LEU A CA 1
ATOM 1546 C C . LEU A 1 192 ? -9.617 -5.562 0.181 1 98.81 192 LEU A C 1
ATOM 1548 O O . LEU A 1 192 ? -10.555 -5.574 0.984 1 98.81 192 LEU A O 1
ATOM 1552 N N . LYS A 1 193 ? -8.531 -4.84 0.349 1 98.06 193 LYS A N 1
ATOM 1553 C CA . LYS A 1 193 ? -8.32 -4.105 1.594 1 98.06 193 LYS A CA 1
ATOM 1554 C C . LYS A 1 193 ? -8.828 -2.67 1.477 1 98.06 193 LYS A C 1
ATOM 1556 O O . LYS A 1 193 ? -8.758 -1.901 2.438 1 98.06 193 LYS A O 1
ATOM 1561 N N . ARG A 1 194 ? -9.359 -2.311 0.356 1 97.94 194 ARG A N 1
ATOM 1562 C CA . ARG A 1 194 ? -9.617 -0.929 -0.038 1 97.94 194 ARG A CA 1
ATOM 1563 C C . ARG A 1 194 ? -10.422 -0.197 1.033 1 97.94 194 ARG A C 1
ATOM 1565 O O . ARG A 1 194 ? -10.125 0.956 1.356 1 97.94 194 ARG A O 1
ATOM 1572 N N . TYR A 1 195 ? -11.391 -0.844 1.623 1 97.69 195 TYR A N 1
ATOM 1573 C CA . TYR A 1 195 ? -12.32 -0.142 2.504 1 97.69 195 TYR A CA 1
ATOM 1574 C C . TYR A 1 195 ? -12.18 -0.63 3.941 1 97.69 195 TYR A C 1
ATOM 1576 O O . TYR A 1 195 ? -13.078 -0.435 4.758 1 97.69 195 TYR A O 1
ATOM 1584 N N . PHE A 1 196 ? -11.055 -1.313 4.238 1 96.62 196 PHE A N 1
ATOM 1585 C CA . PHE A 1 196 ? -10.766 -1.7 5.613 1 96.62 196 PHE A CA 1
ATOM 1586 C C . PHE A 1 196 ? -10.094 -0.557 6.363 1 96.62 196 PHE A C 1
ATOM 1588 O O . PHE A 1 196 ? -8.984 -0.143 6.02 1 96.62 196 PHE A O 1
ATOM 1595 N N . LEU A 1 197 ? -10.75 -0.088 7.34 1 95.06 197 LEU A N 1
ATOM 1596 C CA . LEU A 1 197 ? -10.172 0.946 8.195 1 95.06 197 LEU A CA 1
ATOM 1597 C C . LEU A 1 197 ? -9.117 0.359 9.125 1 95.06 197 LEU A C 1
ATOM 1599 O O . LEU A 1 197 ? -8.07 0.973 9.344 1 95.06 197 LEU A O 1
ATOM 1603 N N . ASN A 1 198 ? -9.406 -0.805 9.633 1 91.88 198 ASN A N 1
ATOM 1604 C CA . ASN A 1 198 ? -8.5 -1.475 10.555 1 91.88 198 ASN A CA 1
ATOM 1605 C C . ASN A 1 198 ? -7.406 -2.232 9.812 1 91.88 198 ASN A C 1
ATOM 1607 O O . ASN A 1 198 ? -7.504 -2.447 8.602 1 91.88 198 ASN A O 1
ATOM 1611 N N . ASP A 1 199 ? -6.391 -2.531 10.539 1 90.31 199 ASP A N 1
ATOM 1612 C CA . ASP A 1 199 ? -5.297 -3.312 9.977 1 90.31 199 ASP A CA 1
ATOM 1613 C C . ASP A 1 199 ? -5.637 -4.801 9.961 1 90.31 199 ASP A C 1
ATOM 1615 O O . ASP A 1 199 ? -5.328 -5.523 10.914 1 90.31 199 ASP A O 1
ATOM 1619 N N . VAL A 1 200 ? -6.172 -5.281 8.93 1 94.31 200 VAL A N 1
ATOM 1620 C CA . VAL A 1 200 ? -6.574 -6.676 8.766 1 94.31 200 VAL A CA 1
ATOM 1621 C C . VAL A 1 200 ? -5.43 -7.477 8.148 1 94.31 200 VAL A C 1
ATOM 1623 O O . VAL A 1 200 ? -4.918 -7.125 7.082 1 94.31 200 VAL A O 1
ATOM 1626 N N . LYS A 1 201 ? -5.004 -8.5 8.891 1 97.12 201 LYS A N 1
ATOM 1627 C CA . LYS A 1 201 ? -3.965 -9.367 8.352 1 97.12 201 LYS A CA 1
ATOM 1628 C C . LYS A 1 201 ? -4.496 -10.203 7.184 1 97.12 201 LYS A C 1
ATOM 1630 O O . LYS A 1 201 ? -5.512 -10.883 7.316 1 97.12 201 LYS A O 1
ATOM 1635 N N . MET A 1 202 ? -3.812 -10.148 6.098 1 98.5 202 MET A N 1
ATOM 1636 C CA . MET A 1 202 ? -4.238 -10.852 4.891 1 98.5 202 MET A CA 1
ATOM 1637 C C . MET A 1 202 ? -3.035 -11.344 4.094 1 98.5 202 MET A C 1
ATOM 1639 O O . MET A 1 202 ? -2.078 -10.594 3.879 1 98.5 202 MET A O 1
ATOM 1643 N N . ALA A 1 203 ? -2.984 -12.594 3.727 1 98.88 203 ALA A N 1
ATOM 1644 C CA . ALA A 1 203 ? -2.078 -13.133 2.715 1 98.88 203 ALA A CA 1
ATOM 1645 C C . ALA A 1 203 ? -2.744 -13.164 1.342 1 98.88 203 ALA A C 1
ATOM 1647 O O . ALA A 1 203 ? -3.656 -13.953 1.104 1 98.88 203 ALA A O 1
ATOM 1648 N N . HIS A 1 204 ? -2.291 -12.25 0.424 1 98.94 204 HIS A N 1
ATOM 1649 C CA . HIS A 1 204 ? -3.064 -12.094 -0.803 1 98.94 204 HIS A CA 1
ATOM 1650 C C . HIS A 1 204 ? -2.178 -11.656 -1.963 1 98.94 204 HIS A C 1
ATOM 1652 O O . HIS A 1 204 ? -0.993 -11.375 -1.771 1 98.94 204 HIS A O 1
ATOM 1658 N N . LYS A 1 205 ? -2.688 -11.695 -3.092 1 98.94 205 LYS A N 1
ATOM 1659 C CA . LYS A 1 205 ? -2.059 -11.266 -4.336 1 98.94 205 LYS A CA 1
ATOM 1660 C C . LYS A 1 205 ? -3.072 -10.609 -5.27 1 98.94 205 LYS A C 1
ATOM 1662 O O . LYS A 1 205 ? -4.176 -11.125 -5.461 1 98.94 205 LYS A O 1
ATOM 1667 N N . THR A 1 206 ? -2.695 -9.492 -5.785 1 98.81 206 THR A N 1
ATOM 1668 C CA . THR A 1 206 ? -3.514 -8.797 -6.773 1 98.81 206 THR A CA 1
ATOM 1669 C C . THR A 1 206 ? -3.053 -9.133 -8.188 1 98.81 206 THR A C 1
ATOM 1671 O O . THR A 1 206 ? -1.951 -9.648 -8.383 1 98.81 206 THR A O 1
ATOM 1674 N N . GLY A 1 207 ? -3.865 -8.961 -9.156 1 98.75 207 GLY A N 1
ATOM 1675 C CA . GLY A 1 207 ? -3.582 -9 -10.586 1 98.75 207 GLY A CA 1
ATOM 1676 C C . GLY A 1 207 ? -4.301 -7.91 -11.359 1 98.75 207 GLY A C 1
ATOM 1677 O O . GLY A 1 207 ? -5.504 -7.703 -11.18 1 98.75 207 GLY A O 1
ATOM 1678 N N . SER A 1 208 ? -3.572 -7.238 -12.164 1 98.06 208 SER A N 1
ATOM 1679 C CA . SER A 1 208 ? -4.152 -6.117 -12.898 1 98.06 208 SER A CA 1
ATOM 1680 C C . SER A 1 208 ? -3.648 -6.07 -14.336 1 98.06 208 SER A C 1
ATOM 1682 O O . SER A 1 208 ? -2.455 -6.25 -14.586 1 98.06 208 SER A O 1
ATOM 1684 N N . LEU A 1 209 ? -4.457 -5.926 -15.266 1 96.5 209 LEU A N 1
ATOM 1685 C CA . LEU A 1 209 ? -4.25 -5.555 -16.656 1 96.5 209 LEU A CA 1
ATOM 1686 C C . LEU A 1 209 ? -5.254 -4.496 -17.094 1 96.5 209 LEU A C 1
ATOM 1688 O O . LEU A 1 209 ? -5.988 -3.951 -16.266 1 96.5 209 LEU A O 1
ATOM 1692 N N . ASP A 1 210 ? -5.266 -4.152 -18.359 1 95.12 210 ASP A N 1
ATOM 1693 C CA . ASP A 1 210 ? -6.109 -3.072 -18.859 1 95.12 210 ASP A CA 1
ATOM 1694 C C . ASP A 1 210 ? -7.59 -3.373 -18.625 1 95.12 210 ASP A C 1
ATOM 1696 O O . ASP A 1 210 ? -8.383 -2.465 -18.359 1 95.12 210 ASP A O 1
ATOM 1700 N N . THR A 1 211 ? -7.973 -4.66 -18.672 1 96.94 211 THR A N 1
ATOM 1701 C CA . THR A 1 211 ? -9.383 -5 -18.562 1 96.94 211 THR A CA 1
ATOM 1702 C C . THR A 1 211 ? -9.602 -6.066 -17.5 1 96.94 211 THR A C 1
ATOM 1704 O O . THR A 1 211 ? -10.633 -6.746 -17.484 1 96.94 211 THR A O 1
ATOM 1707 N N . VAL A 1 212 ? -8.602 -6.27 -16.719 1 98 212 VAL A N 1
ATOM 1708 C CA . VAL A 1 212 ? -8.633 -7.316 -15.695 1 98 212 VAL A CA 1
ATOM 1709 C C . VAL A 1 212 ? -8.195 -6.746 -14.352 1 98 212 VAL A C 1
ATOM 1711 O O . VAL A 1 212 ? -7.219 -6 -14.273 1 98 212 VAL A O 1
ATOM 1714 N N . GLU A 1 213 ? -8.961 -6.957 -13.297 1 98.88 213 GLU A N 1
ATOM 1715 C CA . GLU A 1 213 ? -8.602 -6.676 -11.914 1 98.88 213 GLU A CA 1
ATOM 1716 C C . GLU A 1 213 ? -8.977 -7.84 -11 1 98.88 213 GLU A C 1
ATOM 1718 O O . GLU A 1 213 ? -10.148 -8.227 -10.93 1 98.88 213 GLU A O 1
ATOM 1723 N N . HIS A 1 214 ? -7.98 -8.398 -10.352 1 98.94 214 HIS A N 1
ATOM 1724 C CA . HIS A 1 214 ? -8.195 -9.523 -9.453 1 98.94 214 HIS A CA 1
ATOM 1725 C C . HIS A 1 214 ? -7.582 -9.258 -8.078 1 98.94 214 HIS A C 1
ATOM 1727 O O . HIS A 1 214 ? -6.637 -8.469 -7.965 1 98.94 214 HIS A O 1
ATOM 1733 N N . ASP A 1 215 ? -8.117 -9.836 -7.078 1 98.94 215 ASP A N 1
ATOM 1734 C CA . ASP A 1 215 ? -7.496 -9.969 -5.762 1 98.94 215 ASP A CA 1
ATOM 1735 C C . ASP A 1 215 ? -8.008 -11.203 -5.031 1 98.94 215 ASP A C 1
ATOM 1737 O O . ASP A 1 215 ? -9.211 -11.461 -5 1 98.94 215 ASP A O 1
ATOM 1741 N N . VAL A 1 216 ? -7.113 -11.977 -4.516 1 99 216 VAL A N 1
ATOM 1742 C CA . VAL A 1 216 ? -7.48 -13.188 -3.785 1 99 216 VAL A CA 1
ATOM 1743 C C . VAL A 1 216 ? -6.535 -13.383 -2.602 1 99 216 VAL A C 1
ATOM 1745 O O . VAL A 1 216 ? -5.336 -13.109 -2.705 1 99 216 VAL A O 1
ATOM 1748 N N . GLY A 1 217 ? -7.102 -13.82 -1.504 1 98.81 217 GLY A N 1
ATOM 1749 C CA . GLY A 1 217 ? -6.238 -14.062 -0.358 1 98.81 217 GLY A CA 1
ATOM 1750 C C . GLY A 1 217 ? -6.977 -14.656 0.829 1 98.81 217 GLY A C 1
ATOM 1751 O O . GLY A 1 217 ? -8.156 -14.992 0.729 1 98.81 217 GLY A O 1
ATOM 1752 N N . ILE A 1 218 ? -6.27 -14.914 1.858 1 98.94 218 ILE A N 1
ATOM 1753 C CA . ILE A 1 218 ? -6.738 -15.398 3.15 1 98.94 218 ILE A CA 1
ATOM 1754 C C . ILE A 1 218 ? -6.793 -14.242 4.148 1 98.94 218 ILE A C 1
ATOM 1756 O O . ILE A 1 218 ? -5.801 -13.539 4.344 1 98.94 218 ILE A O 1
ATOM 1760 N N . VAL A 1 219 ? -7.93 -14.031 4.719 1 98.69 219 VAL A N 1
ATOM 1761 C CA . VAL A 1 219 ? -8.078 -13.094 5.832 1 98.69 219 VAL A CA 1
ATOM 1762 C C . VAL A 1 219 ? -7.93 -13.836 7.156 1 98.69 219 VAL A C 1
ATOM 1764 O O . VAL A 1 219 ? -8.648 -14.805 7.422 1 98.69 219 VAL A O 1
ATOM 1767 N N . PHE A 1 220 ? -6.988 -13.414 7.941 1 98.31 220 PHE A N 1
ATOM 1768 C CA . PHE A 1 220 ? -6.77 -13.992 9.266 1 98.31 220 PHE A CA 1
ATOM 1769 C C . PHE A 1 220 ? -7.449 -13.148 10.344 1 98.31 220 PHE A C 1
ATOM 1771 O O . PHE A 1 220 ? -7.188 -11.945 10.453 1 98.31 220 PHE A O 1
ATOM 1778 N N . HIS A 1 221 ? -8.289 -13.703 11.047 1 96.69 221 HIS A N 1
ATOM 1779 C CA . HIS A 1 221 ? -8.984 -13.062 12.156 1 96.69 221 HIS A CA 1
ATOM 1780 C C . HIS A 1 221 ? -9.219 -14.039 13.305 1 96.69 221 HIS A C 1
ATOM 1782 O O . HIS A 1 221 ? -9.453 -15.227 13.07 1 96.69 221 HIS A O 1
ATOM 1788 N N . PRO A 1 222 ? -9.156 -13.5 14.562 1 94.62 222 PRO A N 1
ATOM 1789 C CA . PRO A 1 222 ? -9.359 -14.383 15.711 1 94.62 222 PRO A CA 1
ATOM 1790 C C . PRO A 1 222 ? -10.719 -15.086 15.68 1 94.62 222 PRO A C 1
ATOM 1792 O O . PRO A 1 222 ? -10.836 -16.234 16.125 1 94.62 222 PRO A O 1
ATOM 1795 N N . SER A 1 223 ? -11.688 -14.445 15.203 1 94.31 223 SER A N 1
ATOM 1796 C CA . SER A 1 223 ? -13.031 -15.016 15.211 1 94.31 223 SER A CA 1
ATOM 1797 C C . SER A 1 223 ? -13.211 -16.016 14.078 1 94.31 223 SER A C 1
ATOM 1799 O O . SER A 1 223 ? -13.992 -16.953 14.188 1 94.31 223 SER A O 1
ATOM 1801 N N . LYS A 1 224 ? -12.562 -15.742 12.938 1 96 224 LYS A N 1
ATOM 1802 C CA . LYS A 1 224 ? -12.766 -16.594 11.773 1 96 224 LYS A CA 1
ATOM 1803 C C . LYS A 1 224 ? -11.719 -16.312 10.695 1 96 224 LYS A C 1
ATOM 1805 O O . LYS A 1 224 ? -11.547 -15.164 10.273 1 96 224 LYS A O 1
ATOM 1810 N N . ASN A 1 225 ? -11.07 -17.344 10.297 1 98.5 225 ASN A N 1
ATOM 1811 C CA . ASN A 1 225 ? -10.242 -17.25 9.102 1 98.5 225 ASN A CA 1
ATOM 1812 C C . ASN A 1 225 ? -11.039 -17.594 7.84 1 98.5 225 ASN A C 1
ATOM 1814 O O . ASN A 1 225 ? -11.805 -18.547 7.82 1 98.5 225 ASN A O 1
ATOM 1818 N N . TYR A 1 226 ? -10.891 -16.766 6.77 1 98.75 226 TYR A N 1
ATOM 1819 C CA . TYR A 1 226 ? -11.641 -17.062 5.555 1 98.75 226 TYR A CA 1
ATOM 1820 C C . TYR A 1 226 ? -10.844 -16.688 4.312 1 98.75 226 TYR A C 1
ATOM 1822 O O . TYR A 1 226 ? -9.906 -15.883 4.387 1 98.75 226 TYR A O 1
ATOM 1830 N N . LEU A 1 227 ? -11.141 -17.328 3.248 1 98.94 227 LEU A N 1
ATOM 1831 C CA . LEU A 1 227 ? -10.625 -17.016 1.916 1 98.94 227 LEU A CA 1
ATOM 1832 C C . LEU A 1 227 ? -11.625 -16.188 1.125 1 98.94 227 LEU A C 1
ATOM 1834 O O . LEU A 1 227 ? -12.828 -16.453 1.156 1 98.94 227 LEU A O 1
ATOM 1838 N N . ILE A 1 228 ? -11.141 -15.203 0.416 1 98.94 228 ILE A N 1
ATOM 1839 C CA . ILE A 1 228 ? -11.961 -14.438 -0.516 1 98.94 228 ILE A CA 1
ATOM 1840 C C . ILE A 1 228 ? -11.18 -14.188 -1.806 1 98.94 228 ILE A C 1
ATOM 1842 O O . ILE A 1 228 ? -10 -13.844 -1.767 1 98.94 228 ILE A O 1
ATOM 1846 N N . GLY A 1 229 ? -11.773 -14.5 -2.889 1 98.94 229 GLY A N 1
ATOM 1847 C CA . GLY A 1 229 ? -11.297 -14.141 -4.215 1 98.94 229 GLY A CA 1
ATOM 1848 C C . GLY A 1 229 ? -12.336 -13.43 -5.055 1 98.94 229 GLY A C 1
ATOM 1849 O O . GLY A 1 229 ? -13.484 -13.875 -5.125 1 98.94 229 GLY A O 1
ATOM 1850 N N . VAL A 1 230 ? -12.016 -12.336 -5.586 1 99 230 VAL A N 1
ATOM 1851 C CA . VAL A 1 230 ? -12.844 -11.594 -6.531 1 99 230 VAL A CA 1
ATOM 1852 C C . VAL A 1 230 ? -12.055 -11.344 -7.82 1 99 230 VAL A C 1
ATOM 1854 O O . VAL A 1 230 ? -10.969 -10.766 -7.785 1 99 230 VAL A O 1
ATOM 1857 N N . PHE A 1 231 ? -12.594 -11.781 -8.883 1 98.94 231 PHE A N 1
ATOM 1858 C CA . PHE A 1 231 ? -11.953 -11.766 -10.195 1 98.94 231 PHE A CA 1
ATOM 1859 C C . PHE A 1 231 ? -12.82 -11.039 -11.211 1 98.94 231 PHE A C 1
ATOM 1861 O O . PHE A 1 231 ? -13.914 -11.508 -11.547 1 98.94 231 PHE A O 1
ATOM 1868 N N . VAL A 1 232 ? -12.32 -9.938 -11.703 1 98.94 232 VAL A N 1
ATOM 1869 C CA . VAL A 1 232 ? -13.102 -9.094 -12.609 1 98.94 232 VAL A CA 1
ATOM 1870 C C . VAL A 1 232 ? -12.438 -9.055 -13.984 1 98.94 232 VAL A C 1
ATOM 1872 O O . VAL A 1 232 ? -11.25 -8.75 -14.094 1 98.94 232 VAL A O 1
ATOM 1875 N N . THR A 1 233 ? -13.164 -9.406 -15 1 98.5 233 THR A N 1
ATOM 1876 C CA . THR A 1 233 ? -12.703 -9.305 -16.391 1 98.5 233 THR A CA 1
ATOM 1877 C C . THR A 1 233 ? -13.656 -8.461 -17.219 1 98.5 233 THR A C 1
ATOM 1879 O O . THR A 1 233 ? -14.758 -8.125 -16.75 1 98.5 233 THR A O 1
ATOM 1882 N N . ASN A 1 234 ? -13.164 -8.008 -18.359 1 97.5 234 ASN A N 1
ATOM 1883 C CA . ASN A 1 234 ? -13.953 -7.23 -19.312 1 97.5 234 ASN A CA 1
ATOM 1884 C C . ASN A 1 234 ? -14.555 -5.988 -18.656 1 97.5 234 ASN A C 1
ATOM 1886 O O . ASN A 1 234 ? -15.734 -5.691 -18.844 1 97.5 234 ASN A O 1
ATOM 1890 N N . HIS A 1 235 ? -13.766 -5.422 -17.797 1 97.31 235 HIS A N 1
ATOM 1891 C CA . HIS A 1 235 ? -14.211 -4.168 -17.203 1 97.31 235 HIS A CA 1
ATOM 1892 C C . HIS A 1 235 ? -13.797 -2.977 -18.062 1 97.31 235 HIS A C 1
ATOM 1894 O O . HIS A 1 235 ? -12.922 -3.1 -18.922 1 97.31 235 HIS A O 1
ATOM 1900 N N . SER A 1 236 ? -14.422 -1.829 -17.828 1 96.62 236 SER A N 1
ATOM 1901 C CA . SER A 1 236 ? -14.133 -0.633 -18.609 1 96.62 236 SER A CA 1
ATOM 1902 C C . SER A 1 236 ? -13.352 0.391 -17.797 1 96.62 236 SER A C 1
ATOM 1904 O O . SER A 1 236 ? -13.031 1.472 -18.297 1 96.62 236 SER A O 1
ATOM 1906 N N . SER A 1 237 ? -13.078 0.051 -16.531 1 97.62 237 SER A N 1
ATOM 1907 C CA . SER A 1 237 ? -12.367 0.959 -15.648 1 97.62 237 SER A CA 1
ATOM 1908 C C . SER A 1 237 ? -11.672 0.199 -14.523 1 97.62 237 SER A C 1
ATOM 1910 O O . SER A 1 237 ? -12.336 -0.42 -13.688 1 97.62 237 SER A O 1
ATOM 1912 N N . ASN A 1 238 ? -10.367 0.287 -14.469 1 98.25 238 ASN A N 1
ATOM 1913 C CA . ASN A 1 238 ? -9.617 -0.351 -13.391 1 98.25 238 ASN A CA 1
ATOM 1914 C C . ASN A 1 238 ? -10.078 0.146 -12.023 1 98.25 238 ASN A C 1
ATOM 1916 O O . ASN A 1 238 ? -10.258 -0.648 -11.102 1 98.25 238 ASN A O 1
ATOM 1920 N N . GLU A 1 239 ? -10.25 1.425 -11.922 1 97.56 239 GLU A N 1
ATOM 1921 C CA . GLU A 1 239 ? -10.625 2.016 -10.641 1 97.56 239 GLU A CA 1
ATOM 1922 C C . GLU A 1 239 ? -11.992 1.509 -10.188 1 97.56 239 GLU A C 1
ATOM 1924 O O . GLU A 1 239 ? -12.172 1.165 -9.016 1 97.56 239 GLU A O 1
ATOM 1929 N N . ARG A 1 240 ? -12.984 1.456 -11.102 1 97.69 240 ARG A N 1
ATOM 1930 C CA . ARG A 1 240 ? -14.312 0.963 -10.758 1 97.69 240 ARG A CA 1
ATOM 1931 C C . ARG A 1 240 ? -14.266 -0.513 -10.375 1 97.69 240 ARG A C 1
ATOM 1933 O O . ARG A 1 240 ? -14.992 -0.95 -9.477 1 97.69 240 ARG A O 1
ATOM 1940 N N . ALA A 1 241 ? -13.461 -1.249 -11.078 1 98.75 241 ALA A N 1
ATOM 1941 C CA . ALA A 1 241 ? -13.312 -2.666 -10.758 1 98.75 241 ALA A CA 1
ATOM 1942 C C . ALA A 1 241 ? -12.719 -2.854 -9.359 1 98.75 241 ALA A C 1
ATOM 1944 O O . ALA A 1 241 ? -13.195 -3.689 -8.586 1 98.75 241 ALA A O 1
ATOM 1945 N N . LYS A 1 242 ? -11.672 -2.074 -9.039 1 98.75 242 LYS A N 1
ATOM 1946 C CA . LYS A 1 242 ? -11.07 -2.139 -7.711 1 98.75 242 LYS A CA 1
ATOM 1947 C C . LYS A 1 242 ? -12.086 -1.771 -6.633 1 98.75 242 LYS A C 1
ATOM 1949 O O . LYS A 1 242 ? -12.125 -2.395 -5.57 1 98.75 242 LYS A O 1
ATOM 1954 N N . GLN A 1 243 ? -12.875 -0.778 -6.895 1 98.44 243 GLN A N 1
ATOM 1955 C CA . GLN A 1 243 ? -13.922 -0.382 -5.953 1 98.44 243 GLN A CA 1
ATOM 1956 C C . GLN A 1 243 ? -14.922 -1.513 -5.734 1 98.44 243 GLN A C 1
ATOM 1958 O O . GLN A 1 243 ? -15.336 -1.767 -4.602 1 98.44 243 GLN A O 1
ATOM 1963 N N . LEU A 1 244 ? -15.312 -2.16 -6.82 1 98.69 244 LEU A N 1
ATOM 1964 C CA . LEU A 1 244 ? -16.234 -3.285 -6.699 1 98.69 244 LEU A CA 1
ATOM 1965 C C . LEU A 1 244 ? -15.625 -4.391 -5.844 1 98.69 244 LEU A C 1
ATOM 1967 O O . LEU A 1 244 ? -16.297 -4.934 -4.961 1 98.69 244 LEU A O 1
ATOM 1971 N N . ILE A 1 245 ? -14.383 -4.707 -6.078 1 98.94 245 ILE A N 1
ATOM 1972 C CA . ILE A 1 245 ? -13.695 -5.723 -5.285 1 98.94 245 ILE A CA 1
ATOM 1973 C C . ILE A 1 245 ? -13.703 -5.32 -3.814 1 98.94 245 ILE A C 1
ATOM 1975 O O . ILE A 1 245 ? -14.008 -6.137 -2.941 1 98.94 245 ILE A O 1
ATOM 1979 N N . GLY A 1 246 ? -13.383 -4.078 -3.578 1 98.69 246 GLY A N 1
ATOM 1980 C CA . GLY A 1 246 ? -13.391 -3.566 -2.217 1 98.69 246 GLY A CA 1
ATOM 1981 C C . GLY A 1 246 ? -14.742 -3.662 -1.546 1 98.69 246 GLY A C 1
ATOM 1982 O O . GLY A 1 246 ? -14.844 -4.031 -0.373 1 98.69 246 GLY A O 1
ATOM 1983 N N . ARG A 1 247 ? -15.812 -3.34 -2.246 1 98.25 247 ARG A N 1
ATOM 1984 C CA . ARG A 1 247 ? -17.156 -3.381 -1.685 1 98.25 247 ARG A CA 1
ATOM 1985 C C . ARG A 1 247 ? -17.578 -4.812 -1.371 1 98.25 247 ARG A C 1
ATOM 1987 O O . ARG A 1 247 ? -18.203 -5.07 -0.342 1 98.25 247 ARG A O 1
ATOM 1994 N N . ILE A 1 248 ? -17.25 -5.688 -2.244 1 98.75 248 ILE A N 1
ATOM 1995 C CA . ILE A 1 248 ? -17.547 -7.094 -1.994 1 98.75 248 ILE A CA 1
ATOM 1996 C C . ILE A 1 248 ? -16.781 -7.574 -0.763 1 98.75 248 ILE A C 1
ATOM 1998 O O . ILE A 1 248 ? -17.359 -8.227 0.116 1 98.75 248 ILE A O 1
ATOM 2002 N N . SER A 1 249 ? -15.531 -7.199 -0.731 1 98.69 249 SER A N 1
ATOM 2003 C CA . SER A 1 249 ? -14.695 -7.578 0.403 1 98.69 249 SER A CA 1
ATOM 2004 C C . SER A 1 249 ? -15.258 -7.031 1.711 1 98.69 249 SER A C 1
ATOM 2006 O O . SER A 1 249 ? -15.336 -7.754 2.709 1 98.69 249 SER A O 1
ATOM 2008 N N . GLN A 1 250 ? -15.594 -5.801 1.721 1 97.19 250 GLN A N 1
ATOM 2009 C CA . GLN A 1 250 ? -16.172 -5.176 2.91 1 97.19 250 GLN A CA 1
ATOM 2010 C C . GLN A 1 250 ? -17.453 -5.879 3.338 1 97.19 250 GLN A C 1
ATOM 2012 O O . GLN A 1 250 ? -17.672 -6.094 4.531 1 97.19 250 GLN A O 1
ATOM 2017 N N . THR A 1 251 ? -18.328 -6.195 2.391 1 97.31 251 THR A N 1
ATOM 2018 C CA . THR A 1 251 ? -19.578 -6.887 2.652 1 97.31 251 THR A CA 1
ATOM 2019 C C . THR A 1 251 ? -19.328 -8.25 3.297 1 97.31 251 THR A C 1
ATOM 2021 O O . THR A 1 251 ? -19.984 -8.609 4.273 1 97.31 251 THR A O 1
ATOM 2024 N N . VAL A 1 252 ? -18.375 -8.969 2.777 1 98 252 VAL A N 1
ATOM 2025 C CA . VAL A 1 252 ? -18.031 -10.281 3.311 1 98 252 VAL A CA 1
ATOM 2026 C C . VAL A 1 252 ? -17.484 -10.141 4.727 1 98 252 VAL A C 1
ATOM 2028 O O . VAL A 1 252 ? -17.875 -10.883 5.633 1 98 252 VAL A O 1
ATOM 2031 N N . TYR A 1 253 ? -16.609 -9.203 4.91 1 97.19 253 TYR A N 1
ATOM 2032 C CA . TYR A 1 253 ? -16.016 -8.969 6.219 1 97.19 253 TYR A CA 1
ATOM 2033 C C . TYR A 1 253 ? -17.078 -8.648 7.262 1 97.19 253 TYR A C 1
ATOM 2035 O O . TYR A 1 253 ? -17.062 -9.203 8.359 1 97.19 253 TYR A O 1
ATOM 2043 N N . GLN A 1 254 ? -17.969 -7.746 6.926 1 95.12 254 GLN A N 1
ATOM 2044 C CA . GLN A 1 254 ? -19.031 -7.352 7.844 1 95.12 254 GLN A CA 1
ATOM 2045 C C . GLN A 1 254 ? -19.922 -8.547 8.195 1 95.12 254 GLN A C 1
ATOM 2047 O O . GLN A 1 254 ? -20.359 -8.68 9.336 1 95.12 254 GLN A O 1
ATOM 2052 N N . HIS A 1 255 ? -20.141 -9.352 7.242 1 95.12 255 HIS A N 1
ATOM 2053 C CA . HIS A 1 255 ? -20.984 -10.508 7.457 1 95.12 255 HIS A CA 1
ATOM 2054 C C . HIS A 1 255 ? -20.312 -11.531 8.359 1 95.12 255 HIS A C 1
ATOM 2056 O O . HIS A 1 255 ? -20.953 -12.109 9.242 1 95.12 255 HIS A O 1
ATOM 2062 N N . LEU A 1 256 ? -19.078 -11.766 8.195 1 95.25 256 LEU A N 1
ATOM 2063 C CA . LEU A 1 256 ? -18.391 -12.875 8.859 1 95.25 256 LEU A CA 1
ATOM 2064 C C . LEU A 1 256 ? -17.828 -12.43 10.211 1 95.25 256 LEU A C 1
ATOM 2066 O O . LEU A 1 256 ? -17.781 -13.219 11.156 1 95.25 256 LEU A O 1
ATOM 2070 N N . ILE A 1 257 ? -17.312 -11.227 10.359 1 92.19 257 ILE A N 1
ATOM 2071 C CA . ILE A 1 257 ? -16.594 -10.758 11.539 1 92.19 257 ILE A CA 1
ATOM 2072 C C . ILE A 1 257 ? -17.453 -9.75 12.297 1 92.19 257 ILE A C 1
ATOM 2074 O O . ILE A 1 257 ? -17.391 -9.688 13.531 1 92.19 257 ILE A O 1
ATOM 2078 N N . GLY A 1 258 ? -18.344 -9.109 11.719 1 83.25 258 GLY A N 1
ATOM 2079 C CA . GLY A 1 258 ? -19.109 -8.047 12.344 1 83.25 258 GLY A CA 1
ATOM 2080 C C . GLY A 1 258 ? -18.453 -6.684 12.234 1 83.25 258 GLY A C 1
ATOM 2081 O O . GLY A 1 258 ? -17.344 -6.566 11.734 1 83.25 258 GLY A O 1
ATOM 2082 N N . ASN A 1 259 ? -19.234 -5.645 12.383 1 64.88 259 ASN A N 1
ATOM 2083 C CA . ASN A 1 259 ? -18.797 -4.262 12.273 1 64.88 259 ASN A CA 1
ATOM 2084 C C . ASN A 1 259 ? -17.953 -3.842 13.477 1 64.88 259 ASN A C 1
ATOM 2086 O O . ASN A 1 259 ? -17.391 -2.748 13.492 1 64.88 259 ASN A O 1
ATOM 2090 N N . LYS A 1 260 ? -17.859 -4.633 14.562 1 50.06 260 LYS A N 1
ATOM 2091 C CA . LYS A 1 260 ? -17.5 -4.098 15.875 1 50.06 260 LYS A CA 1
ATOM 2092 C C . LYS A 1 260 ? -16.078 -3.576 15.883 1 50.06 260 LYS A C 1
ATOM 2094 O O . LYS A 1 260 ? -15.562 -3.162 16.922 1 50.06 260 LYS A O 1
ATOM 2099 N N . GLU A 1 261 ? -15.211 -4.039 15.133 1 46.69 261 GLU A N 1
ATOM 2100 C CA . GLU A 1 261 ? -13.844 -3.824 15.586 1 46.69 261 GLU A CA 1
ATOM 2101 C C . GLU A 1 261 ? -13.445 -2.354 15.469 1 46.69 261 GLU A C 1
ATOM 2103 O O . GLU A 1 261 ? -12.258 -2.025 15.461 1 46.69 261 GLU A O 1
ATOM 2108 N N . GLY A 1 262 ? -14.156 -1.567 15.008 1 36.12 262 GLY A N 1
ATOM 2109 C CA . GLY A 1 262 ? -13.57 -0.24 14.898 1 36.12 262 GLY A CA 1
ATOM 2110 C C . GLY A 1 262 ? -12.906 0.226 16.188 1 36.12 262 GLY A C 1
ATOM 2111 O O . GLY A 1 262 ? -12.367 1.334 16.234 1 36.12 262 GLY A O 1
ATOM 2112 N N . VAL A 1 263 ? -13.578 0.073 17.422 1 32.38 263 VAL A N 1
ATOM 2113 C CA . VAL A 1 263 ? -13.273 0.895 18.578 1 32.38 263 VAL A CA 1
ATOM 2114 C C . VAL A 1 263 ? -11.93 0.466 19.172 1 32.38 263 VAL A C 1
ATOM 2116 O O . VAL A 1 263 ? -11.773 -0.682 19.594 1 32.38 263 VAL A O 1
ATOM 2119 N N . LEU A 1 264 ? -10.727 1.069 18.844 1 28.42 264 LEU A N 1
ATOM 2120 C CA . LEU A 1 264 ? -9.797 1.186 19.969 1 28.42 264 LEU A CA 1
ATOM 2121 C C . LEU A 1 264 ? -10.547 1.474 21.266 1 28.42 264 LEU A C 1
ATOM 2123 O O . LEU A 1 264 ? -11.484 2.281 21.281 1 28.42 264 LEU A O 1
ATOM 2127 N N . MET B 1 1 ? 35.062 5.52 1.86 1 42.03 1 MET B N 1
ATOM 2128 C CA . MET B 1 1 ? 33.625 5.316 1.995 1 42.03 1 MET B CA 1
ATOM 2129 C C . MET B 1 1 ? 32.875 6.582 1.629 1 42.03 1 MET B C 1
ATOM 2131 O O . MET B 1 1 ? 33.094 7.645 2.207 1 42.03 1 MET B O 1
ATOM 2135 N N . GLU B 1 2 ? 32.406 6.625 0.499 1 61.94 2 GLU B N 1
ATOM 2136 C CA . GLU B 1 2 ? 31.797 7.875 0.057 1 61.94 2 GLU B CA 1
ATOM 2137 C C . GLU B 1 2 ? 30.812 8.398 1.092 1 61.94 2 GLU B C 1
ATOM 2139 O O . GLU B 1 2 ? 30.062 7.625 1.693 1 61.94 2 GLU B O 1
ATOM 2144 N N . TYR B 1 3 ? 30.922 9.648 1.516 1 85 3 TYR B N 1
ATOM 2145 C CA . TYR B 1 3 ? 30.109 10.344 2.496 1 85 3 TYR B CA 1
ATOM 2146 C C . TYR B 1 3 ? 28.641 10.375 2.062 1 85 3 TYR B C 1
ATOM 2148 O O . TYR B 1 3 ? 28.344 10.414 0.868 1 85 3 TYR B O 1
ATOM 2156 N N . LEU B 1 4 ? 27.781 10.016 2.971 1 93.38 4 LEU B N 1
ATOM 2157 C CA . LEU B 1 4 ? 26.344 10.07 2.752 1 93.38 4 LEU B CA 1
ATOM 2158 C C . LEU B 1 4 ? 25.969 11.281 1.905 1 93.38 4 LEU B C 1
ATOM 2160 O O . LEU B 1 4 ? 25.172 11.172 0.974 1 93.38 4 LEU B O 1
ATOM 2164 N N . GLN B 1 5 ? 26.625 12.406 2.117 1 94.88 5 GLN B N 1
ATOM 2165 C CA . GLN B 1 5 ? 26.344 13.656 1.421 1 94.88 5 GLN B CA 1
ATOM 2166 C C . GLN B 1 5 ? 26.656 13.539 -0.069 1 94.88 5 GLN B C 1
ATOM 2168 O O . GLN B 1 5 ? 25.859 13.977 -0.909 1 94.88 5 GLN B O 1
ATOM 2173 N N . ASP B 1 6 ? 27.781 12.969 -0.377 1 95.62 6 ASP B N 1
ATOM 2174 C CA . ASP B 1 6 ? 28.188 12.828 -1.771 1 95.62 6 ASP B CA 1
ATOM 2175 C C . ASP B 1 6 ? 27.266 11.875 -2.52 1 95.62 6 ASP B C 1
ATOM 2177 O O . ASP B 1 6 ? 26.938 12.109 -3.682 1 95.62 6 ASP B O 1
ATOM 2181 N N . ARG B 1 7 ? 26.906 10.844 -1.846 1 96.38 7 ARG B N 1
ATOM 2182 C CA . ARG B 1 7 ? 26.047 9.844 -2.477 1 96.38 7 ARG B CA 1
ATOM 2183 C C . ARG B 1 7 ? 24.672 10.422 -2.781 1 96.38 7 ARG B C 1
ATOM 2185 O O . ARG B 1 7 ? 24.141 10.227 -3.875 1 96.38 7 ARG B O 1
ATOM 2192 N N . ILE B 1 8 ? 24.078 11.133 -1.822 1 98 8 ILE B N 1
ATOM 2193 C CA . ILE B 1 8 ? 22.766 11.727 -2.018 1 98 8 ILE B CA 1
ATOM 2194 C C . ILE B 1 8 ? 22.844 12.789 -3.111 1 98 8 ILE B C 1
ATOM 2196 O O . ILE B 1 8 ? 21.984 12.844 -3.992 1 98 8 ILE B O 1
ATOM 2200 N N . SER B 1 9 ? 23.906 13.609 -3.09 1 97.19 9 SER B N 1
ATOM 2201 C CA . SER B 1 9 ? 24.062 14.688 -4.066 1 97.19 9 SER B CA 1
ATOM 2202 C C . SER B 1 9 ? 24.188 14.133 -5.48 1 97.19 9 SER B C 1
ATOM 2204 O O . SER B 1 9 ? 23.656 14.711 -6.43 1 97.19 9 SER B O 1
ATOM 2206 N N . ARG B 1 10 ? 24.875 13.047 -5.629 1 96.88 10 ARG B N 1
ATOM 2207 C CA . ARG B 1 10 ? 25.016 12.422 -6.941 1 96.88 10 ARG B CA 1
ATOM 2208 C C . ARG B 1 10 ? 23.672 11.953 -7.48 1 96.88 10 ARG B C 1
ATOM 2210 O O . ARG B 1 10 ? 23.375 12.133 -8.664 1 96.88 10 ARG B O 1
ATOM 2217 N N . LEU B 1 11 ? 22.922 11.344 -6.629 1 97.88 11 LEU B N 1
ATOM 2218 C CA . LEU B 1 11 ? 21.594 10.883 -7.043 1 97.88 11 LEU B CA 1
ATOM 2219 C C . LEU B 1 11 ? 20.734 12.062 -7.508 1 97.88 11 LEU B C 1
ATOM 2221 O O . LEU B 1 11 ? 20.047 11.961 -8.523 1 97.88 11 LEU B O 1
ATOM 2225 N N . ILE B 1 12 ? 20.734 13.141 -6.746 1 97.88 12 ILE B N 1
ATOM 2226 C CA . ILE B 1 12 ? 19.953 14.328 -7.062 1 97.88 12 ILE B CA 1
ATOM 2227 C C . ILE B 1 12 ? 20.391 14.898 -8.406 1 97.88 12 ILE B C 1
ATOM 2229 O O . ILE B 1 12 ? 19.562 15.297 -9.227 1 97.88 12 ILE B O 1
ATOM 2233 N N . ASP B 1 13 ? 21.656 14.844 -8.695 1 96.69 13 ASP B N 1
ATOM 2234 C CA . ASP B 1 13 ? 22.234 15.453 -9.891 1 96.69 13 ASP B CA 1
ATOM 2235 C C . ASP B 1 13 ? 21.922 14.625 -11.133 1 96.69 13 ASP B C 1
ATOM 2237 O O . ASP B 1 13 ? 22.062 15.109 -12.258 1 96.69 13 ASP B O 1
ATOM 2241 N N . GLU B 1 14 ? 21.531 13.438 -10.945 1 95.56 14 GLU B N 1
ATOM 2242 C CA . GLU B 1 14 ? 21.188 12.57 -12.07 1 95.56 14 GLU B CA 1
ATOM 2243 C C . GLU B 1 14 ? 19.875 12.984 -12.711 1 95.56 14 GLU B C 1
ATOM 2245 O O . GLU B 1 14 ? 19.562 12.562 -13.828 1 95.56 14 GLU B O 1
ATOM 2250 N N . GLU B 1 15 ? 19.109 13.789 -11.992 1 95.62 15 GLU B N 1
ATOM 2251 C CA . GLU B 1 15 ? 17.812 14.227 -12.492 1 95.62 15 GLU B CA 1
ATOM 2252 C C . GLU B 1 15 ? 17.766 15.75 -12.633 1 95.62 15 GLU B C 1
ATOM 2254 O O . GLU B 1 15 ? 18.547 16.453 -12 1 95.62 15 GLU B O 1
ATOM 2259 N N . SER B 1 16 ? 16.844 16.203 -13.453 1 95.19 16 SER B N 1
ATOM 2260 C CA . SER B 1 16 ? 16.656 17.641 -13.633 1 95.19 16 SER B CA 1
ATOM 2261 C C . SER B 1 16 ? 15.516 18.172 -12.773 1 95.19 16 SER B C 1
ATOM 2263 O O . SER B 1 16 ? 14.859 19.156 -13.133 1 95.19 16 SER B O 1
ATOM 2265 N N . PHE B 1 17 ? 15.242 17.531 -11.695 1 97.69 17 PHE B N 1
ATOM 2266 C CA . PHE B 1 17 ? 14.164 17.891 -10.789 1 97.69 17 PHE B CA 1
ATOM 2267 C C . PHE B 1 17 ? 14.656 18.859 -9.727 1 97.69 17 PHE B C 1
ATOM 2269 O O . PHE B 1 17 ? 15.859 19 -9.516 1 97.69 17 PHE B O 1
ATOM 2276 N N . ASP B 1 18 ? 13.789 19.672 -9.141 1 98.44 18 ASP B N 1
ATOM 2277 C CA . ASP B 1 18 ? 14.078 20.406 -7.91 1 98.44 18 ASP B CA 1
ATOM 2278 C C . ASP B 1 18 ? 13.867 19.516 -6.684 1 98.44 18 ASP B C 1
ATOM 2280 O O . ASP B 1 18 ? 12.742 19.078 -6.41 1 98.44 18 ASP B O 1
ATOM 2284 N N . VAL B 1 19 ? 14.922 19.25 -5.969 1 98.81 19 VAL B N 1
ATOM 2285 C CA . VAL B 1 19 ? 14.859 18.25 -4.895 1 98.81 19 VAL B CA 1
ATOM 2286 C C . VAL B 1 19 ? 15.305 18.891 -3.58 1 98.81 19 VAL B C 1
ATOM 2288 O O . VAL B 1 19 ? 16.344 19.547 -3.518 1 98.81 19 VAL B O 1
ATOM 2291 N N . LYS B 1 20 ? 14.531 18.828 -2.557 1 98.88 20 LYS B N 1
ATOM 2292 C CA . LYS B 1 20 ? 14.875 19.141 -1.174 1 98.88 20 LYS B CA 1
ATOM 2293 C C . LYS B 1 20 ? 14.945 17.875 -0.324 1 98.88 20 LYS B C 1
ATOM 2295 O O . LYS B 1 20 ? 14.156 16.953 -0.513 1 98.88 20 LYS B O 1
ATOM 2300 N N . VAL B 1 21 ? 15.906 17.812 0.578 1 98.88 21 VAL B N 1
ATOM 2301 C CA . VAL B 1 21 ? 16.094 16.609 1.389 1 98.88 21 VAL B CA 1
ATOM 2302 C C . VAL B 1 21 ? 16.453 17.016 2.82 1 98.88 21 VAL B C 1
ATOM 2304 O O . VAL B 1 21 ? 17.188 17.969 3.039 1 98.88 21 VAL B O 1
ATOM 2307 N N . VAL B 1 22 ? 15.945 16.344 3.723 1 98.88 22 VAL B N 1
ATOM 2308 C CA . VAL B 1 22 ? 16.375 16.453 5.113 1 98.88 22 VAL B CA 1
ATOM 2309 C C . VAL B 1 22 ? 16.5 15.055 5.723 1 98.88 22 VAL B C 1
ATOM 2311 O O . VAL B 1 22 ? 15.648 14.203 5.52 1 98.88 22 VAL B O 1
ATOM 2314 N N . VAL B 1 23 ? 17.578 14.727 6.312 1 98.81 23 VAL B N 1
ATOM 2315 C CA . VAL B 1 23 ? 17.828 13.523 7.094 1 98.81 23 VAL B CA 1
ATOM 2316 C C . VAL B 1 23 ? 18.312 13.914 8.492 1 98.81 23 VAL B C 1
ATOM 2318 O O . VAL B 1 23 ? 19.25 14.703 8.633 1 98.81 23 VAL B O 1
ATOM 2321 N N . LYS B 1 24 ? 17.688 13.367 9.453 1 98.69 24 LYS B N 1
ATOM 2322 C CA . LYS B 1 24 ? 17.984 13.742 10.836 1 98.69 24 LYS B CA 1
ATOM 2323 C C . LYS B 1 24 ? 18.047 12.508 11.734 1 98.69 24 LYS B C 1
ATOM 2325 O O . LYS B 1 24 ? 17.203 11.609 11.625 1 98.69 24 LYS B O 1
ATOM 2330 N N . ASP B 1 25 ? 19.062 12.438 12.578 1 98.06 25 ASP B N 1
ATOM 2331 C CA . ASP B 1 25 ? 19.125 11.453 13.648 1 98.06 25 ASP B CA 1
ATOM 2332 C C . ASP B 1 25 ? 18.156 11.797 14.773 1 98.06 25 ASP B C 1
ATOM 2334 O O . ASP B 1 25 ? 18.312 12.805 15.453 1 98.06 25 ASP B O 1
ATOM 2338 N N . MET B 1 26 ? 17.219 10.938 15.008 1 98 26 MET B N 1
ATOM 2339 C CA . MET B 1 26 ? 16.156 11.273 15.953 1 98 26 MET B CA 1
ATOM 2340 C C . MET B 1 26 ? 16.594 10.977 17.375 1 98 26 MET B C 1
ATOM 2342 O O . MET B 1 26 ? 15.969 11.445 18.328 1 98 26 MET B O 1
ATOM 2346 N N . ASP B 1 27 ? 17.641 10.234 17.531 1 95 27 ASP B N 1
ATOM 2347 C CA . ASP B 1 27 ? 18.156 9.93 18.859 1 95 27 ASP B CA 1
ATOM 2348 C C . ASP B 1 27 ? 19.031 11.07 19.391 1 95 27 ASP B C 1
ATOM 2350 O O . ASP B 1 27 ? 18.969 11.422 20.562 1 95 27 ASP B O 1
ATOM 2354 N N . THR B 1 28 ? 19.766 11.703 18.531 1 95.19 28 THR B N 1
ATOM 2355 C CA . THR B 1 28 ? 20.688 12.758 18.938 1 95.19 28 THR B CA 1
ATOM 2356 C C . THR B 1 28 ? 20.188 14.117 18.469 1 95.19 28 THR B C 1
ATOM 2358 O O . THR B 1 28 ? 20.703 15.156 18.906 1 95.19 28 THR B O 1
ATOM 2361 N N . ASP B 1 29 ? 19.312 14.164 17.547 1 95 29 ASP B N 1
ATOM 2362 C CA . ASP B 1 29 ? 18.734 15.367 16.969 1 95 29 ASP B CA 1
ATOM 2363 C C . ASP B 1 29 ? 19.719 16.031 15.992 1 95 29 ASP B C 1
ATOM 2365 O O . ASP B 1 29 ? 19.5 17.172 15.578 1 95 29 ASP B O 1
ATOM 2369 N N . ASN B 1 30 ? 20.703 15.32 15.57 1 96.56 30 ASN B N 1
ATOM 2370 C CA . ASN B 1 30 ? 21.656 15.844 14.609 1 96.56 30 ASN B CA 1
ATOM 2371 C C . ASN B 1 30 ? 21.125 15.758 13.18 1 96.56 30 ASN B C 1
ATOM 2373 O O . ASN B 1 30 ? 20.562 14.742 12.781 1 96.56 30 ASN B O 1
ATOM 2377 N N . ILE B 1 31 ? 21.297 16.859 12.492 1 97.5 31 ILE B N 1
ATOM 2378 C CA . ILE B 1 31 ? 21.016 16.828 11.062 1 97.5 31 ILE B CA 1
ATOM 2379 C C . ILE B 1 31 ? 22.141 16.141 10.32 1 97.5 31 ILE B C 1
ATOM 2381 O O . ILE B 1 31 ? 23.297 16.547 10.422 1 97.5 31 ILE B O 1
ATOM 2385 N N . LEU B 1 32 ? 21.812 15.125 9.547 1 97.38 32 LEU B N 1
ATOM 2386 C CA . LEU B 1 32 ? 22.812 14.328 8.852 1 97.38 32 LEU B CA 1
ATOM 2387 C C . LEU B 1 32 ? 22.969 14.781 7.402 1 97.38 32 LEU B C 1
ATOM 2389 O O . LEU B 1 32 ? 24.016 14.594 6.797 1 97.38 32 LEU B O 1
ATOM 2393 N N . PHE B 1 33 ? 21.938 15.297 6.809 1 97.88 33 PHE B N 1
ATOM 2394 C CA . PHE B 1 33 ? 21.938 15.852 5.457 1 97.88 33 PHE B CA 1
ATOM 2395 C C . PHE B 1 33 ? 20.812 16.859 5.277 1 97.88 33 PHE B C 1
ATOM 2397 O O . PHE B 1 33 ? 19.703 16.641 5.77 1 97.88 33 PHE B O 1
ATOM 2404 N N . GLU B 1 34 ? 21.031 17.938 4.699 1 98.06 34 GLU B N 1
ATOM 2405 C CA . GLU B 1 34 ? 19.984 18.891 4.348 1 98.06 34 GLU B CA 1
ATOM 2406 C C . GLU B 1 34 ? 20.297 19.578 3.014 1 98.06 34 GLU B C 1
ATOM 2408 O O . GLU B 1 34 ? 21.453 19.844 2.699 1 98.06 34 GLU B O 1
ATOM 2413 N N . LYS B 1 35 ? 19.344 19.75 2.281 1 98.31 35 LYS B N 1
ATOM 2414 C CA . LYS B 1 35 ? 19.375 20.5 1.025 1 98.31 35 LYS B CA 1
ATOM 2415 C C . LYS B 1 35 ? 18.062 21.25 0.801 1 98.31 35 LYS B C 1
ATOM 2417 O O . LYS B 1 35 ? 16.984 20.656 0.83 1 98.31 35 LYS B O 1
ATOM 2422 N N . GLY B 1 36 ? 18.141 22.531 0.655 1 98.25 36 GLY B N 1
ATOM 2423 C CA . GLY B 1 36 ? 16.984 23.328 0.289 1 98.25 36 GLY B CA 1
ATOM 2424 C C . GLY B 1 36 ? 15.906 23.344 1.349 1 98.25 36 GLY B C 1
ATOM 2425 O O . GLY B 1 36 ? 14.711 23.375 1.026 1 98.25 36 GLY B O 1
ATOM 2426 N N . ILE B 1 37 ? 16.234 23.297 2.578 1 98.06 37 ILE B N 1
ATOM 2427 C CA . ILE B 1 37 ? 15.266 22.984 3.625 1 98.06 37 ILE B CA 1
ATOM 2428 C C . ILE B 1 37 ? 14.383 24.203 3.896 1 98.06 37 ILE B C 1
ATOM 2430 O O . ILE B 1 37 ? 13.305 24.062 4.484 1 98.06 37 ILE B O 1
ATOM 2434 N N . TYR B 1 38 ? 14.758 25.453 3.426 1 98.44 38 TYR B N 1
ATOM 2435 C CA . TYR B 1 38 ? 13.984 26.656 3.715 1 98.44 38 TYR B CA 1
ATOM 2436 C C . TYR B 1 38 ? 13.078 27.016 2.547 1 98.44 38 TYR B C 1
ATOM 2438 O O . TYR B 1 38 ? 12.25 27.922 2.654 1 98.44 38 TYR B O 1
ATOM 2446 N N . ASP B 1 39 ? 13.211 26.359 1.391 1 98.69 39 ASP B N 1
ATOM 2447 C CA . ASP B 1 39 ? 12.391 26.656 0.219 1 98.69 39 ASP B CA 1
ATOM 2448 C C . ASP B 1 39 ? 10.922 26.344 0.487 1 98.69 39 ASP B C 1
ATOM 2450 O O . ASP B 1 39 ? 10.586 25.297 1.037 1 98.69 39 ASP B O 1
ATOM 2454 N N . VAL B 1 40 ? 10.086 27.281 0.136 1 98.69 40 VAL B N 1
ATOM 2455 C CA . VAL B 1 40 ? 8.648 27.062 0.21 1 98.69 40 VAL B CA 1
ATOM 2456 C C . VAL B 1 40 ? 8.164 26.375 -1.068 1 98.69 40 VAL B C 1
ATOM 2458 O O . VAL B 1 40 ? 8.555 26.766 -2.172 1 98.69 40 VAL B O 1
ATOM 2461 N N . PHE B 1 41 ? 7.402 25.359 -0.988 1 98.56 41 PHE B N 1
ATOM 2462 C CA . PHE B 1 41 ? 6.871 24.641 -2.133 1 98.56 41 PHE B CA 1
ATOM 2463 C C . PHE B 1 41 ? 5.465 24.125 -1.845 1 98.56 41 PHE B C 1
ATOM 2465 O O . PHE B 1 41 ? 4.996 24.188 -0.707 1 98.56 41 PHE B O 1
ATOM 2472 N N . SER B 1 42 ? 4.754 23.656 -2.922 1 98.19 42 SER B N 1
ATOM 2473 C CA . SER B 1 42 ? 3.441 23.031 -2.756 1 98.19 42 SER B CA 1
ATOM 2474 C C . SER B 1 42 ? 3.518 21.812 -1.848 1 98.19 42 SER B C 1
ATOM 2476 O O . SER B 1 42 ? 4.359 20.938 -2.047 1 98.19 42 SER B O 1
ATOM 2478 N N . SER B 1 43 ? 2.666 21.766 -0.879 1 98.69 43 SER B N 1
ATOM 2479 C CA . SER B 1 43 ? 2.736 20.688 0.099 1 98.69 43 SER B CA 1
ATOM 2480 C C . SER B 1 43 ? 2.15 19.391 -0.46 1 98.69 43 SER B C 1
ATOM 2482 O O . SER B 1 43 ? 2.461 18.297 0.024 1 98.69 43 SER B O 1
ATOM 2484 N N . ALA B 1 44 ? 1.348 19.609 -1.497 1 98 44 ALA B N 1
ATOM 2485 C CA . ALA B 1 44 ? 0.486 18.469 -1.835 1 98 44 ALA B CA 1
ATOM 2486 C C . ALA B 1 44 ? -0.157 17.875 -0.584 1 98 44 ALA B C 1
ATOM 2488 O O . ALA B 1 44 ? -0.634 18.609 0.283 1 98 44 ALA B O 1
ATOM 2489 N N . SER B 1 45 ? -0.195 16.562 -0.435 1 98.75 45 SER B N 1
ATOM 2490 C CA . SER B 1 45 ? -0.937 15.945 0.655 1 98.75 45 SER B CA 1
ATOM 2491 C C . SER B 1 45 ? -0.125 15.938 1.946 1 98.75 45 SER B C 1
ATOM 2493 O O . SER B 1 45 ? -0.607 15.492 2.988 1 98.75 45 SER B O 1
ATOM 2495 N N . LEU B 1 46 ? 1.023 16.469 1.985 1 98.94 46 LEU B N 1
ATOM 2496 C CA . LEU B 1 46 ? 1.779 16.562 3.229 1 98.94 46 LEU B CA 1
ATOM 2497 C C . LEU B 1 46 ? 1.062 17.453 4.234 1 98.94 46 LEU B C 1
ATOM 2499 O O . LEU B 1 46 ? 1.243 17.312 5.445 1 98.94 46 LEU B O 1
ATOM 2503 N N . ILE B 1 47 ? 0.267 18.375 3.744 1 98.94 47 ILE B N 1
ATOM 2504 C CA . ILE B 1 47 ? -0.46 19.312 4.602 1 98.94 47 ILE B CA 1
ATOM 2505 C C . ILE B 1 47 ? -1.37 18.531 5.551 1 98.94 47 ILE B C 1
ATOM 2507 O O . ILE B 1 47 ? -1.819 19.078 6.566 1 98.94 47 ILE B O 1
ATOM 2511 N N . LYS B 1 48 ? -1.614 17.297 5.254 1 98.94 48 LYS B N 1
ATOM 2512 C CA . LYS B 1 48 ? -2.531 16.484 6.047 1 98.94 48 LYS B CA 1
ATOM 2513 C C . LYS B 1 48 ? -1.904 16.094 7.383 1 98.94 48 LYS B C 1
ATOM 2515 O O . LYS B 1 48 ? -2.615 15.781 8.336 1 98.94 48 LYS B O 1
ATOM 2520 N N . VAL B 1 49 ? -0.598 16.125 7.488 1 99 49 VAL B N 1
ATOM 2521 C CA . VAL B 1 49 ? 0.046 15.734 8.742 1 99 49 VAL B CA 1
ATOM 2522 C C . VAL B 1 49 ? -0.156 16.828 9.781 1 99 49 VAL B C 1
ATOM 2524 O O . VAL B 1 49 ? -0.612 16.562 10.891 1 99 49 VAL B O 1
ATOM 2527 N N . PRO B 1 50 ? 0.16 18.109 9.461 1 98.94 50 PRO B N 1
ATOM 2528 C CA . PRO B 1 50 ? -0.139 19.125 10.477 1 98.94 50 PRO B CA 1
ATOM 2529 C C . PRO B 1 50 ? -1.634 19.25 10.766 1 98.94 50 PRO B C 1
ATOM 2531 O O . PRO B 1 50 ? -2.025 19.562 11.891 1 98.94 50 PRO B O 1
ATOM 2534 N N . ILE B 1 51 ? -2.479 18.969 9.805 1 99 51 ILE B N 1
ATOM 2535 C CA . ILE B 1 51 ? -3.914 18.953 10.062 1 99 51 ILE B CA 1
ATOM 2536 C C . ILE B 1 51 ? -4.254 17.844 11.062 1 99 51 ILE B C 1
ATOM 2538 O O . ILE B 1 51 ? -5.035 18.062 11.992 1 99 51 ILE B O 1
ATOM 2542 N N . LEU B 1 52 ? -3.668 16.656 10.875 1 99 52 LEU B N 1
ATOM 2543 C CA . LEU B 1 52 ? -3.859 15.562 11.82 1 99 52 LEU B CA 1
ATOM 2544 C C . LEU B 1 52 ? -3.564 16.016 13.25 1 99 52 LEU B C 1
ATOM 2546 O O . LEU B 1 52 ? -4.391 15.828 14.141 1 99 52 LEU B O 1
ATOM 2550 N N . ILE B 1 53 ? -2.443 16.656 13.453 1 98.94 53 ILE B N 1
ATOM 2551 C CA . ILE B 1 53 ? -2.004 17.078 14.781 1 98.94 53 ILE B CA 1
ATOM 2552 C C . ILE B 1 53 ? -2.908 18.188 15.297 1 98.94 53 ILE B C 1
ATOM 2554 O O . ILE B 1 53 ? -3.303 18.188 16.469 1 98.94 53 ILE B O 1
ATOM 2558 N N . ALA B 1 54 ? -3.252 19.109 14.453 1 98.94 54 ALA B N 1
ATOM 2559 C CA . ALA B 1 54 ? -4.105 20.234 14.844 1 98.94 54 ALA B CA 1
ATOM 2560 C C . ALA B 1 54 ? -5.48 19.75 15.289 1 98.94 54 ALA B C 1
ATOM 2562 O O . ALA B 1 54 ? -6.031 20.25 16.281 1 98.94 54 ALA B O 1
ATOM 2563 N N . VAL B 1 55 ? -6.082 18.828 14.57 1 98.94 55 VAL B N 1
ATOM 2564 C CA . VAL B 1 55 ? -7.402 18.312 14.914 1 98.94 55 VAL B CA 1
ATOM 2565 C C . VAL B 1 55 ? -7.348 17.609 16.266 1 98.94 55 VAL B C 1
ATOM 2567 O O . VAL B 1 55 ? -8.227 17.781 17.109 1 98.94 55 VAL B O 1
ATOM 2570 N N . LEU B 1 56 ? -6.332 16.812 16.469 1 98.88 56 LEU B N 1
ATOM 2571 C CA . LEU B 1 56 ? -6.191 16.109 17.75 1 98.88 56 LEU B CA 1
ATOM 2572 C C . LEU B 1 56 ? -6.004 17.094 18.891 1 98.88 56 LEU B C 1
ATOM 2574 O O . LEU B 1 56 ? -6.586 16.922 19.969 1 98.88 56 LEU B O 1
ATOM 2578 N N . ASP B 1 57 ? -5.191 18.125 18.656 1 98.75 57 ASP B N 1
ATOM 2579 C CA . ASP B 1 57 ? -5.027 19.172 19.672 1 98.75 57 ASP B CA 1
ATOM 2580 C C . ASP B 1 57 ? -6.355 19.875 19.953 1 98.75 57 ASP B C 1
ATOM 2582 O O . ASP B 1 57 ? -6.688 20.156 21.094 1 98.75 57 ASP B O 1
ATOM 2586 N N . TYR B 1 58 ? -7.062 20.172 18.906 1 98.38 58 TYR B N 1
ATOM 2587 C CA . TYR B 1 58 ? -8.344 20.859 18.984 1 98.38 58 TYR B CA 1
ATOM 2588 C C . TYR B 1 58 ? -9.328 20.109 19.875 1 98.38 58 TYR B C 1
ATOM 2590 O O . TYR B 1 58 ? -9.984 20.719 20.719 1 98.38 58 TYR B O 1
ATOM 2598 N N . ILE B 1 59 ? -9.445 18.844 19.75 1 97.38 59 ILE B N 1
ATOM 2599 C CA . ILE B 1 59 ? -10.414 18.078 20.516 1 97.38 59 ILE B CA 1
ATOM 2600 C C . ILE B 1 59 ? -9.891 17.859 21.938 1 97.38 59 ILE B C 1
ATOM 2602 O O . ILE B 1 59 ? -10.664 17.812 22.891 1 97.38 59 ILE B O 1
ATOM 2606 N N . GLU B 1 60 ? -8.609 17.719 22.031 1 96.31 60 GLU B N 1
ATOM 2607 C CA . GLU B 1 60 ? -8.031 17.562 23.375 1 96.31 60 GLU B CA 1
ATOM 2608 C C . GLU B 1 60 ? -8.273 18.797 24.219 1 96.31 60 GLU B C 1
ATOM 2610 O O . GLU B 1 60 ? -8.594 18.688 25.406 1 96.31 60 GLU B O 1
ATOM 2615 N N . GLN B 1 61 ? -8.211 19.938 23.672 1 96.25 61 GLN B N 1
ATOM 2616 C CA . GLN B 1 61 ? -8.367 21.203 24.375 1 96.25 61 GLN B CA 1
ATOM 2617 C C . GLN B 1 61 ? -9.836 21.484 24.688 1 96.25 61 GLN B C 1
ATOM 2619 O O . GLN B 1 61 ? -10.148 22.281 25.578 1 96.25 61 GLN B O 1
ATOM 2624 N N . ARG B 1 62 ? -10.695 20.859 24.031 1 95.94 62 ARG B N 1
ATOM 2625 C CA . ARG B 1 62 ? -12.117 21.156 24.172 1 95.94 62 ARG B CA 1
ATOM 2626 C C . ARG B 1 62 ? -12.883 19.953 24.719 1 95.94 62 ARG B C 1
ATOM 2628 O O . ARG B 1 62 ? -14.109 19.922 24.672 1 95.94 62 ARG B O 1
ATOM 2635 N N . ASP B 1 63 ? -12.133 18.969 25.141 1 92.94 63 ASP B N 1
ATOM 2636 C CA . ASP B 1 63 ? -12.695 17.719 25.656 1 92.94 63 ASP B CA 1
ATOM 2637 C C . ASP B 1 63 ? -13.641 17.078 24.656 1 92.94 63 ASP B C 1
ATOM 2639 O O . ASP B 1 63 ? -14.727 16.625 25 1 92.94 63 ASP B O 1
ATOM 2643 N N . GLY B 1 64 ? -13.25 17.219 23.453 1 92.31 64 GLY B N 1
ATOM 2644 C CA . GLY B 1 64 ? -14.016 16.578 22.391 1 92.31 64 GLY B CA 1
ATOM 2645 C C . GLY B 1 64 ? -13.812 15.078 22.328 1 92.31 64 GLY B C 1
ATOM 2646 O O . GLY B 1 64 ? -12.883 14.547 22.938 1 92.31 64 GLY B O 1
ATOM 2647 N N . LEU B 1 65 ? -14.719 14.453 21.5 1 94.31 65 LEU B N 1
ATOM 2648 C CA . LEU B 1 65 ? -14.688 12.992 21.422 1 94.31 65 LEU B CA 1
ATOM 2649 C C . LEU B 1 65 ? -14.148 12.539 20.062 1 94.31 65 LEU B C 1
ATOM 2651 O O . LEU B 1 65 ? -14.578 13.047 19.016 1 94.31 65 LEU B O 1
ATOM 2655 N N . LEU B 1 66 ? -13.258 11.617 20.141 1 96.44 66 LEU B N 1
ATOM 2656 C CA . LEU B 1 66 ? -12.648 11.039 18.938 1 96.44 66 LEU B CA 1
ATOM 2657 C C . LEU B 1 66 ? -13.688 10.32 18.094 1 96.44 66 LEU B C 1
ATOM 2659 O O . LEU B 1 66 ? -13.562 10.273 16.859 1 96.44 66 LEU B O 1
ATOM 2663 N N . TYR B 1 67 ? -14.742 9.867 18.703 1 96.38 67 TYR B N 1
ATOM 2664 C CA . TYR B 1 67 ? -15.711 9.055 17.984 1 96.38 67 TYR B CA 1
ATOM 2665 C C . TYR B 1 67 ? -17.016 9.82 17.766 1 96.38 67 TYR B C 1
ATOM 2667 O O . TYR B 1 67 ? -18.031 9.227 17.406 1 96.38 67 TYR B O 1
ATOM 2675 N N . GLN B 1 68 ? -16.953 11.141 17.953 1 97.12 68 GLN B N 1
ATOM 2676 C CA . GLN B 1 68 ? -18.109 11.945 17.562 1 97.12 68 GLN B CA 1
ATOM 2677 C C . GLN B 1 68 ? -18.328 11.883 16.062 1 97.12 68 GLN B C 1
ATOM 2679 O O . GLN B 1 68 ? -17.375 11.789 15.281 1 97.12 68 GLN B O 1
ATOM 2684 N N . GLU B 1 69 ? -19.594 11.977 15.672 1 97.38 69 GLU B N 1
ATOM 2685 C CA . GLU B 1 69 ? -19.953 11.906 14.258 1 97.38 69 GLU B CA 1
ATOM 2686 C C . GLU B 1 69 ? -19.984 13.297 13.625 1 97.38 69 GLU B C 1
ATOM 2688 O O . GLU B 1 69 ? -20.469 14.25 14.227 1 97.38 69 GLU B O 1
ATOM 2693 N N . LEU B 1 70 ? -19.391 13.406 12.523 1 98.19 70 LEU B N 1
ATOM 2694 C CA . LEU B 1 70 ? -19.453 14.617 11.711 1 98.19 70 LEU B CA 1
ATOM 2695 C C . LEU B 1 70 ? -20.219 14.367 10.414 1 98.19 70 LEU B C 1
ATOM 2697 O O . LEU B 1 70 ? -20.109 13.289 9.828 1 98.19 70 LEU B O 1
ATOM 2701 N N . THR B 1 71 ? -20.938 15.359 10 1 98.31 71 THR B N 1
ATOM 2702 C CA . THR B 1 71 ? -21.656 15.297 8.734 1 98.31 71 THR B CA 1
ATOM 2703 C C . THR B 1 71 ? -20.703 15.555 7.559 1 98.31 71 THR B C 1
ATOM 2705 O O . THR B 1 71 ? -19.844 16.438 7.633 1 98.31 71 THR B O 1
ATOM 2708 N N . ILE B 1 72 ? -20.891 14.836 6.559 1 98.56 72 ILE B N 1
ATOM 2709 C CA . ILE B 1 72 ? -20.156 15.031 5.312 1 98.56 72 ILE B CA 1
ATOM 2710 C C . ILE B 1 72 ? -21.047 15.742 4.297 1 98.56 72 ILE B C 1
ATOM 2712 O O . ILE B 1 72 ? -21.906 15.117 3.678 1 98.56 72 ILE B O 1
ATOM 2716 N N . THR B 1 73 ? -20.766 16.969 4.113 1 98 73 THR B N 1
ATOM 2717 C CA . THR B 1 73 ? -21.578 17.75 3.178 1 98 73 THR B CA 1
ATOM 2718 C C . THR B 1 73 ? -21.156 17.469 1.738 1 98 73 THR B C 1
ATOM 2720 O O . THR B 1 73 ? -20 17.125 1.48 1 98 73 THR B O 1
ATOM 2723 N N . LYS B 1 74 ? -22.031 17.688 0.812 1 97.25 74 LYS B N 1
ATOM 2724 C CA . LYS B 1 74 ? -21.766 17.453 -0.603 1 97.25 74 LYS B CA 1
ATOM 2725 C C . LYS B 1 74 ? -20.594 18.281 -1.097 1 97.25 74 LYS B C 1
ATOM 2727 O O . LYS B 1 74 ? -19.828 17.844 -1.957 1 97.25 74 LYS B O 1
ATOM 2732 N N . GLY B 1 75 ? -20.484 19.469 -0.599 1 97.12 75 GLY B N 1
ATOM 2733 C CA . GLY B 1 75 ? -19.422 20.375 -1.011 1 97.12 75 GLY B CA 1
ATOM 2734 C C . GLY B 1 75 ? -18.047 19.875 -0.638 1 97.12 75 GLY B C 1
ATOM 2735 O O . GLY B 1 75 ? -17.047 20.312 -1.229 1 97.12 75 GLY B O 1
ATOM 2736 N N . ASN B 1 76 ? -17.969 18.969 0.323 1 98.19 76 ASN B N 1
ATOM 2737 C CA . ASN B 1 76 ? -16.688 18.438 0.769 1 98.19 76 ASN B CA 1
ATOM 2738 C C . ASN B 1 76 ? -16.312 17.172 -0.007 1 98.19 76 ASN B C 1
ATOM 2740 O O . ASN B 1 76 ? -15.164 16.719 0.067 1 98.19 76 ASN B O 1
ATOM 2744 N N . CYS B 1 77 ? -17.25 16.562 -0.728 1 98.31 77 CYS B N 1
ATOM 2745 C CA . CYS B 1 77 ? -17.016 15.305 -1.426 1 98.31 77 CYS B CA 1
ATOM 2746 C C . CYS B 1 77 ? -16.234 15.531 -2.721 1 98.31 77 CYS B C 1
ATOM 2748 O O . CYS B 1 77 ? -16.703 16.266 -3.602 1 98.31 77 CYS B O 1
ATOM 2750 N N . VAL B 1 78 ? -15.148 14.992 -2.818 1 98.06 78 VAL B N 1
ATOM 2751 C CA . VAL B 1 78 ? -14.297 15.125 -3.996 1 98.06 78 VAL B CA 1
ATOM 2752 C C . VAL B 1 78 ? -13.703 13.766 -4.355 1 98.06 78 VAL B C 1
ATOM 2754 O O . VAL B 1 78 ? -13.891 12.789 -3.627 1 98.06 78 VAL B O 1
ATOM 2757 N N . ASP B 1 79 ? -12.992 13.672 -5.52 1 94.56 79 ASP B N 1
ATOM 2758 C CA . ASP B 1 79 ? -12.391 12.43 -5.992 1 94.56 79 ASP B CA 1
ATOM 2759 C C . ASP B 1 79 ? -11.211 12.016 -5.113 1 94.56 79 ASP B C 1
ATOM 2761 O O . ASP B 1 79 ? -10.781 12.781 -4.25 1 94.56 79 ASP B O 1
ATOM 2765 N N . PHE B 1 80 ? -10.727 10.75 -5.34 1 93.62 80 PHE B N 1
ATOM 2766 C CA . PHE B 1 80 ? -9.586 10.195 -4.633 1 93.62 80 PHE B CA 1
ATOM 2767 C C . PHE B 1 80 ? -9.844 10.148 -3.131 1 93.62 80 PHE B C 1
ATOM 2769 O O . PHE B 1 80 ? -9.023 10.625 -2.34 1 93.62 80 PHE B O 1
ATOM 2776 N N . SER B 1 81 ? -11.031 9.672 -2.857 1 98.19 81 SER B N 1
ATOM 2777 C CA . SER B 1 81 ? -11.492 9.609 -1.473 1 98.19 81 SER B CA 1
ATOM 2778 C C . SER B 1 81 ? -12.352 8.375 -1.234 1 98.19 81 SER B C 1
ATOM 2780 O O . SER B 1 81 ? -13.406 8.211 -1.854 1 98.19 81 SER B O 1
ATOM 2782 N N . VAL B 1 82 ? -11.922 7.598 -0.317 1 97.56 82 VAL B N 1
ATOM 2783 C CA . VAL B 1 82 ? -12.672 6.41 0.089 1 97.56 82 VAL B CA 1
ATOM 2784 C C . VAL B 1 82 ? -14.047 6.82 0.606 1 97.56 82 VAL B C 1
ATOM 2786 O O . VAL B 1 82 ? -15.047 6.156 0.32 1 97.56 82 VAL B O 1
ATOM 2789 N N . ILE B 1 83 ? -14.117 7.883 1.312 1 97.94 83 ILE B N 1
ATOM 2790 C CA . ILE B 1 83 ? -15.352 8.398 1.886 1 97.94 83 ILE B CA 1
ATOM 2791 C C . ILE B 1 83 ? -16.359 8.68 0.772 1 97.94 83 ILE B C 1
ATOM 2793 O O . ILE B 1 83 ? -17.516 8.289 0.864 1 97.94 83 ILE B O 1
ATOM 2797 N N . THR B 1 84 ? -15.93 9.367 -0.225 1 98.31 84 THR B N 1
ATOM 2798 C CA . THR B 1 84 ? -16.781 9.688 -1.362 1 98.31 84 THR B CA 1
ATOM 2799 C C . THR B 1 84 ? -17.203 8.422 -2.105 1 98.31 84 THR B C 1
ATOM 2801 O O . THR B 1 84 ? -18.359 8.266 -2.471 1 98.31 84 THR B O 1
ATOM 2804 N N . GLU B 1 85 ? -16.234 7.504 -2.297 1 97.38 85 GLU B N 1
ATOM 2805 C CA . GLU B 1 85 ? -16.5 6.258 -3.012 1 97.38 85 GLU B CA 1
ATOM 2806 C C . GLU B 1 85 ? -17.625 5.469 -2.352 1 97.38 85 GLU B C 1
ATOM 2808 O O . GLU B 1 85 ? -18.406 4.801 -3.035 1 97.38 85 GLU B O 1
ATOM 2813 N N . GLN B 1 86 ? -17.672 5.578 -1.057 1 96 86 GLN B N 1
ATOM 2814 C CA . GLN B 1 86 ? -18.625 4.762 -0.301 1 96 86 GLN B CA 1
ATOM 2815 C C . GLN B 1 86 ? -19.938 5.504 -0.094 1 96 86 GLN B C 1
ATOM 2817 O O . GLN B 1 86 ? -20.859 4.973 0.527 1 96 86 GLN B O 1
ATOM 2822 N N . GLY B 1 87 ? -20 6.711 -0.514 1 96.81 87 GLY B N 1
ATOM 2823 C CA . GLY B 1 87 ? -21.219 7.496 -0.373 1 96.81 87 GLY B CA 1
ATOM 2824 C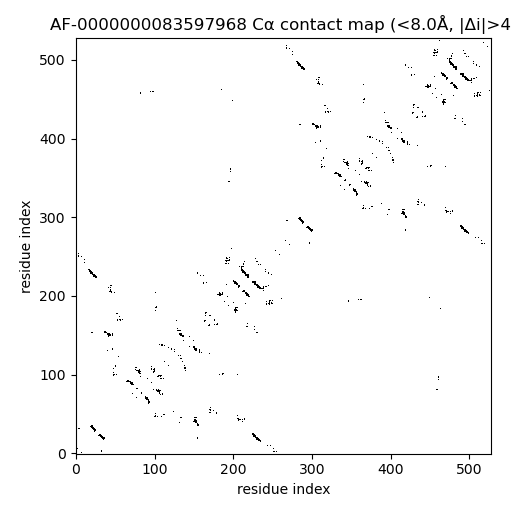 C . GLY B 1 87 ? -21.562 7.785 1.072 1 96.81 87 GLY B C 1
ATOM 2825 O O . GLY B 1 87 ? -22.75 7.852 1.425 1 96.81 87 GLY B O 1
ATOM 2826 N N . GLN B 1 88 ? -20.547 7.93 1.848 1 96.94 88 GLN B N 1
ATOM 2827 C CA . GLN B 1 88 ? -20.812 8.188 3.262 1 96.94 88 GLN B CA 1
ATOM 2828 C C . GLN B 1 88 ? -21.312 9.609 3.479 1 96.94 88 GLN B C 1
ATOM 2830 O O . GLN B 1 88 ? -20.844 10.547 2.84 1 96.94 88 GLN B O 1
ATOM 2835 N N . THR B 1 89 ? -22.281 9.742 4.363 1 97.94 89 THR B N 1
ATOM 2836 C CA . THR B 1 89 ? -22.828 11.055 4.676 1 97.94 89 THR B CA 1
ATOM 2837 C C . THR B 1 89 ? -22.484 11.461 6.105 1 97.94 89 THR B C 1
ATOM 2839 O O . THR B 1 89 ? -22.672 12.617 6.488 1 97.94 89 THR B O 1
ATOM 2842 N N . LYS B 1 90 ? -22.016 10.555 6.883 1 98.25 90 LYS B N 1
ATOM 2843 C CA . LYS B 1 90 ? -21.516 10.773 8.234 1 98.25 90 LYS B CA 1
ATOM 2844 C C . LYS B 1 90 ? -20.297 9.891 8.508 1 98.25 90 LYS B C 1
ATOM 2846 O O . LYS B 1 90 ? -20.109 8.867 7.852 1 98.25 90 LYS B O 1
ATOM 2851 N N . SER B 1 91 ? -19.5 10.297 9.398 1 98.06 91 SER B N 1
ATOM 2852 C CA . SER B 1 91 ? -18.328 9.531 9.82 1 98.06 91 SER B CA 1
ATOM 2853 C C . SER B 1 91 ? -17.828 10.008 11.18 1 98.06 91 SER B C 1
ATOM 2855 O O . SER B 1 91 ? -18.062 11.156 11.57 1 98.06 91 SER B O 1
ATOM 2857 N N . THR B 1 92 ? -17.172 9.133 11.906 1 98.25 92 THR B N 1
ATOM 2858 C CA . THR B 1 92 ? -16.547 9.562 13.148 1 98.25 92 THR B CA 1
ATOM 2859 C C . THR B 1 92 ? -15.289 10.367 12.867 1 98.25 92 THR B C 1
ATOM 2861 O O . THR B 1 92 ? -14.688 10.25 11.797 1 98.25 92 THR B O 1
ATOM 2864 N N . LEU B 1 93 ? -14.961 11.18 13.797 1 98.62 93 LEU B N 1
ATOM 2865 C CA . LEU B 1 93 ? -13.719 11.93 13.695 1 98.62 93 LEU B CA 1
ATOM 2866 C C . LEU B 1 93 ? -12.531 10.992 13.531 1 98.62 93 LEU B C 1
ATOM 2868 O O . LEU B 1 93 ? -11.633 11.25 12.719 1 98.62 93 LEU B O 1
ATOM 2872 N N . TYR B 1 94 ? -12.492 9.914 14.25 1 98.5 94 TYR B N 1
ATOM 2873 C CA . TYR B 1 94 ? -11.43 8.922 14.156 1 98.5 94 TYR B CA 1
ATOM 2874 C C . TYR B 1 94 ? -11.289 8.391 12.734 1 98.5 94 TYR B C 1
ATOM 2876 O O . TYR B 1 94 ? -10.188 8.359 12.18 1 98.5 94 TYR B O 1
ATOM 2884 N N . GLU B 1 95 ? -12.375 7.973 12.188 1 98.25 95 GLU B N 1
ATOM 2885 C CA . GLU B 1 95 ? -12.359 7.414 10.836 1 98.25 95 GLU B CA 1
ATOM 2886 C C . GLU B 1 95 ? -11.844 8.43 9.828 1 98.25 95 GLU B C 1
ATOM 2888 O O . GLU B 1 95 ? -11.086 8.086 8.922 1 98.25 95 GLU B O 1
ATOM 2893 N N . LEU B 1 96 ? -12.289 9.68 9.969 1 98.88 96 LEU B N 1
ATOM 2894 C CA . LEU B 1 96 ? -11.844 10.734 9.07 1 98.88 96 LEU B CA 1
ATOM 2895 C C . LEU B 1 96 ? -10.328 10.93 9.164 1 98.88 96 LEU B C 1
ATOM 2897 O O . LEU B 1 96 ? -9.648 11.047 8.141 1 98.88 96 LEU B O 1
ATOM 2901 N N . LEU B 1 97 ? -9.805 10.922 10.391 1 98.94 97 LEU B N 1
ATOM 2902 C CA . LEU B 1 97 ? -8.367 11.102 10.586 1 98.94 97 LEU B CA 1
ATOM 2903 C C . LEU B 1 97 ? -7.586 9.953 9.953 1 98.94 97 LEU B C 1
ATOM 2905 O O . LEU B 1 97 ? -6.574 10.18 9.289 1 98.94 97 LEU B O 1
ATOM 2909 N N . VAL B 1 98 ? -8.047 8.75 10.133 1 98.75 98 VAL B N 1
ATOM 2910 C CA . VAL B 1 98 ? -7.352 7.574 9.617 1 98.75 98 VAL B CA 1
ATOM 2911 C C . VAL B 1 98 ? -7.352 7.598 8.094 1 98.75 98 VAL B C 1
ATOM 2913 O O . VAL B 1 98 ? -6.293 7.5 7.465 1 98.75 98 VAL B O 1
ATOM 2916 N N . TRP B 1 99 ? -8.484 7.793 7.453 1 98.69 99 TRP B N 1
ATOM 2917 C CA . TRP B 1 99 ? -8.578 7.785 5.996 1 98.69 99 TRP B CA 1
ATOM 2918 C C . TRP B 1 99 ? -7.762 8.922 5.395 1 98.69 99 TRP B C 1
ATOM 2920 O O . TRP B 1 99 ? -7.137 8.758 4.344 1 98.69 99 TRP B O 1
ATOM 2930 N N . MET B 1 100 ? -7.785 10.109 6.07 1 98.94 100 MET B N 1
ATOM 2931 C CA . MET B 1 100 ? -7 11.25 5.609 1 98.94 100 MET B CA 1
ATOM 2932 C C . MET B 1 100 ? -5.535 10.875 5.438 1 98.94 100 MET B C 1
ATOM 2934 O O . MET B 1 100 ? -4.895 11.273 4.465 1 98.94 100 MET B O 1
ATOM 2938 N N . ILE B 1 101 ? -5.117 10.062 6.344 1 98.88 101 ILE B N 1
ATOM 2939 C CA . ILE B 1 101 ? -3.678 9.82 6.375 1 98.88 101 ILE B CA 1
ATOM 2940 C C . ILE B 1 101 ? -3.35 8.562 5.574 1 98.88 101 ILE B C 1
ATOM 2942 O O . ILE B 1 101 ? -2.498 8.594 4.684 1 98.88 101 ILE B O 1
ATOM 2946 N N . ILE B 1 102 ? -4.035 7.445 5.754 1 98.31 102 ILE B N 1
ATOM 2947 C CA . ILE B 1 102 ? -3.521 6.16 5.293 1 98.31 102 ILE B CA 1
ATOM 2948 C C . ILE B 1 102 ? -3.779 6.008 3.795 1 98.31 102 ILE B C 1
ATOM 2950 O O . ILE B 1 102 ? -3.082 5.254 3.113 1 98.31 102 ILE B O 1
ATOM 2954 N N . THR B 1 103 ? -4.797 6.711 3.262 1 98.12 103 THR B N 1
ATOM 2955 C CA . THR B 1 103 ? -5.07 6.664 1.83 1 98.12 103 THR B CA 1
ATOM 2956 C C . THR B 1 103 ? -5.109 8.07 1.24 1 98.12 103 THR B C 1
ATOM 2958 O O . THR B 1 103 ? -5.582 8.266 0.119 1 98.12 103 THR B O 1
ATOM 2961 N N . SER B 1 104 ? -4.73 9.055 2.068 1 98.56 104 SER B N 1
ATOM 2962 C CA . SER B 1 104 ? -4.715 10.453 1.642 1 98.56 104 SER B CA 1
ATOM 2963 C C . SER B 1 104 ? -6.105 10.906 1.206 1 98.56 104 SER B C 1
ATOM 2965 O O . SER B 1 104 ? -6.238 11.664 0.245 1 98.56 104 SER B O 1
ATOM 2967 N N . ASP B 1 105 ? -7.125 10.586 1.86 1 98.81 105 ASP B N 1
ATOM 2968 C CA . ASP B 1 105 ? -8.516 10.883 1.524 1 98.81 105 ASP B CA 1
ATOM 2969 C C . ASP B 1 105 ? -8.773 12.391 1.534 1 98.81 105 ASP B C 1
ATOM 2971 O O . ASP B 1 105 ? -8.672 13.031 2.58 1 98.81 105 ASP B O 1
ATOM 2975 N N . ASN B 1 106 ? -9.18 12.914 0.406 1 98.81 106 ASN B N 1
ATOM 2976 C CA . ASN B 1 106 ? -9.375 14.352 0.257 1 98.81 106 ASN B CA 1
ATOM 2977 C C . ASN B 1 106 ? -10.695 14.805 0.878 1 98.81 106 ASN B C 1
ATOM 2979 O O . ASN B 1 106 ? -10.766 15.883 1.466 1 98.81 106 ASN B O 1
ATOM 2983 N N . THR B 1 107 ? -11.719 14.039 0.737 1 98.88 107 THR B N 1
ATOM 2984 C CA . THR B 1 107 ? -13 14.367 1.35 1 98.88 107 THR B CA 1
ATOM 2985 C C . THR B 1 107 ? -12.875 14.43 2.869 1 98.88 107 THR B C 1
ATOM 2987 O O . THR B 1 107 ? -13.328 15.391 3.496 1 98.88 107 THR B O 1
ATOM 2990 N N . ALA B 1 108 ? -12.234 13.422 3.434 1 98.94 108 ALA B N 1
ATOM 2991 C CA . ALA B 1 108 ? -11.992 13.438 4.875 1 98.94 108 ALA B CA 1
ATOM 2992 C C . ALA B 1 108 ? -11.266 14.711 5.293 1 98.94 108 ALA B C 1
ATOM 2994 O O . ALA B 1 108 ? -11.625 15.336 6.293 1 98.94 108 ALA B O 1
ATOM 2995 N N . THR B 1 109 ? -10.305 15.086 4.516 1 98.94 109 THR B N 1
ATOM 2996 C CA . THR B 1 109 ? -9.508 16.281 4.809 1 98.94 109 THR B CA 1
ATOM 2997 C C . THR B 1 109 ? -10.383 17.531 4.785 1 98.94 109 THR B C 1
ATOM 2999 O O . THR B 1 109 ? -10.312 18.359 5.691 1 98.94 109 THR B O 1
ATOM 3002 N N . ASN B 1 110 ? -11.156 17.641 3.756 1 98.94 110 ASN B N 1
ATOM 3003 C CA . ASN B 1 110 ? -12.031 18.797 3.631 1 98.94 110 ASN B CA 1
ATOM 3004 C C . ASN B 1 110 ? -12.992 18.906 4.816 1 98.94 110 ASN B C 1
ATOM 3006 O O . ASN B 1 110 ? -13.219 20 5.332 1 98.94 110 ASN B O 1
ATOM 3010 N N . VAL B 1 111 ? -13.547 17.828 5.262 1 98.94 111 VAL B N 1
ATOM 3011 C CA . VAL B 1 111 ? -14.445 17.797 6.414 1 98.94 111 VAL B CA 1
ATOM 3012 C C . VAL B 1 111 ? -13.695 18.281 7.656 1 98.94 111 VAL B C 1
ATOM 3014 O O . VAL B 1 111 ? -14.227 19.062 8.445 1 98.94 111 VAL B O 1
ATOM 3017 N N . LEU B 1 112 ? -12.453 17.859 7.797 1 98.94 112 LEU B N 1
ATOM 3018 C CA . LEU B 1 112 ? -11.672 18.188 8.977 1 98.94 112 LEU B CA 1
ATOM 3019 C C . LEU B 1 112 ? -11.242 19.656 8.945 1 98.94 112 LEU B C 1
ATOM 3021 O O . LEU B 1 112 ? -11.148 20.297 9.992 1 98.94 112 LEU B O 1
ATOM 3025 N N . ILE B 1 113 ? -10.984 20.172 7.746 1 98.94 113 ILE B N 1
ATOM 3026 C CA . ILE B 1 113 ? -10.711 21.594 7.602 1 98.94 113 ILE B CA 1
ATOM 3027 C C . ILE B 1 113 ? -11.914 22.406 8.062 1 98.94 113 ILE B C 1
ATOM 3029 O O . ILE B 1 113 ? -11.766 23.391 8.797 1 98.94 113 ILE B O 1
ATOM 3033 N N . ASP B 1 114 ? -13.102 22 7.703 1 98.75 114 ASP B N 1
ATOM 3034 C CA . ASP B 1 114 ? -14.312 22.688 8.125 1 98.75 114 ASP B CA 1
ATOM 3035 C C . ASP B 1 114 ? -14.516 22.562 9.641 1 98.75 114 ASP B C 1
ATOM 3037 O O . ASP B 1 114 ? -14.961 23.516 10.289 1 98.75 114 ASP B O 1
ATOM 3041 N N . PHE B 1 115 ? -14.234 21.453 10.164 1 98.62 115 PHE B N 1
ATOM 3042 C CA . PHE B 1 115 ? -14.453 21.172 11.578 1 98.62 115 PHE B CA 1
ATOM 3043 C C . PHE B 1 115 ? -13.641 22.109 12.461 1 98.62 115 PHE B C 1
ATOM 3045 O O . PHE B 1 115 ? -14.156 22.641 13.445 1 98.62 115 PHE B O 1
ATOM 3052 N N . VAL B 1 116 ? -12.367 22.406 12.094 1 98.56 116 VAL B N 1
ATOM 3053 C CA . VAL B 1 116 ? -11.477 23.219 12.922 1 98.56 116 VAL B CA 1
ATOM 3054 C C . VAL B 1 116 ? -11.492 24.656 12.438 1 98.56 116 VAL B C 1
ATOM 3056 O O . VAL B 1 116 ? -11.367 25.594 13.242 1 98.56 116 VAL B O 1
ATOM 3059 N N . GLY B 1 117 ? -11.664 24.828 11.148 1 98.62 117 GLY B N 1
ATOM 3060 C CA . GLY B 1 117 ? -11.508 26.141 10.516 1 98.62 117 GLY B CA 1
ATOM 3061 C C . GLY B 1 117 ? -10.102 26.391 10.016 1 98.62 117 GLY B C 1
ATOM 3062 O O . GLY B 1 117 ? -9.125 26.156 10.742 1 98.62 117 GLY B O 1
ATOM 3063 N N . MET B 1 118 ? -10.031 26.906 8.805 1 98.38 118 MET B N 1
ATOM 3064 C CA . MET B 1 118 ? -8.734 27.109 8.148 1 98.38 118 MET B CA 1
ATOM 3065 C C . MET B 1 118 ? -7.879 28.094 8.938 1 98.38 118 MET B C 1
ATOM 3067 O O . MET B 1 118 ? -6.68 27.875 9.109 1 98.38 118 MET B O 1
ATOM 3071 N N . ASP B 1 119 ? -8.453 29.156 9.414 1 98.56 119 ASP B N 1
ATOM 3072 C CA . ASP B 1 119 ? -7.715 30.156 10.188 1 98.56 119 ASP B CA 1
ATOM 3073 C C . ASP B 1 119 ? -7.152 29.547 11.469 1 98.56 119 ASP B C 1
ATOM 3075 O O . ASP B 1 119 ? -6.012 29.828 11.844 1 98.56 119 ASP B O 1
ATOM 3079 N N . ASN B 1 120 ? -7.977 28.781 12.125 1 98.69 120 ASN B N 1
ATOM 3080 C CA . ASN B 1 120 ? -7.527 28.109 13.344 1 98.69 120 ASN B CA 1
ATOM 3081 C C . ASN B 1 120 ? -6.395 27.141 13.07 1 98.69 120 ASN B C 1
ATOM 3083 O O . ASN B 1 120 ? -5.461 27.016 13.867 1 98.69 120 ASN B O 1
ATOM 3087 N N . LEU B 1 121 ? -6.488 26.422 11.984 1 98.94 121 LEU B N 1
ATOM 3088 C CA . LEU B 1 121 ? -5.41 25.531 11.586 1 98.94 121 LEU B CA 1
ATOM 3089 C C . LEU B 1 121 ? -4.102 26.297 11.406 1 98.94 121 LEU B C 1
ATOM 3091 O O . LEU B 1 121 ? -3.078 25.922 11.977 1 98.94 121 LEU B O 1
ATOM 3095 N N . ASN B 1 122 ? -4.16 27.328 10.68 1 98.88 122 ASN B N 1
ATOM 3096 C CA . ASN B 1 122 ? -2.957 28.094 10.391 1 98.88 122 ASN B CA 1
ATOM 3097 C C . ASN B 1 122 ? -2.391 28.75 11.656 1 98.88 122 ASN B C 1
ATOM 3099 O O . ASN B 1 122 ? -1.173 28.844 11.812 1 98.88 122 ASN B O 1
ATOM 3103 N N . ARG B 1 123 ? -3.262 29.234 12.508 1 98.69 123 ARG B N 1
ATOM 3104 C CA . ARG B 1 123 ? -2.799 29.766 13.781 1 98.69 123 ARG B CA 1
ATOM 3105 C C . ARG B 1 123 ? -2.062 28.688 14.586 1 98.69 123 ARG B C 1
ATOM 3107 O O . ARG B 1 123 ? -1.034 28.969 15.203 1 98.69 123 ARG B O 1
ATOM 3114 N N . TYR B 1 124 ? -2.607 27.531 14.586 1 98.81 124 TYR B N 1
ATOM 3115 C CA . TYR B 1 124 ? -1.969 26.438 15.297 1 98.81 124 TYR B CA 1
ATOM 3116 C C . TYR B 1 124 ? -0.62 26.094 14.68 1 98.81 124 TYR B C 1
ATOM 3118 O O . TYR B 1 124 ? 0.355 25.844 15.391 1 98.81 124 TYR B O 1
ATOM 3126 N N . PHE B 1 125 ? -0.573 26 13.305 1 98.94 125 PHE B N 1
ATOM 3127 C CA . PHE B 1 125 ? 0.689 25.734 12.625 1 98.94 125 PHE B CA 1
ATOM 3128 C C . PHE B 1 125 ? 1.772 26.688 13.094 1 98.94 125 PHE B C 1
ATOM 3130 O O . PHE B 1 125 ? 2.871 26.266 13.461 1 98.94 125 PHE B O 1
ATOM 3137 N N . LYS B 1 126 ? 1.44 27.922 13.156 1 98.69 126 LYS B N 1
ATOM 3138 C CA . LYS B 1 126 ? 2.389 28.938 13.594 1 98.69 126 LYS B CA 1
ATOM 3139 C C . LYS B 1 126 ? 2.771 28.734 15.062 1 98.69 126 LYS B C 1
ATOM 3141 O O . LYS B 1 126 ? 3.943 28.859 15.422 1 98.69 126 LYS B O 1
ATOM 3146 N N . LYS B 1 127 ? 1.813 28.469 15.852 1 98.62 127 LYS B N 1
ATOM 3147 C CA . LYS B 1 127 ? 2.021 28.281 17.281 1 98.62 127 LYS B CA 1
ATOM 3148 C C . LYS B 1 127 ? 3.055 27.188 17.547 1 98.62 127 LYS B C 1
ATOM 3150 O O . LYS B 1 127 ? 3.857 27.297 18.469 1 98.62 127 LYS B O 1
ATOM 3155 N N . ILE B 1 128 ? 3.059 26.188 16.75 1 98.69 128 ILE B N 1
ATOM 3156 C CA . ILE B 1 128 ? 3.932 25.047 17.047 1 98.69 128 ILE B CA 1
ATOM 3157 C C . ILE B 1 128 ? 5.219 25.172 16.234 1 98.69 128 ILE B C 1
ATOM 3159 O O . ILE B 1 128 ? 5.988 24.203 16.125 1 98.69 128 ILE B O 1
ATOM 3163 N N . GLY B 1 129 ? 5.395 26.25 15.531 1 98.62 129 GLY B N 1
ATOM 3164 C CA . GLY B 1 129 ? 6.688 26.562 14.945 1 98.62 129 GLY B CA 1
ATOM 3165 C C . GLY B 1 129 ? 6.742 26.297 13.445 1 98.62 129 GLY B C 1
ATOM 3166 O O . GLY B 1 129 ? 7.812 26.344 12.844 1 98.62 129 GLY B O 1
ATOM 3167 N N . LEU B 1 130 ? 5.633 25.953 12.812 1 98.88 130 LEU B N 1
ATOM 3168 C CA . LEU B 1 130 ? 5.598 25.766 11.367 1 98.88 130 LEU B CA 1
ATOM 3169 C C . LEU B 1 130 ? 5.324 27.094 10.656 1 98.88 130 LEU B C 1
ATOM 3171 O O . LEU B 1 130 ? 4.242 27.281 10.094 1 98.88 130 LEU B O 1
ATOM 3175 N N . THR B 1 131 ? 6.324 27.906 10.562 1 97.81 131 THR B N 1
ATOM 3176 C CA . THR B 1 131 ? 6.129 29.312 10.211 1 97.81 131 THR B CA 1
ATOM 3177 C C . THR B 1 131 ? 5.961 29.469 8.703 1 97.81 131 THR B C 1
ATOM 3179 O O . THR B 1 131 ? 5.504 30.516 8.234 1 97.81 131 THR B O 1
ATOM 3182 N N . GLU B 1 132 ? 6.32 28.422 7.934 1 98.75 132 GLU B N 1
ATOM 3183 C CA . GLU B 1 132 ? 6.184 28.516 6.48 1 98.75 132 GLU B CA 1
ATOM 3184 C C . GLU B 1 132 ? 5.211 27.469 5.949 1 98.75 132 GLU B C 1
ATOM 3186 O O . GLU B 1 132 ? 5.234 27.141 4.762 1 98.75 132 GLU B O 1
ATOM 3191 N N . THR B 1 133 ? 4.434 26.891 6.789 1 98.94 133 THR B N 1
ATOM 3192 C CA . THR B 1 133 ? 3.375 25.953 6.422 1 98.94 133 THR B CA 1
ATOM 3193 C C . THR B 1 133 ? 2.004 26.609 6.555 1 98.94 133 THR B C 1
ATOM 3195 O O . THR B 1 133 ? 1.711 27.25 7.574 1 98.94 133 THR B O 1
ATOM 3198 N N . SER B 1 134 ? 1.22 26.516 5.535 1 98.81 134 SER B N 1
ATOM 3199 C CA . SER B 1 134 ? -0.123 27.078 5.602 1 98.81 134 SER B CA 1
ATOM 3200 C C . SER B 1 134 ? -1.098 26.297 4.727 1 98.81 134 SER B C 1
ATOM 3202 O O . SER B 1 134 ? -0.729 25.812 3.65 1 98.81 134 SER B O 1
ATOM 3204 N N . VAL B 1 135 ? -2.238 26.109 5.211 1 98.81 135 VAL B N 1
ATOM 3205 C CA . VAL B 1 135 ? -3.365 25.609 4.434 1 98.81 135 VAL B CA 1
ATOM 3206 C C . VAL B 1 135 ? -4.207 26.781 3.926 1 98.81 135 VAL B C 1
ATOM 3208 O O . VAL B 1 135 ? -4.68 27.594 4.715 1 98.81 135 VAL B O 1
ATOM 3211 N N . ASN B 1 136 ? -4.375 26.859 2.629 1 98.38 136 ASN B N 1
ATOM 3212 C CA . ASN B 1 136 ? -5 28.047 2.041 1 98.38 136 ASN B CA 1
ATOM 3213 C C . ASN B 1 136 ? -6.176 27.656 1.146 1 98.38 136 ASN B C 1
ATOM 3215 O O . ASN B 1 136 ? -6.875 28.531 0.63 1 98.38 136 ASN B O 1
ATOM 3219 N N . ARG B 1 137 ? -6.402 26.422 0.963 1 98 137 ARG B N 1
ATOM 3220 C CA . ARG B 1 137 ? -7.508 25.891 0.17 1 98 137 ARG B CA 1
ATOM 3221 C C . ARG B 1 137 ? -7.875 24.469 0.615 1 98 137 ARG B C 1
ATOM 3223 O O . ARG B 1 137 ? -7.062 23.781 1.235 1 98 137 ARG B O 1
ATOM 3230 N N . LYS B 1 138 ? -9.078 24.141 0.281 1 98.06 138 LYS B N 1
ATOM 3231 C CA . LYS B 1 138 ? -9.484 22.75 0.427 1 98.06 138 LYS B CA 1
ATOM 3232 C C . LYS B 1 138 ? -8.844 21.875 -0.648 1 98.06 138 LYS B C 1
ATOM 3234 O O . LYS B 1 138 ? -8.258 22.391 -1.605 1 98.06 138 LYS B O 1
ATOM 3239 N N . MET B 1 139 ? -8.891 20.594 -0.354 1 98 139 MET B N 1
ATOM 3240 C CA . MET B 1 139 ? -8.359 19.641 -1.329 1 98 139 MET B CA 1
ATOM 3241 C C . MET B 1 139 ? -9.164 19.688 -2.625 1 98 139 MET B C 1
ATOM 3243 O O . MET B 1 139 ? -10.383 19.859 -2.598 1 98 139 MET B O 1
ATOM 3247 N N . MET B 1 140 ? -8.469 19.562 -3.732 1 95.56 140 MET B N 1
ATOM 3248 C CA . MET B 1 140 ? -9.016 19.453 -5.082 1 95.56 140 MET B CA 1
ATOM 3249 C C . MET B 1 140 ? -9.711 20.75 -5.484 1 95.56 140 MET B C 1
ATOM 3251 O O . MET B 1 140 ? -10.562 20.75 -6.375 1 95.56 140 MET B O 1
ATOM 3255 N N . ASP B 1 141 ? -9.43 21.828 -4.77 1 95.69 141 ASP B N 1
ATOM 3256 C CA . ASP B 1 141 ? -9.867 23.141 -5.223 1 95.69 141 ASP B CA 1
ATOM 3257 C C . ASP B 1 141 ? -8.938 23.688 -6.305 1 95.69 141 ASP B C 1
ATOM 3259 O O . ASP B 1 141 ? -8.055 24.5 -6.023 1 95.69 141 ASP B O 1
ATOM 3263 N N . PHE B 1 142 ? -9.18 23.328 -7.465 1 89.38 142 PHE B N 1
ATOM 3264 C CA . PHE B 1 142 ? -8.297 23.641 -8.586 1 89.38 142 PHE B CA 1
ATOM 3265 C C . PHE B 1 142 ? -8.477 25.094 -9.023 1 89.38 142 PHE B C 1
ATOM 3267 O O . PHE B 1 142 ? -7.57 25.688 -9.609 1 89.38 142 PHE B O 1
ATOM 3274 N N . ILE B 1 143 ? -9.625 25.609 -8.727 1 92.31 143 ILE B N 1
ATOM 3275 C CA . ILE B 1 143 ? -9.875 27 -9.055 1 92.31 143 ILE B CA 1
ATOM 3276 C C . ILE B 1 143 ? -8.914 27.906 -8.273 1 92.31 143 ILE B C 1
ATOM 3278 O O . ILE B 1 143 ? -8.258 28.766 -8.852 1 92.31 143 ILE B O 1
ATOM 3282 N N . ARG B 1 144 ? -8.828 27.656 -7.055 1 92.56 144 ARG B N 1
ATOM 3283 C CA . ARG B 1 144 ? -7.91 28.453 -6.234 1 92.56 144 ARG B CA 1
ATOM 3284 C C . ARG B 1 144 ? -6.461 28.156 -6.609 1 92.56 144 ARG B C 1
ATOM 3286 O O . ARG B 1 144 ? -5.633 29.078 -6.641 1 92.56 144 ARG B O 1
ATOM 3293 N N . MET B 1 145 ? -6.168 26.969 -6.879 1 90.44 145 MET B N 1
ATOM 3294 C CA . MET B 1 145 ? -4.805 26.609 -7.25 1 90.44 145 MET B CA 1
ATOM 3295 C C . MET B 1 145 ? -4.371 27.344 -8.516 1 90.44 145 MET B C 1
ATOM 3297 O O . MET B 1 145 ? -3.223 27.781 -8.617 1 90.44 145 MET B O 1
ATOM 3301 N N . GLU B 1 146 ? -5.25 27.453 -9.422 1 91.62 146 GLU B N 1
ATOM 3302 C CA . GLU B 1 146 ? -4.961 28.141 -10.672 1 91.62 146 GLU B CA 1
ATOM 3303 C C . GLU B 1 146 ? -4.691 29.625 -10.445 1 91.62 146 GLU B C 1
ATOM 3305 O O . GLU B 1 146 ? -3.996 30.266 -11.234 1 91.62 146 GLU B O 1
ATOM 3310 N N . LYS B 1 147 ? -5.277 30.125 -9.391 1 94.88 147 LYS B N 1
ATOM 3311 C CA . LYS B 1 147 ? -5.078 31.531 -9.047 1 94.88 147 LYS B CA 1
ATOM 3312 C C . LYS B 1 147 ? -3.818 31.719 -8.211 1 94.88 147 LYS B C 1
ATOM 3314 O O . LYS B 1 147 ? -3.566 32.812 -7.695 1 94.88 147 LYS B O 1
ATOM 3319 N N . GLY B 1 148 ? -3.105 30.609 -7.945 1 93.5 148 GLY B N 1
ATOM 3320 C CA . GLY B 1 148 ? -1.852 30.688 -7.211 1 93.5 148 GLY B CA 1
ATOM 3321 C C . GLY B 1 148 ? -2.02 30.484 -5.719 1 93.5 148 GLY B C 1
ATOM 3322 O O . GLY B 1 148 ? -1.062 30.625 -4.953 1 93.5 148 GLY B O 1
ATOM 3323 N N . ILE B 1 149 ? -3.236 30.188 -5.289 1 96.88 149 ILE B N 1
ATOM 3324 C CA . ILE B 1 149 ? -3.516 29.906 -3.883 1 96.88 149 ILE B CA 1
ATOM 3325 C C . ILE B 1 149 ? -3.354 28.422 -3.6 1 96.88 149 ILE B C 1
ATOM 3327 O O . ILE B 1 149 ? -4.203 27.609 -3.986 1 96.88 149 ILE B O 1
ATOM 3331 N N . ASP B 1 150 ? -2.262 28.078 -2.883 1 97.69 150 ASP B N 1
ATOM 3332 C CA . ASP B 1 150 ? -1.938 26.672 -2.662 1 97.69 150 ASP B CA 1
ATOM 3333 C C . ASP B 1 150 ? -1.586 26.406 -1.199 1 97.69 150 ASP B C 1
ATOM 3335 O O . ASP B 1 150 ? -1.401 27.359 -0.424 1 97.69 150 ASP B O 1
ATOM 3339 N N . ASN B 1 151 ? -1.767 25.188 -0.776 1 98.69 151 ASN B N 1
ATOM 3340 C CA . ASN B 1 151 ? -1.169 24.734 0.475 1 98.69 151 ASN B CA 1
ATOM 3341 C C . ASN B 1 151 ? 0.343 24.578 0.348 1 98.69 151 ASN B C 1
ATOM 3343 O O . ASN B 1 151 ? 0.83 24 -0.621 1 98.69 151 ASN B O 1
ATOM 3347 N N . VAL B 1 152 ? 1.091 25.094 1.369 1 98.81 152 VAL B N 1
ATOM 3348 C CA . VAL B 1 152 ? 2.539 25.141 1.197 1 98.81 152 VAL B CA 1
ATOM 3349 C C . VAL B 1 152 ? 3.223 24.672 2.482 1 98.81 152 VAL B C 1
ATOM 3351 O O . VAL B 1 152 ? 2.611 24.672 3.553 1 98.81 152 VAL B O 1
ATOM 3354 N N . THR B 1 153 ? 4.434 24.312 2.381 1 98.94 153 THR B N 1
ATOM 3355 C CA . THR B 1 153 ? 5.297 23.953 3.498 1 98.94 153 THR B CA 1
ATOM 3356 C C . THR B 1 153 ? 6.766 24.047 3.105 1 98.94 153 THR B C 1
ATOM 3358 O O . THR B 1 153 ? 7.098 24.609 2.055 1 98.94 153 THR B O 1
ATOM 3361 N N . THR B 1 154 ? 7.656 23.641 4.004 1 98.94 154 THR B N 1
ATOM 3362 C CA . THR B 1 154 ? 9.086 23.5 3.77 1 98.94 154 THR B CA 1
ATOM 3363 C C . THR B 1 154 ? 9.594 22.188 4.355 1 98.94 154 THR B C 1
ATOM 3365 O O . THR B 1 154 ? 8.93 21.578 5.195 1 98.94 154 THR B O 1
ATOM 3368 N N . ALA B 1 155 ? 10.742 21.781 3.842 1 98.94 155 ALA B N 1
ATOM 3369 C CA . ALA B 1 155 ? 11.375 20.609 4.426 1 98.94 155 ALA B CA 1
ATOM 3370 C C . ALA B 1 155 ? 11.688 20.828 5.906 1 98.94 155 ALA B C 1
ATOM 3372 O O . ALA B 1 155 ? 11.547 19.906 6.719 1 98.94 155 ALA B O 1
ATOM 3373 N N . LYS B 1 156 ? 12.07 22.047 6.23 1 98.81 156 LYS B N 1
ATOM 3374 C CA . LYS B 1 156 ? 12.375 22.391 7.613 1 98.81 156 LYS B CA 1
ATOM 3375 C C . LYS B 1 156 ? 11.148 22.25 8.508 1 98.81 156 LYS B C 1
ATOM 3377 O O . LYS B 1 156 ? 11.219 21.656 9.586 1 98.81 156 LYS B O 1
ATOM 3382 N N . ASP B 1 157 ? 10.023 22.812 8.078 1 98.94 157 ASP B N 1
ATOM 3383 C CA . ASP B 1 157 ? 8.789 22.719 8.859 1 98.94 157 ASP B CA 1
ATOM 3384 C C . ASP B 1 157 ? 8.375 21.266 9.047 1 98.94 157 ASP B C 1
ATOM 3386 O O . ASP B 1 157 ? 7.934 20.875 10.133 1 98.94 157 ASP B O 1
ATOM 3390 N N . MET B 1 158 ? 8.5 20.484 7.996 1 98.94 158 MET B N 1
ATOM 3391 C CA . MET B 1 158 ? 8.133 19.078 8.094 1 98.94 158 MET B CA 1
ATOM 3392 C C . MET B 1 158 ? 9.047 18.344 9.07 1 98.94 158 MET B C 1
ATOM 3394 O O . MET B 1 158 ? 8.594 17.516 9.852 1 98.94 158 MET B O 1
ATOM 3398 N N . ALA B 1 159 ? 10.336 18.641 8.992 1 98.88 159 ALA B N 1
ATOM 3399 C CA . ALA B 1 159 ? 11.266 18.031 9.945 1 98.88 159 ALA B CA 1
ATOM 3400 C C . ALA B 1 159 ? 10.898 18.422 11.375 1 98.88 159 ALA B C 1
ATOM 3402 O O . ALA B 1 159 ? 10.922 17.578 12.281 1 98.88 159 ALA B O 1
ATOM 3403 N N . THR B 1 160 ? 10.578 19.672 11.578 1 98.81 160 THR B N 1
ATOM 3404 C CA . THR B 1 160 ? 10.164 20.156 12.891 1 98.81 160 THR B CA 1
ATOM 3405 C C . THR B 1 160 ? 8.922 19.406 13.375 1 98.81 160 THR B C 1
ATOM 3407 O O . THR B 1 160 ? 8.883 18.922 14.5 1 98.81 160 THR B O 1
ATOM 3410 N N . LEU B 1 161 ? 7.973 19.297 12.523 1 98.94 161 LEU B N 1
ATOM 3411 C CA . LEU B 1 161 ? 6.715 18.656 12.875 1 98.94 161 LEU B CA 1
ATOM 3412 C C . LEU B 1 161 ? 6.945 17.188 13.25 1 98.94 161 LEU B C 1
ATOM 3414 O O . LEU B 1 161 ? 6.465 16.734 14.289 1 98.94 161 LEU B O 1
ATOM 3418 N N . PHE B 1 162 ? 7.664 16.438 12.438 1 98.94 162 PHE B N 1
ATOM 3419 C CA . PHE B 1 162 ? 7.887 15.023 12.68 1 98.94 162 PHE B CA 1
ATOM 3420 C C . PHE B 1 162 ? 8.758 14.82 13.914 1 98.94 162 PHE B C 1
ATOM 3422 O O . PHE B 1 162 ? 8.641 13.805 14.609 1 98.94 162 PHE B O 1
ATOM 3429 N N . THR B 1 163 ? 9.633 15.797 14.234 1 98.81 163 THR B N 1
ATOM 3430 C CA . THR B 1 163 ? 10.391 15.734 15.484 1 98.81 163 THR B CA 1
ATOM 3431 C C . THR B 1 163 ? 9.453 15.836 16.688 1 98.81 163 THR B C 1
ATOM 3433 O O . THR B 1 163 ? 9.562 15.062 17.625 1 98.81 163 THR B O 1
ATOM 3436 N N . HIS B 1 164 ? 8.516 16.766 16.625 1 98.81 164 HIS B N 1
ATOM 3437 C CA . HIS B 1 164 ? 7.527 16.906 17.688 1 98.81 164 HIS B CA 1
ATOM 3438 C C . HIS B 1 164 ? 6.707 15.633 17.844 1 98.81 164 HIS B C 1
ATOM 3440 O O . HIS B 1 164 ? 6.402 15.219 18.969 1 98.81 164 HIS B O 1
ATOM 3446 N N . ILE B 1 165 ? 6.348 15.039 16.75 1 98.88 165 ILE B N 1
ATOM 3447 C CA . ILE B 1 165 ? 5.559 13.812 16.766 1 98.88 165 ILE B CA 1
ATOM 3448 C C . ILE B 1 165 ? 6.363 12.695 17.422 1 98.88 165 ILE B C 1
ATOM 3450 O O . ILE B 1 165 ? 5.855 11.992 18.312 1 98.88 165 ILE B O 1
ATOM 3454 N N . TYR B 1 166 ? 7.586 12.609 17.047 1 98.75 166 TYR B N 1
ATOM 3455 C CA . TYR B 1 166 ? 8.469 11.578 17.578 1 98.75 166 TYR B CA 1
ATOM 3456 C C . TYR B 1 166 ? 8.664 11.742 19.078 1 98.75 166 TYR B C 1
ATOM 3458 O O . TYR B 1 166 ? 8.617 10.766 19.828 1 98.75 166 TYR B O 1
ATOM 3466 N N . ARG B 1 167 ? 8.805 13.008 19.5 1 98.5 167 ARG B N 1
ATOM 3467 C CA . ARG B 1 167 ? 9.094 13.32 20.891 1 98.5 167 ARG B CA 1
ATOM 3468 C C . ARG B 1 167 ? 7.816 13.414 21.719 1 98.5 167 ARG B C 1
ATOM 3470 O O . ARG B 1 167 ? 7.863 13.508 22.938 1 98.5 167 ARG B O 1
ATOM 3477 N N . LYS B 1 168 ? 6.73 13.43 21.109 1 98.56 168 LYS B N 1
ATOM 3478 C CA . LYS B 1 168 ? 5.426 13.508 21.766 1 98.56 168 LYS B CA 1
ATOM 3479 C C . LYS B 1 168 ? 5.297 14.781 22.594 1 98.56 168 LYS B C 1
ATOM 3481 O O . LYS B 1 168 ? 4.871 14.727 23.75 1 98.56 168 LYS B O 1
ATOM 3486 N N . THR B 1 169 ? 5.582 15.875 21.953 1 98.62 169 THR B N 1
ATOM 3487 C CA . THR B 1 169 ? 5.668 17.109 22.734 1 98.62 169 THR B CA 1
ATOM 3488 C C . THR B 1 169 ? 4.453 18 22.469 1 98.62 169 THR B C 1
ATOM 3490 O O . THR B 1 169 ? 4.266 19.016 23.141 1 98.62 169 THR B O 1
ATOM 3493 N N . LEU B 1 170 ? 3.566 17.609 21.562 1 98.75 170 LEU B N 1
ATOM 3494 C CA . LEU B 1 170 ? 2.49 18.516 21.188 1 98.75 170 LEU B CA 1
ATOM 3495 C C . LEU B 1 170 ? 1.157 18.062 21.766 1 98.75 170 LEU B C 1
ATOM 3497 O O . LEU B 1 170 ? 0.247 18.875 21.953 1 98.75 170 LEU B O 1
ATOM 3501 N N . LEU B 1 171 ? 0.996 16.781 21.984 1 98.69 171 LEU B N 1
ATOM 3502 C CA . LEU B 1 171 ? -0.253 16.156 22.406 1 98.69 171 LEU B CA 1
ATOM 3503 C C . LEU B 1 171 ? -0.035 15.297 23.656 1 98.69 171 LEU B C 1
ATOM 3505 O O . LEU B 1 171 ? 1.105 15.023 24.031 1 98.69 171 LEU B O 1
ATOM 3509 N N . SER B 1 172 ? -1.124 14.953 24.344 1 98.31 172 SER B N 1
ATOM 3510 C CA . SER B 1 172 ? -1.028 13.922 25.375 1 98.31 172 SER B CA 1
ATOM 3511 C C . SER B 1 172 ? -0.384 12.648 24.844 1 98.31 172 SER B C 1
ATOM 3513 O O . SER B 1 172 ? -0.332 12.445 23.625 1 98.31 172 SER B O 1
ATOM 3515 N N . GLU B 1 173 ? 0.122 11.82 25.719 1 98.31 173 GLU B N 1
ATOM 3516 C CA . GLU B 1 173 ? 0.74 10.562 25.328 1 98.31 173 GLU B CA 1
ATOM 3517 C C . GLU B 1 173 ? -0.219 9.719 24.484 1 98.31 173 GLU B C 1
ATOM 3519 O O . GLU B 1 173 ? 0.18 9.125 23.484 1 98.31 173 GLU B O 1
ATOM 3524 N N . THR B 1 174 ? -1.428 9.672 24.891 1 97.81 174 THR B N 1
ATOM 3525 C CA . THR B 1 174 ? -2.441 8.875 24.219 1 97.81 174 THR B CA 1
ATOM 3526 C C . THR B 1 174 ? -2.625 9.352 22.781 1 97.81 174 THR B C 1
ATOM 3528 O O . THR B 1 174 ? -2.6 8.547 21.844 1 97.81 174 THR B O 1
ATOM 3531 N N . TYR B 1 175 ? -2.775 10.617 22.547 1 98.44 175 TYR B N 1
ATOM 3532 C CA . TYR B 1 175 ? -3.021 11.148 21.203 1 98.44 175 TYR B CA 1
ATOM 3533 C C . TYR B 1 175 ? -1.739 11.164 20.391 1 98.44 175 TYR B C 1
ATOM 3535 O O . TYR B 1 175 ? -1.778 11.023 19.156 1 98.44 175 TYR B O 1
ATOM 3543 N N . SER B 1 176 ? -0.588 11.32 21.094 1 98.81 176 SER B N 1
ATOM 3544 C CA . SER B 1 176 ? 0.682 11.188 20.391 1 98.81 176 SER B CA 1
ATOM 3545 C C . SER B 1 176 ? 0.853 9.781 19.812 1 98.81 176 SER B C 1
ATOM 3547 O O . SER B 1 176 ? 1.257 9.617 18.672 1 98.81 176 SER B O 1
ATOM 3549 N N . ASP B 1 177 ? 0.537 8.828 20.625 1 98.75 177 ASP B N 1
ATOM 3550 C CA . ASP B 1 177 ? 0.625 7.438 20.172 1 98.75 177 ASP B CA 1
ATOM 3551 C C . ASP B 1 177 ? -0.35 7.164 19.031 1 98.75 177 ASP B C 1
ATOM 3553 O O . ASP B 1 177 ? -0.031 6.422 18.094 1 98.75 177 ASP B O 1
ATOM 3557 N N . LEU B 1 178 ? -1.546 7.738 19.109 1 98.69 178 LEU B N 1
ATOM 3558 C CA . LEU B 1 178 ? -2.535 7.578 18.047 1 98.69 178 LEU B CA 1
ATOM 3559 C C . LEU B 1 178 ? -2.025 8.164 16.734 1 98.69 178 LEU B C 1
ATOM 3561 O O . LEU B 1 178 ? -2.164 7.547 15.68 1 98.69 178 LEU B O 1
ATOM 3565 N N . ALA B 1 179 ? -1.438 9.359 16.797 1 98.94 179 ALA B N 1
ATOM 3566 C CA . ALA B 1 179 ? -0.903 10 15.602 1 98.94 179 ALA B CA 1
ATOM 3567 C C . ALA B 1 179 ? 0.174 9.133 14.953 1 98.94 179 ALA B C 1
ATOM 3569 O O . ALA B 1 179 ? 0.159 8.922 13.734 1 98.94 179 ALA B O 1
ATOM 3570 N N . ILE B 1 180 ? 1.059 8.625 15.758 1 98.94 180 ILE B N 1
ATOM 3571 C CA . ILE B 1 180 ? 2.137 7.785 15.258 1 98.94 180 ILE B CA 1
ATOM 3572 C C . ILE B 1 180 ? 1.556 6.508 14.656 1 98.94 180 ILE B C 1
ATOM 3574 O O . ILE B 1 180 ? 1.989 6.059 13.586 1 98.94 180 ILE B O 1
ATOM 3578 N N . ASN B 1 181 ? 0.617 5.949 15.328 1 98.62 181 ASN B N 1
ATOM 3579 C CA . ASN B 1 181 ? -0.032 4.742 14.828 1 98.62 181 ASN B CA 1
ATOM 3580 C C . ASN B 1 181 ? -0.663 4.98 13.453 1 98.62 181 ASN B C 1
ATOM 3582 O O . ASN B 1 181 ? -0.467 4.188 12.531 1 98.62 181 ASN B O 1
ATOM 3586 N N . ILE B 1 182 ? -1.405 6.039 13.328 1 98.75 182 ILE B N 1
ATOM 3587 C CA . ILE B 1 182 ? -2.086 6.348 12.078 1 98.75 182 ILE B CA 1
ATOM 3588 C C . ILE B 1 182 ? -1.059 6.566 10.969 1 98.75 182 ILE B C 1
ATOM 3590 O O . ILE B 1 182 ? -1.181 6.004 9.883 1 98.75 182 ILE B O 1
ATOM 3594 N N . LEU B 1 183 ? -0.018 7.289 11.258 1 98.94 183 LEU B N 1
ATOM 3595 C CA . LEU B 1 183 ? 1.017 7.598 10.273 1 98.94 183 LEU B CA 1
ATOM 3596 C C . LEU B 1 183 ? 1.789 6.344 9.891 1 98.94 183 LEU B C 1
ATOM 3598 O O . LEU B 1 183 ? 2.449 6.312 8.844 1 98.94 183 LEU B O 1
ATOM 3602 N N . SER B 1 184 ? 1.755 5.328 10.727 1 98.56 184 SER B N 1
ATOM 3603 C CA . SER B 1 184 ? 2.492 4.094 10.492 1 98.56 184 SER B CA 1
ATOM 3604 C C . SER B 1 184 ? 1.681 3.121 9.641 1 98.56 184 SER B C 1
ATOM 3606 O O . SER B 1 184 ? 2.146 2.023 9.328 1 98.56 184 SER B O 1
ATOM 3608 N N . ARG B 1 185 ? 0.524 3.486 9.195 1 97.5 185 ARG B N 1
ATOM 3609 C CA . ARG B 1 185 ? -0.379 2.59 8.477 1 97.5 185 ARG B CA 1
ATOM 3610 C C . ARG B 1 185 ? -0.588 3.053 7.039 1 97.5 185 ARG B C 1
ATOM 3612 O O . ARG B 1 185 ? -1.588 2.703 6.41 1 97.5 185 ARG B O 1
ATOM 3619 N N . GLN B 1 186 ? 0.354 3.824 6.574 1 97.25 186 GLN B N 1
ATOM 3620 C CA . GLN B 1 186 ? 0.272 4.336 5.211 1 97.25 186 GLN B CA 1
ATOM 3621 C C . GLN B 1 186 ? 0.094 3.197 4.211 1 97.25 186 GLN B C 1
ATOM 3623 O O . GLN B 1 186 ? 0.775 2.174 4.297 1 97.25 186 GLN B O 1
ATOM 3628 N N . ARG B 1 187 ? -0.792 3.375 3.246 1 96.62 187 ARG B N 1
ATOM 3629 C CA . ARG B 1 187 ? -1.034 2.334 2.252 1 96.62 187 ARG B CA 1
ATOM 3630 C C . ARG B 1 187 ? -0.326 2.654 0.94 1 96.62 187 ARG B C 1
ATOM 3632 O O . ARG B 1 187 ? -0.237 1.804 0.053 1 96.62 187 ARG B O 1
ATOM 3639 N N . ILE B 1 188 ? 0.113 3.822 0.819 1 96.69 188 ILE B N 1
ATOM 3640 C CA . ILE B 1 188 ? 0.953 4.203 -0.311 1 96.69 188 ILE B CA 1
ATOM 3641 C C . ILE B 1 188 ? 2.426 4.098 0.082 1 96.69 188 ILE B C 1
ATOM 3643 O O . ILE B 1 188 ? 2.92 4.898 0.877 1 96.69 188 ILE B O 1
ATOM 3647 N N . GLN B 1 189 ? 3.123 3.154 -0.531 1 96.62 189 GLN B N 1
ATOM 3648 C CA . GLN B 1 189 ? 4.465 2.826 -0.059 1 96.62 189 GLN B CA 1
ATOM 3649 C C . GLN B 1 189 ? 5.461 2.803 -1.213 1 96.62 189 GLN B C 1
ATOM 3651 O O . GLN B 1 189 ? 6.496 2.135 -1.134 1 96.62 189 GLN B O 1
ATOM 3656 N N . ASP B 1 190 ? 5.23 3.525 -2.273 1 97.5 190 ASP B N 1
ATOM 3657 C CA . ASP B 1 190 ? 6.031 3.346 -3.48 1 97.5 190 ASP B CA 1
ATOM 3658 C C . ASP B 1 190 ? 7.043 4.477 -3.643 1 97.5 190 ASP B C 1
ATOM 3660 O O . ASP B 1 190 ? 7.453 4.797 -4.762 1 97.5 190 ASP B O 1
ATOM 3664 N N . SER B 1 191 ? 7.445 5.18 -2.525 1 98.44 191 SER B N 1
ATOM 3665 C CA . SER B 1 191 ? 8.477 6.215 -2.533 1 98.44 191 SER B CA 1
ATOM 3666 C C . SER B 1 191 ? 9.578 5.906 -1.525 1 98.44 191 SER B C 1
ATOM 3668 O O . SER B 1 191 ? 10.461 5.098 -1.799 1 98.44 191 SER B O 1
ATOM 3670 N N . LEU B 1 192 ? 9.445 6.34 -0.273 1 98.81 192 LEU B N 1
ATOM 3671 C CA . LEU B 1 192 ? 10.508 6.098 0.696 1 98.81 192 LEU B CA 1
ATOM 3672 C C . LEU B 1 192 ? 10.727 4.602 0.903 1 98.81 192 LEU B C 1
ATOM 3674 O O . LEU B 1 192 ? 11.859 4.16 1.117 1 98.81 192 LEU B O 1
ATOM 3678 N N . LYS B 1 193 ? 9.664 3.836 0.814 1 98.06 193 LYS B N 1
ATOM 3679 C CA . LYS B 1 193 ? 9.75 2.408 1.102 1 98.06 193 LYS B CA 1
ATOM 3680 C C . LYS B 1 193 ? 9.992 1.604 -0.173 1 98.06 193 LYS B C 1
ATOM 3682 O O . LYS B 1 193 ? 10.125 0.379 -0.125 1 98.06 193 LYS B O 1
ATOM 3687 N N . ARG B 1 194 ? 10.094 2.254 -1.279 1 97.94 194 ARG B N 1
ATOM 3688 C CA . ARG B 1 194 ? 10.023 1.653 -2.607 1 97.94 194 ARG B CA 1
ATOM 3689 C C . ARG B 1 194 ? 11.008 0.494 -2.732 1 97.94 194 ARG B C 1
ATOM 3691 O O . ARG B 1 194 ? 10.672 -0.556 -3.285 1 97.94 194 ARG B O 1
ATOM 3698 N N . TYR B 1 195 ? 12.195 0.628 -2.205 1 97.69 195 TYR B N 1
ATOM 3699 C CA . TYR B 1 195 ? 13.242 -0.356 -2.465 1 97.69 195 TYR B CA 1
ATOM 3700 C C . TYR B 1 195 ? 13.617 -1.099 -1.188 1 97.69 195 TYR B C 1
ATOM 3702 O O . TYR B 1 195 ? 14.695 -1.696 -1.106 1 97.69 195 TYR B O 1
ATOM 3710 N N . PHE B 1 196 ? 12.75 -1.01 -0.167 1 96.62 196 PHE B N 1
ATOM 3711 C CA . PHE B 1 196 ? 12.945 -1.798 1.044 1 96.62 196 PHE B CA 1
ATOM 3712 C C . PHE B 1 196 ? 12.383 -3.203 0.875 1 96.62 196 PHE B C 1
ATOM 3714 O O . PHE B 1 196 ? 11.172 -3.377 0.702 1 96.62 196 PHE B O 1
ATOM 3721 N N . LEU B 1 197 ? 13.219 -4.145 0.927 1 95.06 197 LEU B N 1
ATOM 3722 C CA . LEU B 1 197 ? 12.797 -5.539 0.869 1 95.06 197 LEU B CA 1
ATOM 3723 C C . LEU B 1 197 ? 12.172 -5.973 2.191 1 95.06 197 LEU B C 1
ATOM 3725 O O . LEU B 1 197 ? 11.172 -6.688 2.207 1 95.06 197 LEU B O 1
ATOM 3729 N N . ASN B 1 198 ? 12.773 -5.531 3.256 1 92 198 ASN B N 1
ATOM 3730 C CA . ASN B 1 198 ? 12.297 -5.883 4.59 1 92 198 ASN B CA 1
ATOM 3731 C C . ASN B 1 198 ? 11.141 -4.984 5.027 1 92 198 ASN B C 1
ATOM 3733 O O . ASN B 1 198 ? 10.891 -3.949 4.41 1 92 198 ASN B O 1
ATOM 3737 N N . ASP B 1 199 ? 10.461 -5.457 6.008 1 90.25 199 ASP B N 1
ATOM 3738 C CA . ASP B 1 199 ? 9.359 -4.676 6.574 1 90.25 199 ASP B CA 1
ATOM 3739 C C . ASP B 1 199 ? 9.883 -3.619 7.543 1 90.25 199 ASP B C 1
ATOM 3741 O O . ASP B 1 199 ? 9.977 -3.867 8.75 1 90.25 199 ASP B O 1
ATOM 3745 N N . VAL B 1 200 ? 10.148 -2.471 7.098 1 94.38 200 VAL B N 1
ATOM 3746 C CA . VAL B 1 200 ? 10.672 -1.355 7.883 1 94.38 200 VAL B CA 1
ATOM 3747 C C . VAL B 1 200 ? 9.516 -0.533 8.445 1 94.38 200 VAL B C 1
ATOM 3749 O O . VAL B 1 200 ? 8.656 -0.063 7.691 1 94.38 200 VAL B O 1
ATOM 3752 N N . LYS B 1 201 ? 9.469 -0.443 9.766 1 97.12 201 LYS B N 1
ATOM 3753 C CA . LYS B 1 201 ? 8.445 0.389 10.398 1 97.12 201 LYS B CA 1
ATOM 3754 C C . LYS B 1 201 ? 8.703 1.869 10.133 1 97.12 201 LYS B C 1
ATOM 3756 O O . LYS B 1 201 ? 9.797 2.373 10.398 1 97.12 201 LYS B O 1
ATOM 3761 N N . MET B 1 202 ? 7.719 2.537 9.641 1 98.5 202 MET B N 1
ATOM 3762 C CA . MET B 1 202 ? 7.848 3.949 9.281 1 98.5 202 MET B CA 1
ATOM 3763 C C . MET B 1 202 ? 6.535 4.688 9.523 1 98.5 202 MET B C 1
ATOM 3765 O O . MET B 1 202 ? 5.469 4.215 9.133 1 98.5 202 MET B O 1
ATOM 3769 N N . ALA B 1 203 ? 6.551 5.781 10.234 1 98.88 203 ALA B N 1
ATOM 3770 C CA . ALA B 1 203 ? 5.457 6.75 10.289 1 98.88 203 ALA B CA 1
ATOM 3771 C C . ALA B 1 203 ? 5.664 7.863 9.266 1 98.88 203 ALA B C 1
ATOM 3773 O O . ALA B 1 203 ? 6.562 8.695 9.414 1 98.88 203 ALA B O 1
ATOM 3774 N N . HIS B 1 204 ? 4.828 7.855 8.18 1 98.94 204 HIS B N 1
ATOM 3775 C CA . HIS B 1 204 ? 5.16 8.758 7.082 1 98.94 204 HIS B CA 1
ATOM 3776 C C . HIS B 1 204 ? 3.906 9.188 6.324 1 98.94 204 HIS B C 1
ATOM 3778 O O . HIS B 1 204 ? 2.812 8.688 6.594 1 98.94 204 HIS B O 1
ATOM 3784 N N . LYS B 1 205 ? 4.051 10.102 5.5 1 98.94 205 LYS B N 1
ATOM 3785 C CA . LYS B 1 205 ? 3.018 10.641 4.617 1 98.94 205 LYS B CA 1
ATOM 3786 C C . LYS B 1 205 ? 3.598 11.016 3.256 1 98.94 205 LYS B C 1
ATOM 3788 O O . LYS B 1 205 ? 4.652 11.656 3.18 1 98.94 205 LYS B O 1
ATOM 3793 N N . THR B 1 206 ? 2.924 10.609 2.24 1 98.81 206 THR B N 1
ATOM 3794 C CA . THR B 1 206 ? 3.295 10.977 0.879 1 98.81 206 THR B CA 1
ATOM 3795 C C . THR B 1 206 ? 2.471 12.164 0.397 1 98.81 206 THR B C 1
ATOM 3797 O O . THR B 1 206 ? 1.446 12.5 0.995 1 98.81 206 THR B O 1
ATOM 3800 N N . GLY B 1 207 ? 2.918 12.867 -0.563 1 98.75 207 GLY B N 1
ATOM 3801 C CA . GLY B 1 207 ? 2.217 13.898 -1.319 1 98.75 207 GLY B CA 1
ATOM 3802 C C . GLY B 1 207 ? 2.504 13.844 -2.809 1 98.75 207 GLY B C 1
ATOM 3803 O O . GLY B 1 207 ? 3.662 13.75 -3.219 1 98.75 207 GLY B O 1
ATOM 3804 N N . SER B 1 208 ? 1.471 13.875 -3.57 1 98.06 208 SER B N 1
ATOM 3805 C CA . SER B 1 208 ? 1.642 13.742 -5.012 1 98.06 208 SER B CA 1
ATOM 3806 C C . SER B 1 208 ? 0.719 14.688 -5.77 1 98.06 208 SER B C 1
ATOM 3808 O O . SER B 1 208 ? -0.457 14.828 -5.426 1 98.06 208 SER B O 1
ATOM 3810 N N . LEU B 1 209 ? 1.183 15.383 -6.695 1 96.5 209 LEU B N 1
ATOM 3811 C CA . LEU B 1 209 ? 0.507 16.125 -7.754 1 96.5 209 LEU B CA 1
ATOM 3812 C C . LEU B 1 209 ? 1.172 15.875 -9.102 1 96.5 209 LEU B C 1
ATOM 3814 O O . LEU B 1 209 ? 2.043 15.008 -9.219 1 96.5 209 LEU B O 1
ATOM 3818 N N . ASP B 1 210 ? 0.746 16.562 -10.125 1 95.12 210 ASP B N 1
ATOM 3819 C CA . ASP B 1 210 ? 1.235 16.328 -11.484 1 95.12 210 ASP B CA 1
ATOM 3820 C C . ASP B 1 210 ? 2.742 16.562 -11.57 1 95.12 210 ASP B C 1
ATOM 3822 O O . ASP B 1 210 ? 3.439 15.867 -12.32 1 95.12 210 ASP B O 1
ATOM 3826 N N . THR B 1 211 ? 3.258 17.5 -10.781 1 96.94 211 THR B N 1
ATOM 3827 C CA . THR B 1 211 ? 4.668 17.844 -10.898 1 96.94 211 THR B CA 1
ATOM 3828 C C . THR B 1 211 ? 5.352 17.812 -9.531 1 96.94 211 THR B C 1
ATOM 3830 O O . THR B 1 211 ? 6.418 18.406 -9.352 1 96.94 211 THR B O 1
ATOM 3833 N N . VAL B 1 212 ? 4.68 17.234 -8.602 1 98 212 VAL B N 1
ATOM 3834 C CA . VAL B 1 212 ? 5.168 17.203 -7.223 1 98 212 VAL B CA 1
ATOM 3835 C C . VAL B 1 212 ? 5.094 15.781 -6.684 1 98 212 VAL B C 1
ATOM 3837 O O . VAL B 1 212 ? 4.098 15.086 -6.887 1 98 212 VAL B O 1
ATOM 3840 N N . GLU B 1 213 ? 6.164 15.258 -6.113 1 98.88 213 GLU B N 1
ATOM 3841 C CA . GLU B 1 213 ? 6.211 14.008 -5.363 1 98.88 213 GLU B CA 1
ATOM 3842 C C . GLU B 1 213 ? 7.008 14.164 -4.07 1 98.88 213 GLU B C 1
ATOM 3844 O O . GLU B 1 213 ? 8.188 14.531 -4.105 1 98.88 213 GLU B O 1
ATOM 3849 N N . HIS B 1 214 ? 6.348 13.938 -2.971 1 98.94 214 HIS B N 1
ATOM 3850 C CA . HIS B 1 214 ? 6.984 14.062 -1.665 1 98.94 214 HIS B CA 1
ATOM 3851 C C . HIS B 1 214 ? 6.789 12.797 -0.833 1 98.94 214 HIS B C 1
ATOM 3853 O O . HIS B 1 214 ? 5.828 12.055 -1.046 1 98.94 214 HIS B O 1
ATOM 3859 N N . ASP B 1 215 ? 7.684 12.539 0.046 1 98.94 215 ASP B N 1
ATOM 3860 C CA . ASP B 1 215 ? 7.516 11.578 1.135 1 98.94 215 ASP B CA 1
ATOM 3861 C C . ASP B 1 215 ? 8.391 11.953 2.33 1 98.94 215 ASP B C 1
ATOM 3863 O O . ASP B 1 215 ? 9.57 12.281 2.168 1 98.94 215 ASP B O 1
ATOM 3867 N N . VAL B 1 216 ? 7.812 11.969 3.482 1 99 216 VAL B N 1
ATOM 3868 C CA . VAL B 1 216 ? 8.547 12.297 4.699 1 99 216 VAL B CA 1
ATOM 3869 C C . VAL B 1 216 ? 8.047 11.43 5.855 1 99 216 VAL B C 1
ATOM 3871 O O . VAL B 1 216 ? 6.852 11.156 5.961 1 99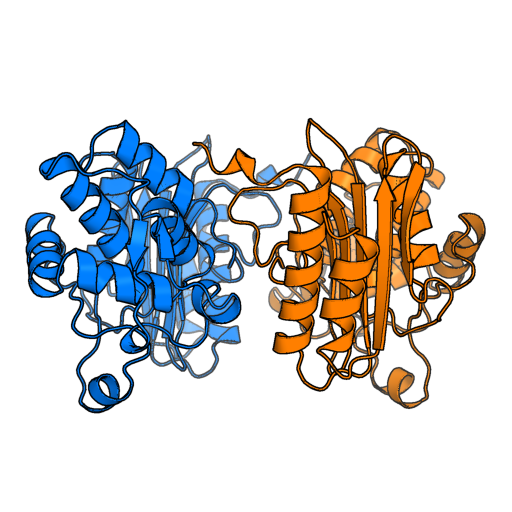 216 VAL B O 1
ATOM 3874 N N . GLY B 1 217 ? 8.984 10.992 6.676 1 98.81 217 GLY B N 1
ATOM 3875 C CA . GLY B 1 217 ? 8.555 10.203 7.816 1 98.81 217 GLY B CA 1
ATOM 3876 C C . GLY B 1 217 ? 9.695 9.836 8.742 1 98.81 217 GLY B C 1
ATOM 3877 O O . GLY B 1 217 ? 10.828 10.289 8.562 1 98.81 217 GLY B O 1
ATOM 3878 N N . ILE B 1 218 ? 9.375 9.172 9.781 1 98.94 218 ILE B N 1
ATOM 3879 C CA . ILE B 1 218 ? 10.281 8.617 10.781 1 98.94 218 ILE B CA 1
ATOM 3880 C C . ILE B 1 218 ? 10.484 7.129 10.531 1 98.94 218 ILE B C 1
ATOM 3882 O O . ILE B 1 218 ? 9.516 6.371 10.438 1 98.94 218 ILE B O 1
ATOM 3886 N N . VAL B 1 219 ? 11.695 6.719 10.375 1 98.69 219 VAL B N 1
ATOM 3887 C CA . VAL B 1 219 ? 12.047 5.305 10.32 1 98.69 219 VAL B CA 1
ATOM 3888 C C . VAL B 1 219 ? 12.414 4.809 11.719 1 98.69 219 VAL B C 1
ATOM 3890 O O . VAL B 1 219 ? 13.312 5.363 12.367 1 98.69 219 VAL B O 1
ATOM 3893 N N . PHE B 1 220 ? 11.727 3.826 12.18 1 98.31 220 PHE B N 1
ATOM 3894 C CA . PHE B 1 220 ? 12 3.209 13.477 1 98.31 220 PHE B CA 1
ATOM 3895 C C . PHE B 1 220 ? 12.852 1.958 13.305 1 98.31 220 PHE B C 1
ATOM 3897 O O . PHE B 1 220 ? 12.477 1.035 12.578 1 98.31 220 PHE B O 1
ATOM 3904 N N . HIS B 1 221 ? 13.938 1.931 13.883 1 96.69 221 HIS B N 1
ATOM 3905 C CA . HIS B 1 221 ? 14.844 0.788 13.867 1 96.69 221 HIS B CA 1
ATOM 3906 C C . HIS B 1 221 ? 15.562 0.636 15.203 1 96.69 221 HIS B C 1
ATOM 3908 O O . HIS B 1 221 ? 15.875 1.631 15.859 1 96.69 221 HIS B O 1
ATOM 3914 N N . PRO B 1 222 ? 15.812 -0.647 15.602 1 94.56 222 PRO B N 1
ATOM 3915 C CA . PRO B 1 222 ? 16.484 -0.866 16.891 1 94.56 222 PRO B CA 1
ATOM 3916 C C . PRO B 1 222 ? 17.844 -0.183 16.969 1 94.56 222 PRO B C 1
ATOM 3918 O O . PRO B 1 222 ? 18.25 0.272 18.047 1 94.56 222 PRO B O 1
ATOM 3921 N N . SER B 1 223 ? 18.531 -0.13 15.906 1 94.19 223 SER B N 1
ATOM 3922 C CA . SER B 1 223 ? 19.875 0.437 15.93 1 94.19 223 SER B CA 1
ATOM 3923 C C . SER B 1 223 ? 19.828 1.961 15.906 1 94.19 223 SER B C 1
ATOM 3925 O O . SER B 1 223 ? 20.719 2.621 16.438 1 94.19 223 SER B O 1
ATOM 3927 N N . LYS B 1 224 ? 18.828 2.514 15.211 1 95.88 224 LYS B N 1
ATOM 3928 C CA . LYS B 1 224 ? 18.781 3.965 15.055 1 95.88 224 LYS B CA 1
ATOM 3929 C C . LYS B 1 224 ? 17.422 4.414 14.516 1 95.88 224 LYS B C 1
ATOM 3931 O O . LYS B 1 224 ? 16.984 3.938 13.469 1 95.88 224 LYS B O 1
ATOM 3936 N N . ASN B 1 225 ? 16.844 5.293 15.219 1 98.5 225 ASN B N 1
ATOM 3937 C CA . ASN B 1 225 ? 15.68 5.992 14.68 1 98.5 225 ASN B CA 1
ATOM 3938 C C . ASN B 1 225 ? 16.094 7.246 13.914 1 98.5 225 ASN B C 1
ATOM 3940 O O . ASN B 1 225 ? 16.938 8.016 14.375 1 98.5 225 ASN B O 1
ATOM 3944 N N . TYR B 1 226 ? 15.5 7.465 12.695 1 98.75 226 TYR B N 1
ATOM 3945 C CA . TYR B 1 226 ? 15.875 8.656 11.945 1 98.75 226 TYR B CA 1
ATOM 3946 C C . TYR B 1 226 ? 14.695 9.195 11.156 1 98.75 226 TYR B C 1
ATOM 3948 O O . TYR B 1 226 ? 13.719 8.484 10.914 1 98.75 226 TYR B O 1
ATOM 3956 N N . LEU B 1 227 ? 14.734 10.438 10.891 1 98.88 227 LEU B N 1
ATOM 3957 C CA . LEU B 1 227 ? 13.797 11.133 10.008 1 98.88 227 LEU B CA 1
ATOM 3958 C C . LEU B 1 227 ? 14.383 11.297 8.609 1 98.88 227 LEU B C 1
ATOM 3960 O O . LEU B 1 227 ? 15.562 11.625 8.461 1 98.88 227 LEU B O 1
ATOM 3964 N N . ILE B 1 228 ? 13.562 11.086 7.613 1 98.94 228 ILE B N 1
ATOM 3965 C CA . ILE B 1 228 ? 13.945 11.367 6.23 1 98.94 228 ILE B CA 1
ATOM 3966 C C . ILE B 1 228 ? 12.781 12.031 5.5 1 98.94 228 ILE B C 1
ATOM 3968 O O . ILE B 1 228 ? 11.633 11.609 5.637 1 98.94 228 ILE B O 1
ATOM 3972 N N . GLY B 1 229 ? 13.047 13.109 4.887 1 98.94 229 GLY B N 1
ATOM 3973 C CA . GLY B 1 229 ? 12.141 13.773 3.963 1 98.94 229 GLY B CA 1
ATOM 3974 C C . GLY B 1 229 ? 12.766 14.055 2.611 1 98.94 229 GLY B C 1
ATOM 3975 O O . GLY B 1 229 ? 13.891 14.562 2.537 1 98.94 229 GLY B O 1
ATOM 3976 N N . VAL B 1 230 ? 12.141 13.672 1.581 1 99 230 VAL B N 1
ATOM 3977 C CA . VAL B 1 230 ? 12.531 13.977 0.208 1 99 230 VAL B CA 1
ATOM 3978 C C . VAL B 1 230 ? 11.359 14.633 -0.522 1 99 230 VAL B C 1
ATOM 3980 O O . VAL B 1 230 ? 10.266 14.078 -0.586 1 99 230 VAL B O 1
ATOM 3983 N N . PHE B 1 231 ? 11.594 15.781 -1.016 1 98.94 231 PHE B N 1
ATOM 3984 C CA . PHE B 1 231 ? 10.586 16.625 -1.634 1 98.94 231 PHE B CA 1
ATOM 3985 C C . PHE B 1 231 ? 10.992 17.016 -3.053 1 98.94 231 PHE B C 1
ATOM 3987 O O . PHE B 1 231 ? 11.992 17.703 -3.252 1 98.94 231 PHE B O 1
ATOM 3994 N N . VAL B 1 232 ? 10.219 16.562 -4 1 98.94 232 VAL B N 1
ATOM 3995 C CA . VAL B 1 232 ? 10.562 16.766 -5.402 1 98.94 232 VAL B CA 1
ATOM 3996 C C . VAL B 1 232 ? 9.508 17.656 -6.07 1 98.94 232 VAL B C 1
ATOM 3998 O O . VAL B 1 232 ? 8.312 17.359 -6 1 98.94 232 VAL B O 1
ATOM 4001 N N . THR B 1 233 ? 9.922 18.734 -6.66 1 98.44 233 THR B N 1
ATOM 4002 C CA . THR B 1 233 ? 9.055 19.609 -7.434 1 98.44 233 THR B CA 1
ATOM 4003 C C . THR B 1 233 ? 9.586 19.781 -8.852 1 98.44 233 THR B C 1
ATOM 4005 O O . THR B 1 233 ? 10.711 19.375 -9.156 1 98.44 233 THR B O 1
ATOM 4008 N N . ASN B 1 234 ? 8.703 20.25 -9.734 1 97.44 234 ASN B N 1
ATOM 4009 C CA . ASN B 1 234 ? 9.047 20.531 -11.117 1 97.44 234 ASN B CA 1
ATOM 4010 C C . ASN B 1 234 ? 9.633 19.312 -11.812 1 97.44 234 ASN B C 1
ATOM 4012 O O . ASN B 1 234 ? 10.648 19.406 -12.508 1 97.44 234 ASN B O 1
ATOM 4016 N N . HIS B 1 235 ? 9.07 18.188 -11.445 1 97.31 235 HIS B N 1
ATOM 4017 C CA . HIS B 1 235 ? 9.5 16.984 -12.141 1 97.31 235 HIS B CA 1
ATOM 4018 C C . HIS B 1 235 ? 8.68 16.75 -13.406 1 97.31 235 HIS B C 1
ATOM 4020 O O . HIS B 1 235 ? 7.609 17.344 -13.57 1 97.31 235 HIS B O 1
ATOM 4026 N N . SER B 1 236 ? 9.18 15.891 -14.297 1 96.5 236 SER B N 1
ATOM 4027 C CA . SER B 1 236 ? 8.5 15.625 -15.562 1 96.5 236 SER B CA 1
ATOM 4028 C C . SER B 1 236 ? 7.879 14.234 -15.57 1 96.5 236 SER B C 1
ATOM 4030 O O . SER B 1 236 ? 7.27 13.836 -16.562 1 96.5 236 SER B O 1
ATOM 4032 N N . SER B 1 237 ? 8.062 13.508 -14.469 1 97.62 237 SER B N 1
ATOM 4033 C CA . SER B 1 237 ? 7.543 12.148 -14.375 1 97.62 237 SER B CA 1
ATOM 4034 C C . SER B 1 237 ? 7.344 11.734 -12.914 1 97.62 237 SER B C 1
ATOM 4036 O O . SER B 1 237 ? 8.312 11.641 -12.156 1 97.62 237 SER B O 1
ATOM 4038 N N . ASN B 1 238 ? 6.113 11.469 -12.555 1 98.25 238 ASN B N 1
ATOM 4039 C CA . ASN B 1 238 ? 5.832 11 -11.195 1 98.25 238 ASN B CA 1
ATOM 4040 C C . ASN B 1 238 ? 6.617 9.734 -10.867 1 98.25 238 ASN B C 1
ATOM 4042 O O . ASN B 1 238 ? 7.188 9.625 -9.781 1 98.25 238 ASN B O 1
ATOM 4046 N N . GLU B 1 239 ? 6.633 8.828 -11.789 1 97.62 239 GLU B N 1
ATOM 4047 C CA . GLU B 1 239 ? 7.305 7.555 -11.547 1 97.62 239 GLU B CA 1
ATOM 4048 C C . GLU B 1 239 ? 8.797 7.75 -11.32 1 97.62 239 GLU B C 1
ATOM 4050 O O . GLU B 1 239 ? 9.375 7.152 -10.414 1 97.62 239 GLU B O 1
ATOM 4055 N N . ARG B 1 240 ? 9.453 8.594 -12.156 1 97.62 240 ARG B N 1
ATOM 4056 C CA . ARG B 1 240 ? 10.883 8.859 -11.992 1 97.62 240 ARG B CA 1
ATOM 4057 C C . ARG B 1 240 ? 11.164 9.562 -10.664 1 97.62 240 ARG B C 1
ATOM 4059 O O . ARG B 1 240 ? 12.18 9.297 -10.023 1 97.62 240 ARG B O 1
ATOM 4066 N N . ALA B 1 241 ? 10.289 10.453 -10.312 1 98.75 241 ALA B N 1
ATOM 4067 C CA . ALA B 1 241 ? 10.445 11.148 -9.039 1 98.75 241 ALA B CA 1
ATOM 4068 C C . ALA B 1 241 ? 10.344 10.172 -7.871 1 98.75 241 ALA B C 1
ATOM 4070 O O . ALA B 1 241 ? 11.141 10.227 -6.934 1 98.75 241 ALA B O 1
ATOM 4071 N N . LYS B 1 242 ? 9.352 9.266 -7.918 1 98.75 242 LYS B N 1
ATOM 4072 C CA . LYS B 1 242 ? 9.203 8.258 -6.875 1 98.75 242 LYS B CA 1
ATOM 4073 C C . LYS B 1 242 ? 10.438 7.367 -6.793 1 98.75 242 LYS B C 1
ATOM 4075 O O . LYS B 1 242 ? 10.883 7.016 -5.699 1 98.75 242 LYS B O 1
ATOM 4080 N N . GLN B 1 243 ? 10.961 7.008 -7.918 1 98.44 243 GLN B N 1
ATOM 4081 C CA . GLN B 1 243 ? 12.18 6.207 -7.953 1 98.44 243 GLN B CA 1
ATOM 4082 C C . GLN B 1 243 ? 13.344 6.945 -7.297 1 98.44 243 GLN B C 1
ATOM 4084 O O . GLN B 1 243 ? 14.125 6.348 -6.547 1 98.44 243 GLN B O 1
ATOM 4089 N N . LEU B 1 244 ? 13.469 8.227 -7.602 1 98.69 244 LEU B N 1
ATOM 4090 C CA . LEU B 1 244 ? 14.523 9.023 -6.992 1 98.69 244 LEU B CA 1
ATOM 4091 C C . LEU B 1 244 ? 14.375 9.055 -5.473 1 98.69 244 LEU B C 1
ATOM 4093 O O . LEU B 1 244 ? 15.352 8.867 -4.742 1 98.69 244 LEU B O 1
ATOM 4097 N N . ILE B 1 245 ? 13.172 9.258 -5.008 1 98.94 245 ILE B N 1
ATOM 4098 C CA . ILE B 1 245 ? 12.906 9.258 -3.572 1 98.94 245 ILE B CA 1
ATOM 4099 C C . ILE B 1 245 ? 13.312 7.914 -2.971 1 98.94 245 ILE B C 1
ATOM 4101 O O . ILE B 1 245 ? 13.977 7.867 -1.935 1 98.94 245 ILE B O 1
ATOM 4105 N N . GLY B 1 246 ? 12.914 6.871 -3.639 1 98.75 246 GLY B N 1
ATOM 4106 C CA . GLY B 1 246 ? 13.266 5.535 -3.18 1 98.75 246 GLY B CA 1
ATOM 4107 C C . GLY B 1 246 ? 14.766 5.301 -3.117 1 98.75 246 GLY B C 1
ATOM 4108 O O . GLY B 1 246 ? 15.266 4.703 -2.162 1 98.75 246 GLY B O 1
ATOM 4109 N N . ARG B 1 247 ? 15.5 5.746 -4.113 1 98.25 247 ARG B N 1
ATOM 4110 C CA . ARG B 1 247 ? 16.953 5.555 -4.152 1 98.25 247 ARG B CA 1
ATOM 4111 C C . ARG B 1 247 ? 17.641 6.344 -3.043 1 98.25 247 ARG B C 1
ATOM 4113 O O . ARG B 1 247 ? 18.578 5.852 -2.418 1 98.25 247 ARG B O 1
ATOM 4120 N N . ILE B 1 248 ? 17.188 7.52 -2.832 1 98.75 248 ILE B N 1
ATOM 4121 C CA . ILE B 1 248 ? 17.734 8.32 -1.746 1 98.75 248 ILE B CA 1
ATOM 4122 C C . ILE B 1 248 ? 17.469 7.637 -0.409 1 98.75 248 ILE B C 1
ATOM 4124 O O . ILE B 1 248 ? 18.359 7.512 0.427 1 98.75 248 ILE B O 1
ATOM 4128 N N . SER B 1 249 ? 16.234 7.184 -0.273 1 98.69 249 SER B N 1
ATOM 4129 C CA . SER B 1 249 ? 15.852 6.492 0.953 1 98.69 249 SER B CA 1
ATOM 4130 C C . SER B 1 249 ? 16.703 5.25 1.181 1 98.69 249 SER B C 1
ATOM 4132 O O . SER B 1 249 ? 17.188 5.016 2.293 1 98.69 249 SER B O 1
ATOM 4134 N N . GLN B 1 250 ? 16.859 4.473 0.182 1 97.19 250 GLN B N 1
ATOM 4135 C CA . GLN B 1 250 ? 17.672 3.264 0.276 1 97.19 250 GLN B CA 1
ATOM 4136 C C . GLN B 1 250 ? 19.109 3.602 0.657 1 97.19 250 GLN B C 1
ATOM 4138 O O . GLN B 1 250 ? 19.719 2.908 1.474 1 97.19 250 GLN B O 1
ATOM 4143 N N . THR B 1 251 ? 19.688 4.629 0.035 1 97.31 251 THR B N 1
ATOM 4144 C CA . THR B 1 251 ? 21.047 5.078 0.315 1 97.31 251 THR B CA 1
ATOM 4145 C C . THR B 1 251 ? 21.203 5.48 1.779 1 97.31 251 THR B C 1
ATOM 4147 O O . THR B 1 251 ? 22.172 5.105 2.438 1 97.31 251 THR B O 1
ATOM 4150 N N . VAL B 1 252 ? 20.234 6.207 2.287 1 98 252 VAL B N 1
ATOM 4151 C CA . VAL B 1 252 ? 20.266 6.652 3.676 1 98 252 VAL B CA 1
ATOM 4152 C C . VAL B 1 252 ? 20.156 5.449 4.609 1 98 252 VAL B C 1
ATOM 4154 O O . VAL B 1 252 ? 20.922 5.34 5.578 1 98 252 VAL B O 1
ATOM 4157 N N . TYR B 1 253 ? 19.281 4.566 4.293 1 97.25 253 TYR B N 1
ATOM 4158 C CA . TYR B 1 253 ? 19.078 3.371 5.105 1 97.25 253 TYR B CA 1
ATOM 4159 C C . TYR B 1 253 ? 20.359 2.543 5.18 1 97.25 253 TYR B C 1
ATOM 4161 O O . TYR B 1 253 ? 20.75 2.107 6.262 1 97.25 253 TYR B O 1
ATOM 4169 N N . GLN B 1 254 ? 20.969 2.311 4.047 1 95.12 254 GLN B N 1
ATOM 4170 C CA . GLN B 1 254 ? 22.188 1.528 3.994 1 95.12 254 GLN B CA 1
ATOM 4171 C C . GLN B 1 254 ? 23.297 2.193 4.805 1 95.12 254 GLN B C 1
ATOM 4173 O O . GLN B 1 254 ? 24.094 1.514 5.465 1 95.12 254 GLN B O 1
ATOM 4178 N N . HIS B 1 255 ? 23.328 3.457 4.746 1 95.06 255 HIS B N 1
ATOM 4179 C CA . HIS B 1 255 ? 24.359 4.199 5.461 1 95.06 255 HIS B CA 1
ATOM 4180 C C . HIS B 1 255 ? 24.156 4.129 6.969 1 95.06 255 HIS B C 1
ATOM 4182 O O . HIS B 1 255 ? 25.109 3.967 7.73 1 95.06 255 HIS B O 1
ATOM 4188 N N . LEU B 1 256 ? 22.953 4.23 7.414 1 95.25 256 LEU B N 1
ATOM 4189 C CA . LEU B 1 256 ? 22.688 4.387 8.836 1 95.25 256 LEU B CA 1
ATOM 4190 C C . LEU B 1 256 ? 22.5 3.031 9.508 1 95.25 256 LEU B C 1
ATOM 4192 O O . LEU B 1 256 ? 22.859 2.861 10.68 1 95.25 256 LEU B O 1
ATOM 4196 N N . ILE B 1 257 ? 21.891 2.051 8.891 1 92.06 257 ILE B N 1
ATOM 4197 C CA . ILE B 1 257 ? 21.516 0.776 9.492 1 92.06 257 ILE B CA 1
ATOM 4198 C C . ILE B 1 257 ? 22.422 -0.334 8.953 1 92.06 257 ILE B C 1
ATOM 4200 O O . ILE B 1 257 ? 22.75 -1.28 9.672 1 92.06 257 ILE B O 1
ATOM 4204 N N . GLY B 1 258 ? 23 -0.216 7.852 1 82.75 258 GLY B N 1
ATOM 4205 C CA . GLY B 1 258 ? 23.781 -1.271 7.219 1 82.75 258 GLY B CA 1
ATOM 4206 C C . GLY B 1 258 ? 22.938 -2.197 6.363 1 82.75 258 GLY B C 1
ATOM 4207 O O . GLY B 1 258 ? 21.719 -2.057 6.301 1 82.75 258 GLY B O 1
ATOM 4208 N N . ASN B 1 259 ? 23.578 -2.873 5.41 1 65.06 259 ASN B N 1
ATOM 4209 C CA . ASN B 1 259 ? 22.953 -3.779 4.465 1 65.06 259 ASN B CA 1
ATOM 4210 C C . ASN B 1 259 ? 22.469 -5.059 5.145 1 65.06 259 ASN B C 1
ATOM 4212 O O . ASN B 1 259 ? 21.812 -5.891 4.523 1 65.06 259 ASN B O 1
ATOM 4216 N N . LYS B 1 260 ? 22.844 -5.316 6.379 1 50.53 260 LYS B N 1
ATOM 4217 C CA . LYS B 1 260 ? 22.844 -6.688 6.871 1 50.53 260 LYS B CA 1
ATOM 4218 C C . LYS B 1 260 ? 21.438 -7.262 6.902 1 50.53 260 LYS B C 1
ATOM 4220 O O . LYS B 1 260 ? 21.234 -8.398 7.324 1 50.53 260 LYS B O 1
ATOM 4225 N N . GLU B 1 261 ? 20.422 -6.586 7.023 1 46.25 261 GLU B N 1
ATOM 4226 C CA . GLU B 1 261 ? 19.234 -7.258 7.527 1 46.25 261 GLU B CA 1
ATOM 4227 C C . GLU B 1 261 ? 18.609 -8.156 6.457 1 46.25 261 GLU B C 1
ATOM 4229 O O . GLU B 1 261 ? 17.438 -8.531 6.559 1 46.25 261 GLU B O 1
ATOM 4234 N N . GLY B 1 262 ? 19.172 -8.289 5.422 1 37.5 262 GLY B N 1
ATOM 4235 C CA . GLY B 1 262 ? 18.422 -9.289 4.68 1 37.5 262 GLY B CA 1
ATOM 4236 C C . GLY B 1 262 ? 18.125 -10.531 5.488 1 37.5 262 GLY B C 1
ATOM 4237 O O . GLY B 1 262 ? 17.719 -11.555 4.938 1 37.5 262 GLY B O 1
ATOM 4238 N N . VAL B 1 263 ? 19.031 -10.906 6.492 1 31.48 263 VAL B N 1
ATOM 4239 C CA . VAL B 1 263 ? 19.016 -12.289 6.965 1 31.48 263 VAL B CA 1
ATOM 4240 C C . VAL B 1 263 ? 17.703 -12.586 7.66 1 31.48 263 VAL B C 1
ATOM 4242 O O . VAL B 1 263 ? 17.312 -11.891 8.602 1 31.48 263 VAL B O 1
ATOM 4245 N N . LEU B 1 264 ? 16.781 -13.391 6.961 1 28.39 264 LEU B N 1
ATOM 4246 C CA . LEU B 1 264 ? 15.828 -14.25 7.645 1 28.39 264 LEU B CA 1
ATOM 4247 C C . LEU B 1 264 ? 16.438 -14.836 8.914 1 28.39 264 LEU B C 1
ATOM 4249 O O . LEU B 1 264 ? 17.594 -15.266 8.914 1 28.39 264 LEU B O 1
#

Foldseek 3Di:
DDQLAVVLVVLVVVAPWDKWKWKAFLVVRDTRDTDQQVDKDFCFLVLLLLLLLLLQLVCVVVVHDQFDKFAQDPVLQDPQAPCNVVVHGIGGNNVLSLRCFQSVHQSSQSRSCVVQPQVNSQVVLVVLPQVRFGAFDGPPPVVCVVVVGHTIGGNNSSVSSQSCLVVVPRHPPVSSVVSQVSQQNHPDQCALNVPPPDDWGWRKGWGDDQFKTKIWTWTDDPQTIMIMIMIIGRHNDPNVSRVSRNVSNVSVCCVRPNPPPPDD/DDQLAVVLVVLVVVAPWDKWKWKAFLVVRDTRDTDQQVDKDFCFLVLLLLLLLLLQLVCVVVVHDQFDKFAQDPVLQDPQAPCNVVVHGIGGNNVLSLRCFQSVHQSSQSRSCVVQPQVNSQVVLVVLPQVRFGAFDGPPPVVCVVVVGHTIGGNNSSVSSQSCLVVVPRHPPVSSVVSQVSQQNHPDQCALNVPPPDDWGWRKGWGDDQFKTKIWTWTDDPQTIMIMIMIIGRHNDPNVSRVSRNVSNVSVCCVRPNPPPVPD

Solvent-accessible surface area (backbone atoms only — not comparable to full-atom values): 28165 Å² total; per-residue (Å²): 126,84,49,71,61,58,56,48,52,51,59,53,65,75,46,89,48,50,69,28,34,41,30,31,35,63,81,80,67,44,76,75,42,74,35,62,35,82,50,74,43,77,28,55,49,43,56,50,55,63,48,51,53,47,53,53,43,53,28,63,77,63,72,50,63,60,73,42,75,41,75,48,52,75,89,36,53,42,76,73,17,66,54,46,76,67,66,54,53,59,45,31,46,48,57,31,54,43,41,26,56,22,68,52,14,32,19,36,43,31,46,51,40,65,73,67,30,55,68,54,46,36,53,48,34,42,71,75,62,22,79,64,38,42,63,65,59,59,67,89,44,56,70,45,42,75,72,70,43,56,38,31,23,27,55,46,39,51,52,52,50,54,47,36,55,74,68,42,72,80,43,56,70,70,56,28,51,49,52,48,51,42,28,46,52,47,51,77,51,68,25,62,48,49,70,53,87,65,92,73,52,43,34,39,45,55,16,65,52,85,38,33,44,35,33,38,32,38,39,59,44,96,90,55,38,30,35,43,34,37,40,37,33,68,38,95,40,61,67,60,48,26,50,50,37,10,51,47,37,46,53,52,44,40,71,75,73,44,76,71,75,73,72,127,126,85,48,70,62,57,56,48,51,51,58,55,65,74,46,88,47,48,69,27,36,39,29,30,35,63,81,79,67,44,75,73,43,75,36,63,34,81,51,74,44,78,27,56,50,43,58,50,56,61,48,51,54,47,53,54,44,53,28,63,76,63,73,50,62,58,72,42,74,41,74,48,53,74,89,36,52,43,76,73,16,67,54,44,75,67,65,54,54,60,44,30,46,49,57,32,54,42,41,26,54,21,67,51,14,32,19,36,42,30,45,53,40,64,73,66,30,53,67,54,46,35,52,49,33,43,73,76,63,22,78,62,38,41,66,66,60,58,67,90,43,57,70,46,40,74,73,69,44,55,37,30,22,24,55,46,39,50,52,53,50,53,48,37,54,74,68,42,72,81,44,57,70,69,57,28,51,48,53,48,51,42,28,47,52,47,52,77,51,67,25,60,47,49,71,53,86,64,91,72,51,42,34,40,46,55,17,67,53,86,38,34,44,35,34,37,32,38,40,60,45,96,91,54,38,30,36,43,32,37,39,36,33,69,38,93,40,62,67,61,48,26,48,51,38,10,52,46,37,44,53,52,45,40,71,74,74,45,77,70,72,73,70,126

Secondary structure (DSSP, 8-state):
---HHHHHHHHHHTS-SEEEEEEEETTT--EEEEESTT--EE-GGGGHHHHHHHHHHHHHHTT--TT-EEE--GGG--SS-HHHHTT-SEEEHHHHHHHHHHS--HHHHHHHHHHH-HHHHHHHHHHTT-TT-B--S-TT-HHHHHTT---EE-HHHHHHHHHHHHHT-SS-HHHHHHHHHHHTT-S--SSTTTT--S--EEEEEEEE-SSEEEEEEEEE-SS--EEEEEEEES-S-HHHHHHHHHHHHHHHHHHHT-SGGG--/---HHHHHHHHHHTS-SEEEEEEEETTT--EEEEESTT--EE-GGGGHHHHHHHHHHHHHHTT--TT-EEE--GGG--SS-HHHHTT-SEEEHHHHHHHHHHS--HHHHHHHHHHH-HHHHHHHHHHTT-TT-B--S-TT-HHHHHTT---EE-HHHHHHHHHHHHHT-SS-HHHHHHHHHHHTT-S--SSTTTT--S--EEEEEEEE-SSEEEEEEEEE-SS--EEEEEEEES-S-HHHHHHHHHHHHHHHHHHHT-SGGG--

pLDDT: mean 96.0, std 9.44, range [28.39, 99.0]

Sequence (528 aa):
MEYLQDRISRLIDEESFDVKVVVKDMDTDNILFEKGIYDVFSSASLIKVPILIAVLDYIEQRDGLLYQELTITKGNCVDFSVITEQGQTKSTLYELLVWMIITSDNTATNVLIDFVGMDNLNRYFKKIGLTETSVNRKMMDFIRMEKGIDNVTTAKDMATLFTHIYRKTLLSETYSDLAINILSRQRIQDSLKRYFLNDVKMAHKTGSLDTVEHDVGIVFHPSKNYLIGVFVTNHSSNERAKQLIGRISQTVYQHLIGNKEGVLMEYLQDRISRLIDEESFDVKVVVKDMDTDNILFEKGIYDVFSSASLIKVPILIAVLDYIEQRDGLLYQELTITKGNCVDFSVITEQGQTKSTLYELLVWMIITSDNTATNVLIDFVGMDNLNRYFKKIGLTETSVNRKMMDFIRMEKGIDNVTTAKDMATLFTHIYRKTLLSETYSDLAINILSRQRIQDSLKRYFLNDVKMAHKTGSLDTVEHDVGIVFHPSKNYLIGVFVTNHSSNERAKQLIGRISQTVYQHLIGNKEGVL

InterPro domains:
  IPR000871 Beta-lactamase, class-A [PTHR35333] (3-258)
  IPR012338 Beta-lactamase/transpeptidase-like [G3DSA:3.40.710.10] (1-257)
  IPR012338 Beta-lactamase/transpeptidase-like [SSF56601] (5-255)
  IPR045155 Beta-lactamase class A, catalytic domain [PF13354] (4-256)

Radius of gyration: 23.53 Å; Cα contacts (8 Å, |Δi|>4): 1004; chains: 2; bounding box: 64×64×56 Å

Organism: NCBI:txid1368476